Protein AF-0000000065990873 (afdb_homodimer)

InterPro domains:
  IPR001597 Aromatic amino acid beta-eliminating lyase/threonine aldolase [PF01212] (3-282)
  IPR015421 Pyridoxal phosphate-dependent transferase, major domain [G3DSA:3.40.640.10] (1-244)
  IPR015422 Pyridoxal phosphate-dependent transferase, small domain [G3DSA:3.90.1150.10] (245-333)
  IPR015424 Pyridoxal phosphate-dependent transferase [SSF53383] (1-331)
  IPR023603 Low specificity L-threonine aldolase-like [NF041359] (1-323)
  IPR023603 Low specificity L-threonine aldolase-like [PIRSF017617] (1-329)

Solvent-accessible surface area (backbone atoms only — not comparable to full-atom values): 32079 Å² total; per-residue (Å²): 122,50,68,24,55,41,30,45,64,34,59,59,49,71,69,37,49,51,43,18,71,67,38,60,61,26,26,41,70,84,63,57,11,59,28,39,50,48,34,23,51,48,52,11,60,57,31,69,41,69,23,40,44,75,29,51,13,49,53,26,31,48,42,29,50,50,52,55,73,45,49,71,56,17,22,37,38,31,37,59,79,33,53,76,54,57,74,28,69,37,27,45,42,66,39,44,43,27,43,77,44,66,41,73,52,44,94,61,58,44,65,49,62,72,62,51,56,71,66,57,50,66,98,45,95,90,48,52,46,55,42,33,40,44,48,53,33,30,46,91,38,34,50,54,57,68,69,50,40,51,50,51,34,54,52,25,63,77,64,69,30,47,36,36,31,46,14,46,42,32,59,55,34,27,56,71,67,68,56,59,53,32,76,57,44,71,40,40,58,30,38,31,40,26,36,27,44,49,36,24,17,34,45,24,13,32,35,37,18,42,56,68,57,41,56,48,26,52,56,43,30,44,33,49,17,38,57,34,28,28,42,5,35,45,24,29,23,42,44,45,23,68,74,66,34,48,77,54,45,50,56,20,23,50,46,20,52,50,50,49,51,50,34,42,74,52,64,45,49,62,75,46,72,29,51,29,21,31,32,32,54,57,36,71,88,36,10,60,58,49,33,51,56,33,43,77,68,43,29,43,58,52,60,32,36,60,25,50,41,24,44,26,89,82,57,49,70,68,56,48,51,50,49,41,51,52,49,36,54,57,67,71,101,124,48,67,24,55,40,30,46,64,33,60,59,49,73,71,35,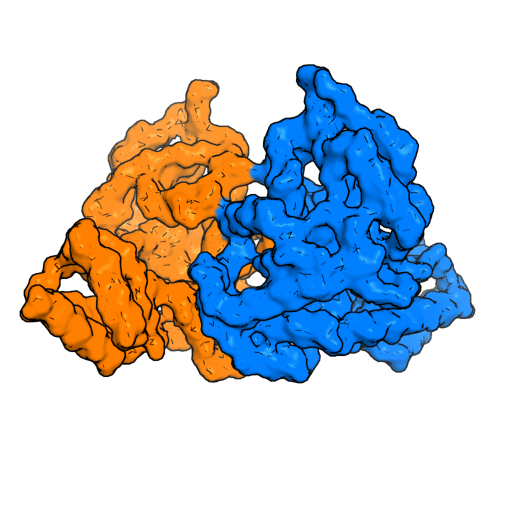47,52,43,18,71,65,36,60,60,28,26,40,69,81,64,58,11,59,28,37,52,48,33,23,51,48,51,9,60,56,33,69,40,69,22,40,45,75,27,52,13,50,54,27,31,50,45,30,49,49,52,55,72,44,53,72,56,18,21,36,36,32,38,59,79,31,54,75,55,59,73,29,70,38,26,45,41,67,39,41,44,25,44,78,45,65,40,72,51,45,95,60,55,44,66,51,61,72,61,49,56,72,66,55,52,66,96,45,98,93,44,53,46,56,39,32,41,44,47,55,34,32,47,93,37,32,51,55,57,69,67,52,41,52,50,53,33,52,52,24,59,76,65,69,30,47,34,36,31,45,13,47,41,32,59,54,34,28,54,72,69,69,54,60,52,34,76,57,46,72,38,37,57,30,38,32,40,24,35,26,44,48,36,23,17,34,46,24,14,32,35,35,18,43,55,70,56,40,57,48,27,50,55,44,31,45,33,48,17,36,58,35,28,29,43,5,36,45,25,28,22,42,44,45,21,67,73,66,33,49,77,55,44,50,57,19,24,49,48,22,53,50,48,46,50,53,33,43,74,55,66,44,50,61,74,46,71,28,50,30,22,31,33,31,54,56,36,70,86,36,12,60,56,49,31,54,54,36,43,77,68,41,30,43,58,52,62,30,36,61,26,50,42,25,43,26,86,83,58,51,70,69,54,50,51,51,50,46,51,51,51,35,54,57,69,71,100

Radius of gyration: 26.31 Å; Cα contacts (8 Å, |Δi|>4): 1544; chains: 2; bounding box: 55×85×61 Å

Secondary structure (DSSP, 8-state):
-EE-S-GGG----HHHHHHHHH-----TTTT--HHHHHHHHHHHHHHT-SEEEEES-HHHHHHHHHHHH--TTEEEEEETT-HHHHSSTTHHHHHH-PEEEEEPPPTTS---HHHHHHHPPPS-TTS-EEEEEEEESSBTTBPPPHHHHHHHHHHHHHTT-EEEEE-TTHHHHHHHHTS-THHHHTT-SEEEEETTSSS--SS-EEEEE-HHHHHHHHHHHHHHT---SSTHHHHHHHHHHHHHTSTTHHHHHHHHHHHHHHHHHTT-EEEEEETTEEEEE--HHHHHHHHHHHHTTTEE---SSEEEEE--TTS-HHHHHHHHHHHHHHHT-/-EE-S-GGG----HHHHHHHHH-----TTTT--HHHHHHHHHHHHHHT-SEEEEES-HHHHHHHHHHHH--TTEEEEEETT-HHHHSSTTHHHHHH-PEEEEEPPPTTS---HHHHHHH---S-TTSPEEEEEEEESSBTTBPPPHHHHHHHHHHHHHTT-EEEEE-TTHHHHHHHHTS-THHHHTT-SEEEEETTSSS--SS-EEEEE-HHHHHHHHHHHHHHT---SSTHHHHHHHHHHHHHTSTTHHHHHHHHHHHHHHHHHTT-EEEEEETTEEEEE--HHHHHHHHHHHHTTTEE----SEEEEE--TT--HHHHHHHHHHHHHHHT-

Structure (mmCIF, N/CA/C/O backbone):
data_AF-0000000065990873-model_v1
#
loop_
_entity.id
_entity.type
_entity.pdbx_description
1 polymer 'Low specificity L-threonine aldolase'
#
loop_
_atom_site.group_PDB
_atom_site.id
_atom_site.type_symbol
_atom_site.label_atom_id
_atom_site.label_alt_id
_atom_site.label_comp_id
_atom_site.label_asym_id
_atom_site.label_entity_id
_atom_site.label_seq_id
_atom_site.pdbx_PDB_ins_code
_atom_site.Cartn_x
_atom_site.Cartn_y
_atom_site.Cartn_z
_atom_site.occupancy
_atom_site.B_iso_or_equiv
_atom_site.auth_seq_id
_atom_site.auth_comp_id
_atom_site.auth_asym_id
_atom_site.auth_atom_id
_atom_site.pdbx_PDB_model_num
ATOM 1 N N . MET A 1 1 ? -1.919 -28.234 14.445 1 90.62 1 MET A N 1
ATOM 2 C CA . MET A 1 1 ? -2.791 -28.062 13.289 1 90.62 1 MET A CA 1
ATOM 3 C C . MET A 1 1 ? -1.98 -28.016 12 1 90.62 1 MET A C 1
ATOM 5 O O . MET A 1 1 ? -0.995 -27.281 11.906 1 90.62 1 MET A O 1
ATOM 9 N N . ILE A 1 2 ? -2.178 -29.062 11.109 1 97.94 2 ILE A N 1
ATOM 10 C CA . ILE A 1 2 ? -1.545 -29.156 9.797 1 97.94 2 ILE A CA 1
ATOM 11 C C . ILE A 1 2 ? -2.439 -28.5 8.75 1 97.94 2 ILE A C 1
ATOM 13 O O . ILE A 1 2 ? -3.57 -28.938 8.523 1 97.94 2 ILE A O 1
ATOM 17 N N . ASP A 1 3 ? -2.016 -27.359 8.156 1 98.12 3 ASP A N 1
ATOM 18 C CA . ASP A 1 3 ? -2.82 -26.609 7.203 1 98.12 3 ASP A CA 1
ATOM 19 C C . ASP A 1 3 ? -2.293 -26.781 5.777 1 98.12 3 ASP A C 1
ATOM 21 O O . ASP A 1 3 ? -1.215 -26.297 5.445 1 98.12 3 ASP A O 1
ATOM 25 N N . LEU A 1 4 ? -3.064 -27.531 4.926 1 98.62 4 LEU A N 1
ATOM 26 C CA . LEU A 1 4 ? -2.643 -27.828 3.559 1 98.62 4 LEU A CA 1
ATOM 27 C C . LEU A 1 4 ? -3.545 -27.125 2.549 1 98.62 4 LEU A C 1
ATOM 29 O O . LEU A 1 4 ? -3.51 -27.438 1.357 1 98.62 4 LEU A O 1
ATOM 33 N N . ARG A 1 5 ? -4.336 -26.172 3.055 1 97.56 5 ARG A N 1
ATOM 34 C CA . ARG A 1 5 ? -5.281 -25.469 2.193 1 97.56 5 ARG A CA 1
ATOM 35 C C . ARG A 1 5 ? -4.551 -24.672 1.121 1 97.56 5 ARG A C 1
ATOM 37 O O . ARG A 1 5 ? -5 -24.609 -0.026 1 97.56 5 ARG A O 1
ATOM 44 N N . SER A 1 6 ? -3.479 -23.984 1.527 1 97.94 6 SER A N 1
ATOM 45 C CA . SER A 1 6 ? -2.746 -23.062 0.653 1 97.94 6 SER A CA 1
ATOM 46 C C . SER A 1 6 ? -1.396 -22.688 1.253 1 97.94 6 SER A C 1
ATOM 48 O O . SER A 1 6 ? -1.194 -22.812 2.463 1 97.94 6 SER A O 1
ATOM 50 N N . ASP A 1 7 ? -0.505 -22.281 0.365 1 97.94 7 ASP A N 1
ATOM 51 C CA . ASP A 1 7 ? 0.766 -21.781 0.873 1 97.94 7 ASP A CA 1
ATOM 52 C C . ASP A 1 7 ? 0.654 -20.312 1.262 1 97.94 7 ASP A C 1
ATOM 54 O O . ASP A 1 7 ? 1.649 -19.688 1.631 1 97.94 7 ASP A O 1
ATOM 58 N N . THR A 1 8 ? -0.546 -19.703 1.296 1 96.88 8 THR A N 1
ATOM 59 C CA . THR A 1 8 ? -0.812 -18.391 1.849 1 96.88 8 THR A CA 1
ATOM 60 C C . THR A 1 8 ? -0.917 -18.453 3.371 1 96.88 8 THR A C 1
ATOM 62 O O . THR A 1 8 ? -0.863 -17.406 4.043 1 96.88 8 THR A O 1
ATOM 65 N N . VAL A 1 9 ? -1.033 -19.625 3.941 1 97.19 9 VAL A N 1
ATOM 66 C CA . VAL A 1 9 ? -1.289 -19.766 5.371 1 97.19 9 VAL A CA 1
ATOM 67 C C . VAL A 1 9 ? 0.032 -19.75 6.137 1 97.19 9 VAL A C 1
ATOM 69 O O . VAL A 1 9 ? 0.042 -19.797 7.371 1 97.19 9 VAL A O 1
ATOM 72 N N . THR A 1 10 ? 1.179 -19.734 5.371 1 96.38 10 THR A N 1
ATOM 73 C CA . THR A 1 10 ? 2.486 -19.766 6.02 1 96.38 10 THR A CA 1
ATOM 74 C C . THR A 1 10 ? 2.686 -18.547 6.902 1 96.38 10 THR A C 1
ATOM 76 O O . THR A 1 10 ? 2.178 -17.453 6.594 1 96.38 10 THR A O 1
ATOM 79 N N . ARG A 1 11 ? 3.432 -18.781 7.977 1 95.62 11 ARG A N 1
ATOM 80 C CA . ARG A 1 11 ? 3.691 -17.734 8.961 1 95.62 11 ARG A CA 1
ATOM 81 C C . ARG A 1 11 ? 5.168 -17.359 8.977 1 95.62 11 ARG A C 1
ATOM 83 O O . ARG A 1 11 ? 6.027 -18.172 8.648 1 95.62 11 ARG A O 1
ATOM 90 N N . PRO A 1 12 ? 5.367 -15.984 9.375 1 96.19 12 PRO A N 1
ATOM 91 C CA . PRO A 1 12 ? 6.777 -15.594 9.461 1 96.19 12 PRO A CA 1
ATOM 92 C C . PRO A 1 12 ? 7.531 -16.344 10.555 1 96.19 12 PRO A C 1
ATOM 94 O O . PRO A 1 12 ? 6.977 -16.609 11.625 1 96.19 12 PRO A O 1
ATOM 97 N N . SER A 1 13 ? 8.828 -16.812 10.164 1 96.88 13 SER A N 1
ATOM 98 C CA . SER A 1 13 ? 9.703 -17.438 11.148 1 96.88 13 SER A CA 1
ATOM 99 C C . SER A 1 13 ? 10.195 -16.422 12.172 1 96.88 13 SER A C 1
ATOM 101 O O . SER A 1 13 ? 10.023 -15.219 11.992 1 96.88 13 SER A O 1
ATOM 103 N N . ARG A 1 14 ? 10.711 -16.953 13.273 1 95.75 14 ARG A N 1
ATOM 104 C CA . ARG A 1 14 ? 11.266 -16.062 14.297 1 95.75 14 ARG A CA 1
ATOM 105 C C . ARG A 1 14 ? 12.344 -15.164 13.711 1 95.75 14 ARG A C 1
ATOM 107 O O . ARG A 1 14 ? 12.398 -13.969 14.023 1 95.75 14 ARG A O 1
ATOM 114 N N . ALA A 1 15 ? 13.188 -15.758 12.875 1 97.75 15 ALA A N 1
ATOM 115 C CA . ALA A 1 15 ? 14.258 -14.977 12.25 1 97.75 15 ALA A CA 1
ATOM 116 C C . ALA A 1 15 ? 13.688 -13.883 11.359 1 97.75 15 ALA A C 1
ATOM 118 O O . ALA A 1 15 ? 14.203 -12.758 11.344 1 97.75 15 ALA A O 1
ATOM 119 N N . MET A 1 16 ? 12.688 -14.148 10.648 1 98.12 16 MET A N 1
ATOM 120 C CA . MET A 1 16 ? 12.039 -13.148 9.812 1 98.12 16 MET A CA 1
ATOM 121 C C . MET A 1 16 ? 11.406 -12.047 10.656 1 98.12 16 MET A C 1
ATOM 123 O O . MET A 1 16 ? 11.547 -10.859 10.352 1 98.12 16 MET A O 1
ATOM 127 N N . LEU A 1 17 ? 10.703 -12.461 11.742 1 97.5 17 LEU A N 1
ATOM 128 C CA . LEU A 1 17 ? 10.102 -11.484 12.641 1 97.5 17 LEU A CA 1
ATOM 129 C C . LEU A 1 17 ? 11.156 -10.555 13.227 1 97.5 17 LEU A C 1
ATOM 131 O O . LEU A 1 17 ? 10.93 -9.352 13.352 1 97.5 17 LEU A O 1
ATOM 135 N N . GLU A 1 18 ? 12.266 -11.086 13.594 1 96.94 18 GLU A N 1
ATOM 136 C CA . GLU A 1 18 ? 13.359 -10.273 14.133 1 96.94 18 GLU A CA 1
ATOM 137 C C . GLU A 1 18 ? 13.867 -9.281 13.086 1 96.94 18 GLU A C 1
ATOM 139 O O . GLU A 1 18 ? 14.156 -8.125 13.414 1 96.94 18 GLU A O 1
ATOM 144 N N . ALA A 1 19 ? 13.984 -9.758 11.836 1 97.88 19 ALA A N 1
ATOM 145 C CA . ALA A 1 19 ? 14.383 -8.859 10.75 1 97.88 19 ALA A CA 1
ATOM 146 C C . ALA A 1 19 ? 13.367 -7.738 10.562 1 97.88 19 ALA A C 1
ATOM 148 O O . ALA A 1 19 ? 13.734 -6.586 10.336 1 97.88 19 ALA A O 1
ATOM 149 N N . MET A 1 20 ? 12.117 -8.062 10.68 1 97.75 20 MET A N 1
ATOM 150 C CA . MET A 1 20 ? 11.047 -7.078 10.555 1 97.75 20 MET A CA 1
ATOM 151 C C . MET A 1 20 ? 11.148 -6.012 11.641 1 97.75 20 MET A C 1
ATOM 153 O O . MET A 1 20 ? 11.078 -4.816 11.352 1 97.75 20 MET A O 1
ATOM 157 N N . MET A 1 21 ? 11.352 -6.473 12.867 1 95.31 21 MET A N 1
ATOM 158 C CA . MET A 1 21 ? 11.336 -5.566 14.016 1 95.31 21 MET A CA 1
ATOM 159 C C . MET A 1 21 ? 12.562 -4.664 14.016 1 95.31 21 MET A C 1
ATOM 161 O O . MET A 1 21 ? 12.516 -3.549 14.531 1 95.31 21 MET A O 1
ATOM 165 N N . ALA A 1 22 ? 13.594 -5.117 13.398 1 95.88 22 ALA A N 1
ATOM 166 C CA . ALA A 1 22 ? 14.852 -4.375 13.406 1 95.88 22 ALA A CA 1
ATOM 167 C C . ALA A 1 22 ? 14.953 -3.461 12.188 1 95.88 22 ALA A C 1
ATOM 169 O O . ALA A 1 22 ? 15.883 -2.658 12.078 1 95.88 22 ALA A O 1
ATOM 170 N N . ALA A 1 23 ? 14.008 -3.506 11.312 1 97 23 ALA A N 1
ATOM 171 C CA . ALA A 1 23 ? 14.117 -2.822 10.023 1 97 23 ALA A CA 1
ATOM 172 C C . ALA A 1 23 ? 14.055 -1.309 10.203 1 97 23 ALA A C 1
ATOM 174 O O . ALA A 1 23 ? 13.156 -0.789 10.867 1 97 23 ALA A O 1
ATOM 175 N N . PRO A 1 24 ? 15.117 -0.576 9.641 1 96.44 24 PRO A N 1
ATOM 176 C CA . PRO A 1 24 ? 14.898 0.871 9.539 1 96.44 24 PRO A CA 1
ATOM 177 C C . PRO A 1 24 ? 13.719 1.232 8.648 1 96.44 24 PRO A C 1
ATOM 179 O O . PRO A 1 24 ? 13.539 0.636 7.582 1 96.44 24 PRO A O 1
ATOM 182 N N . VAL A 1 25 ? 12.906 2.199 9.18 1 96 25 VAL A N 1
ATOM 183 C CA . VAL A 1 25 ? 11.695 2.525 8.438 1 96 25 VAL A CA 1
ATOM 184 C C . VAL A 1 25 ? 11.617 4.035 8.211 1 96 25 VAL A C 1
ATOM 186 O O . VAL A 1 25 ? 12.297 4.805 8.891 1 96 25 VAL A O 1
ATOM 189 N N . GLY A 1 26 ? 10.938 4.395 7.184 1 95.12 26 GLY A N 1
ATOM 190 C CA . GLY A 1 26 ? 10.445 5.719 6.84 1 95.12 26 GLY A CA 1
ATOM 191 C C . GLY A 1 26 ? 9.031 5.711 6.297 1 95.12 26 GLY A C 1
ATOM 192 O O . GLY A 1 26 ? 8.25 4.797 6.59 1 95.12 26 GLY A O 1
ATOM 193 N N . ASP A 1 27 ? 8.672 6.758 5.684 1 94.38 27 ASP A N 1
ATOM 194 C CA . ASP A 1 27 ? 7.355 6.832 5.055 1 94.38 27 ASP A CA 1
ATOM 195 C C . ASP A 1 27 ? 7.441 6.52 3.562 1 94.38 27 ASP A C 1
ATOM 197 O O . ASP A 1 27 ? 7.969 7.316 2.785 1 94.38 27 ASP A O 1
ATOM 201 N N . ASP A 1 28 ? 6.863 5.359 3.148 1 95.06 28 ASP A N 1
ATOM 202 C CA . ASP A 1 28 ? 6.984 4.875 1.777 1 95.06 28 ASP A CA 1
ATOM 203 C C . ASP A 1 28 ? 6.273 5.805 0.799 1 95.06 28 ASP A C 1
ATOM 205 O O . ASP A 1 28 ? 6.691 5.941 -0.352 1 95.06 28 ASP A O 1
ATOM 209 N N . VAL A 1 29 ? 5.199 6.449 1.166 1 93.81 29 VAL A N 1
ATOM 210 C CA . VAL A 1 29 ? 4.492 7.371 0.281 1 93.81 29 VAL A CA 1
ATOM 211 C C . VAL A 1 29 ? 5.367 8.586 -0.001 1 93.81 29 VAL A C 1
ATOM 213 O O . VAL A 1 29 ? 5.352 9.133 -1.11 1 93.81 29 VAL A O 1
ATOM 216 N N . TYR A 1 30 ? 6.188 9.062 1 1 93.69 30 TYR A N 1
ATOM 217 C CA . TYR A 1 30 ? 7.176 10.117 0.79 1 93.69 30 TYR A CA 1
ATOM 218 C C . TYR A 1 30 ? 8.367 9.594 -0 1 93.69 30 TYR A C 1
ATOM 220 O O . TYR A 1 30 ? 9.203 10.375 -0.464 1 93.69 30 TYR A O 1
ATOM 228 N N . GLY A 1 31 ? 8.461 8.258 -0.084 1 95.25 31 GLY A N 1
ATOM 229 C CA . GLY A 1 31 ? 9.539 7.633 -0.838 1 95.25 31 GLY A CA 1
ATOM 230 C C . GLY A 1 31 ? 10.812 7.465 -0.033 1 95.25 31 GLY A C 1
ATOM 231 O O . GLY A 1 31 ? 11.852 7.086 -0.577 1 95.25 31 GLY A O 1
ATOM 232 N N . ASP A 1 32 ? 10.727 7.598 1.251 1 94.75 32 ASP A N 1
ATOM 233 C CA . ASP A 1 32 ? 11.984 7.613 2 1 94.75 32 ASP A CA 1
ATOM 234 C C . ASP A 1 32 ? 12.062 6.438 2.969 1 94.75 32 ASP A C 1
ATOM 236 O O . ASP A 1 32 ? 12.789 6.488 3.959 1 94.75 32 ASP A O 1
ATOM 240 N N . ASP A 1 33 ? 11.305 5.484 2.82 1 97.69 33 ASP A N 1
ATOM 241 C CA . ASP A 1 33 ? 11.492 4.238 3.559 1 97.69 33 ASP A CA 1
ATOM 242 C C . ASP A 1 33 ? 12.648 3.426 2.979 1 97.69 33 ASP A C 1
ATOM 244 O O . ASP A 1 33 ? 12.539 2.873 1.882 1 97.69 33 ASP A O 1
ATOM 248 N N . PRO A 1 34 ? 13.719 3.361 3.727 1 98.06 34 PRO A N 1
ATOM 249 C CA . PRO A 1 34 ? 14.914 2.756 3.139 1 98.06 34 PRO A CA 1
ATOM 250 C C . PRO A 1 34 ? 14.781 1.248 2.939 1 98.06 34 PRO A C 1
ATOM 252 O O . PRO A 1 34 ? 15.359 0.689 2.006 1 98.06 34 PRO A O 1
ATOM 255 N N . THR A 1 35 ? 14.008 0.646 3.773 1 98.69 35 THR A N 1
ATOM 256 C CA . THR A 1 35 ? 13.859 -0.801 3.662 1 98.69 35 THR A CA 1
ATOM 257 C C . THR A 1 35 ? 12.969 -1.165 2.48 1 98.69 35 THR A C 1
ATOM 259 O O . THR A 1 35 ? 13.234 -2.131 1.763 1 98.69 35 THR A O 1
ATOM 262 N N . VAL A 1 36 ? 11.93 -0.375 2.211 1 98.75 36 VAL A N 1
ATOM 263 C CA . VAL A 1 36 ? 11.102 -0.581 1.028 1 98.75 36 VAL A CA 1
ATOM 264 C C . VAL A 1 36 ? 11.938 -0.386 -0.233 1 98.75 36 VAL A C 1
ATOM 266 O O . VAL A 1 36 ? 11.875 -1.194 -1.161 1 98.75 36 VAL A O 1
ATOM 269 N N . ASN A 1 37 ? 12.703 0.629 -0.241 1 98.69 37 ASN A N 1
ATOM 270 C CA . ASN A 1 37 ? 13.562 0.896 -1.386 1 98.69 37 ASN A CA 1
ATOM 271 C C . ASN A 1 37 ? 14.555 -0.241 -1.619 1 98.69 37 ASN A C 1
ATOM 273 O O . ASN A 1 37 ? 14.789 -0.641 -2.762 1 98.69 37 ASN A O 1
ATOM 277 N N . ALA A 1 38 ? 15.07 -0.733 -0.526 1 98.81 38 ALA A N 1
ATOM 278 C CA . ALA A 1 38 ? 16.016 -1.836 -0.639 1 98.81 38 ALA A CA 1
ATOM 279 C C . ALA A 1 38 ? 15.352 -3.076 -1.229 1 98.81 38 ALA A C 1
ATOM 281 O O . ALA A 1 38 ? 15.938 -3.76 -2.072 1 98.81 38 ALA A O 1
ATOM 282 N N . LEU A 1 39 ? 14.219 -3.393 -0.782 1 98.81 39 LEU A N 1
ATOM 283 C CA . LEU A 1 39 ? 13.492 -4.539 -1.313 1 98.81 39 LEU A CA 1
ATOM 284 C C . LEU A 1 39 ? 13.219 -4.371 -2.805 1 98.81 39 LEU A C 1
ATOM 286 O O . LEU A 1 39 ? 13.422 -5.305 -3.586 1 98.81 39 LEU A O 1
ATOM 290 N N . GLN A 1 40 ? 12.719 -3.162 -3.229 1 98.81 40 GLN A N 1
ATOM 291 C CA . GLN A 1 40 ? 12.414 -2.873 -4.625 1 98.81 40 GLN A CA 1
ATOM 292 C C . GLN A 1 40 ? 13.664 -2.982 -5.496 1 98.81 40 GLN A C 1
ATOM 294 O O . GLN A 1 40 ? 13.633 -3.611 -6.555 1 98.81 40 GLN A O 1
ATOM 299 N N . ASP A 1 41 ? 14.75 -2.469 -4.965 1 98.69 41 ASP A N 1
ATOM 300 C CA . ASP A 1 41 ? 16.016 -2.557 -5.68 1 98.69 41 ASP A CA 1
ATOM 301 C C . ASP A 1 41 ? 16.484 -4.008 -5.805 1 98.69 41 ASP A C 1
ATOM 303 O O . ASP A 1 41 ? 16.953 -4.422 -6.859 1 98.69 41 ASP A O 1
ATOM 307 N N . TYR A 1 42 ? 16.359 -4.668 -4.816 1 98.75 42 TYR A N 1
ATOM 308 C CA . TYR A 1 42 ? 16.797 -6.062 -4.812 1 98.75 42 TYR A CA 1
ATOM 309 C C . TYR A 1 42 ? 15.969 -6.895 -5.785 1 98.75 42 TYR A C 1
ATOM 311 O O . TYR A 1 42 ? 16.516 -7.711 -6.527 1 98.75 42 TYR A O 1
ATOM 319 N N . ALA A 1 43 ? 14.727 -6.766 -5.766 1 98.62 43 ALA A N 1
ATOM 320 C CA . ALA A 1 43 ? 13.867 -7.496 -6.691 1 98.62 43 ALA A CA 1
ATOM 321 C C . ALA A 1 43 ? 14.219 -7.176 -8.141 1 98.62 43 ALA A C 1
ATOM 323 O O . ALA A 1 43 ? 14.234 -8.062 -8.992 1 98.62 43 ALA A O 1
ATOM 324 N N . ALA A 1 44 ? 14.414 -5.848 -8.422 1 98.62 44 ALA A N 1
ATOM 325 C CA . ALA A 1 44 ? 14.836 -5.445 -9.758 1 98.62 44 ALA A CA 1
ATOM 326 C C . ALA A 1 44 ? 16.141 -6.121 -10.148 1 98.62 44 ALA A C 1
ATOM 328 O O . ALA A 1 44 ? 16.266 -6.648 -11.258 1 98.62 44 ALA A O 1
ATOM 329 N N . GLU A 1 45 ? 17.031 -6.176 -9.234 1 98.44 45 GLU A N 1
ATOM 330 C CA . GLU A 1 45 ? 18.328 -6.809 -9.477 1 98.44 45 GLU A CA 1
ATOM 331 C C . GLU A 1 45 ? 18.172 -8.305 -9.734 1 98.44 45 GLU A C 1
ATOM 333 O O . GLU A 1 45 ? 18.719 -8.836 -10.703 1 98.44 45 GLU A O 1
ATOM 338 N N . LEU A 1 46 ? 17.438 -8.945 -8.898 1 98 46 LEU A N 1
ATOM 339 C CA . LEU A 1 46 ? 17.234 -10.391 -8.984 1 98 46 LEU A CA 1
ATOM 340 C C . LEU A 1 46 ? 16.625 -10.766 -10.336 1 98 46 LEU A C 1
ATOM 342 O O . LEU A 1 46 ? 16.938 -11.828 -10.883 1 98 46 LEU A O 1
ATOM 346 N N . SER A 1 47 ? 15.781 -9.938 -10.891 1 98.44 47 SER A N 1
ATOM 347 C CA . SER A 1 47 ? 15.008 -10.281 -12.078 1 98.44 47 SER A CA 1
ATOM 348 C C . SER A 1 47 ? 15.656 -9.719 -13.336 1 98.44 47 SER A C 1
ATOM 350 O O . SER A 1 47 ? 15.281 -10.086 -14.453 1 98.44 47 SER A O 1
ATOM 352 N N . GLY A 1 48 ? 16.641 -8.836 -13.18 1 98.31 48 GLY A N 1
ATOM 353 C CA . GLY A 1 48 ? 17.266 -8.188 -14.32 1 98.31 48 GLY A CA 1
ATOM 354 C C . GLY A 1 48 ? 16.406 -7.094 -14.93 1 98.31 48 GLY A C 1
ATOM 355 O O . GLY A 1 48 ? 16.688 -6.613 -16.031 1 98.31 48 GLY A O 1
ATOM 356 N N . LYS A 1 49 ? 15.359 -6.707 -14.258 1 98.69 49 LYS A N 1
ATOM 357 C CA . LYS A 1 49 ? 14.523 -5.602 -14.711 1 98.69 49 LYS A CA 1
ATOM 358 C C . LYS A 1 49 ? 14.969 -4.281 -14.086 1 98.69 49 LYS A C 1
ATOM 360 O O . LYS A 1 49 ? 15.844 -4.266 -13.219 1 98.69 49 LYS A O 1
ATOM 365 N N . GLU A 1 50 ? 14.297 -3.203 -14.555 1 98.69 50 GLU A N 1
ATOM 366 C CA . GLU A 1 50 ? 14.82 -1.886 -14.203 1 98.69 50 GLU A CA 1
ATOM 367 C C . GLU A 1 50 ? 14.273 -1.412 -12.859 1 98.69 50 GLU A C 1
ATOM 369 O O . GLU A 1 50 ? 14.945 -0.673 -12.141 1 98.69 50 GLU A O 1
ATOM 374 N N . ALA A 1 51 ? 13.109 -1.806 -12.5 1 98.88 51 ALA A N 1
ATOM 375 C CA . ALA A 1 51 ? 12.469 -1.245 -11.312 1 98.88 51 ALA A CA 1
ATOM 376 C C . ALA A 1 51 ? 11.375 -2.172 -10.797 1 98.88 51 ALA A C 1
ATOM 378 O O . ALA A 1 51 ? 10.914 -3.062 -11.516 1 98.88 51 ALA A O 1
ATOM 379 N N . ALA A 1 52 ? 11.031 -2.012 -9.625 1 98.88 52 ALA A N 1
ATOM 380 C CA . ALA A 1 52 ? 9.961 -2.744 -8.945 1 98.88 52 ALA A CA 1
ATOM 381 C C . ALA A 1 52 ? 9.195 -1.837 -7.992 1 98.88 52 ALA A C 1
ATOM 383 O O . ALA A 1 52 ? 9.703 -0.792 -7.574 1 98.88 52 ALA A O 1
ATOM 384 N N . ILE A 1 53 ? 8.023 -2.219 -7.637 1 98.81 53 ILE A N 1
ATOM 385 C CA . ILE A 1 53 ? 7.254 -1.504 -6.625 1 98.81 53 ILE A CA 1
ATOM 386 C C . ILE A 1 53 ? 6.57 -2.504 -5.691 1 98.81 53 ILE A C 1
ATOM 388 O O . ILE A 1 53 ? 6.094 -3.549 -6.137 1 98.81 53 ILE A O 1
ATOM 392 N N . PHE A 1 54 ? 6.676 -2.16 -4.422 1 98.81 54 PHE A N 1
ATOM 393 C CA . PHE A 1 54 ? 6.117 -2.982 -3.355 1 98.81 54 PHE A CA 1
ATOM 394 C C . PHE A 1 54 ? 4.645 -2.656 -3.137 1 98.81 54 PHE A C 1
ATOM 396 O O . PHE A 1 54 ? 4.273 -1.484 -3.031 1 98.81 54 PHE A O 1
ATOM 403 N N . LEU A 1 55 ? 3.744 -3.668 -3.119 1 98.81 55 LEU A N 1
ATOM 404 C CA . LEU A 1 55 ? 2.303 -3.516 -2.945 1 98.81 55 LEU A CA 1
ATOM 405 C C . LEU A 1 55 ? 1.795 -4.414 -1.821 1 98.81 55 LEU A C 1
ATOM 407 O O . LEU A 1 55 ? 2.436 -5.41 -1.479 1 98.81 55 LEU A O 1
ATOM 411 N N . PRO A 1 56 ? 0.602 -4.125 -1.26 1 98.44 56 PRO A N 1
ATOM 412 C CA . PRO A 1 56 ? 0.106 -4.879 -0.105 1 98.44 56 PRO A CA 1
ATOM 413 C C . PRO A 1 56 ? -0.226 -6.328 -0.446 1 98.44 56 PRO A C 1
ATOM 415 O O . PRO A 1 56 ? -0.1 -7.211 0.406 1 98.44 56 PRO A O 1
ATOM 418 N N . THR A 1 57 ? -0.718 -6.598 -1.637 1 98.56 57 THR A N 1
ATOM 419 C CA . THR A 1 57 ? -1.187 -7.941 -1.959 1 98.56 57 THR A CA 1
ATOM 420 C C . THR A 1 57 ? -0.879 -8.289 -3.414 1 98.56 57 THR A C 1
ATOM 422 O O . THR A 1 57 ? -0.599 -7.398 -4.223 1 98.56 57 THR A O 1
ATOM 425 N N . GLY A 1 58 ? -0.908 -9.578 -3.699 1 98.25 58 GLY A N 1
ATOM 426 C CA . GLY A 1 58 ? -0.8 -10.031 -5.078 1 98.25 58 GLY A CA 1
ATOM 427 C C . GLY A 1 58 ? -1.963 -9.586 -5.941 1 98.25 58 GLY A C 1
ATOM 428 O O . GLY A 1 58 ? -1.779 -9.25 -7.117 1 98.25 58 GLY A O 1
ATOM 429 N N . THR A 1 59 ? -3.162 -9.594 -5.348 1 98.31 59 THR A N 1
ATOM 430 C CA . THR A 1 59 ? -4.34 -9.141 -6.074 1 98.31 59 THR A CA 1
ATOM 431 C C . THR A 1 59 ? -4.164 -7.695 -6.535 1 98.31 59 THR A C 1
ATOM 433 O O . THR A 1 59 ? -4.449 -7.367 -7.688 1 98.31 59 THR A O 1
ATOM 436 N N . GLN A 1 60 ? -3.65 -6.82 -5.723 1 98.62 60 GLN A N 1
ATOM 437 C CA . GLN A 1 60 ? -3.449 -5.434 -6.133 1 98.62 60 GLN A CA 1
ATOM 438 C C . GLN A 1 60 ? -2.311 -5.316 -7.141 1 98.62 60 GLN A C 1
ATOM 440 O O . GLN A 1 60 ? -2.359 -4.484 -8.047 1 98.62 60 GLN A O 1
ATOM 445 N N . ALA A 1 61 ? -1.192 -6.102 -6.898 1 98.69 61 ALA A N 1
ATOM 446 C CA . ALA A 1 61 ? -0.083 -6.082 -7.848 1 98.69 61 ALA A CA 1
ATOM 447 C C . ALA A 1 61 ? -0.562 -6.41 -9.258 1 98.69 61 ALA A C 1
ATOM 449 O O . ALA A 1 61 ? -0.192 -5.734 -10.219 1 98.69 61 ALA A O 1
ATOM 450 N N . ASN A 1 62 ? -1.443 -7.453 -9.43 1 98.5 62 ASN A N 1
ATOM 451 C CA . ASN A 1 62 ? -1.981 -7.809 -10.742 1 98.5 62 ASN A CA 1
ATOM 452 C C . ASN A 1 62 ? -2.914 -6.73 -11.273 1 98.5 62 ASN A C 1
ATOM 454 O O . ASN A 1 62 ? -2.879 -6.406 -12.469 1 98.5 62 ASN A O 1
ATOM 458 N N . LEU A 1 63 ? -3.756 -6.188 -10.375 1 98.56 63 LEU A N 1
ATOM 459 C CA . LEU A 1 63 ? -4.664 -5.129 -10.805 1 98.56 63 LEU A CA 1
ATOM 460 C C . LEU A 1 63 ? -3.885 -3.93 -11.336 1 98.56 63 LEU A C 1
ATOM 462 O O . LEU A 1 63 ? -4.164 -3.441 -12.438 1 98.56 63 LEU A O 1
ATOM 466 N N . VAL A 1 64 ? -2.861 -3.449 -10.609 1 98.75 64 VAL A N 1
ATOM 467 C CA . VAL A 1 64 ? -2.035 -2.309 -10.992 1 98.75 64 VAL A CA 1
ATOM 468 C C . VAL A 1 64 ? -1.262 -2.633 -12.266 1 98.75 64 VAL A C 1
ATOM 470 O O . VAL A 1 64 ? -1.072 -1.767 -13.125 1 98.75 64 VAL A O 1
ATOM 473 N N . ALA A 1 65 ? -0.841 -3.918 -12.406 1 98.81 65 ALA A N 1
ATOM 474 C CA . ALA A 1 65 ? -0.152 -4.332 -13.633 1 98.81 65 ALA A CA 1
ATOM 475 C C . ALA A 1 65 ? -1.044 -4.141 -14.852 1 98.81 65 ALA A C 1
ATOM 477 O O . ALA A 1 65 ? -0.628 -3.535 -15.844 1 98.81 65 ALA A O 1
ATOM 478 N N . LEU A 1 66 ? -2.264 -4.594 -14.734 1 98.62 66 LEU A N 1
ATOM 479 C CA . LEU A 1 66 ? -3.184 -4.508 -15.867 1 98.62 66 LEU A CA 1
ATOM 480 C C . LEU A 1 66 ? -3.564 -3.059 -16.156 1 98.62 66 LEU A C 1
ATOM 482 O O . LEU A 1 66 ? -3.604 -2.639 -17.312 1 98.62 66 LEU A O 1
ATOM 486 N N . LEU A 1 67 ? -3.791 -2.312 -15.086 1 98.5 67 LEU A N 1
ATOM 487 C CA . LEU A 1 67 ? -4.137 -0.903 -15.227 1 98.5 67 LEU A CA 1
ATOM 488 C C . LEU A 1 67 ? -2.982 -0.122 -15.852 1 98.5 67 LEU A C 1
ATOM 490 O O . LEU A 1 67 ? -3.199 0.898 -16.5 1 98.5 67 LEU A O 1
ATOM 494 N N . SER A 1 68 ? -1.782 -0.549 -15.688 1 98.62 68 SER A N 1
ATOM 495 C CA . SER A 1 68 ? -0.603 0.142 -16.203 1 98.62 68 SER A CA 1
ATOM 496 C C . SER A 1 68 ? -0.341 -0.215 -17.656 1 98.62 68 SER A C 1
ATOM 498 O O . SER A 1 68 ? 0.278 0.561 -18.391 1 98.62 68 SER A O 1
ATOM 500 N N . HIS A 1 69 ? -0.817 -1.367 -18.094 1 98.56 69 HIS A N 1
ATOM 501 C CA . HIS A 1 69 ? -0.597 -1.798 -19.469 1 98.56 69 HIS A CA 1
ATOM 502 C C . HIS A 1 69 ? -1.726 -1.328 -20.375 1 98.56 69 HIS A C 1
ATOM 504 O O . HIS A 1 69 ? -1.505 -1.072 -21.562 1 98.56 69 HIS A O 1
ATOM 510 N N . CYS A 1 70 ? -2.984 -1.271 -19.844 1 98.06 70 CYS A N 1
ATOM 511 C CA . CYS A 1 70 ? -4.152 -1.087 -20.688 1 98.06 70 CYS A CA 1
ATOM 512 C C . CYS A 1 70 ? -4.926 0.164 -20.297 1 98.06 70 CYS A C 1
ATOM 514 O O . CYS A 1 70 ? -4.98 0.518 -19.109 1 98.06 70 CYS A O 1
ATOM 516 N N . GLU A 1 71 ? -5.535 0.767 -21.234 1 96.38 71 GLU A N 1
ATOM 517 C CA . GLU A 1 71 ? -6.469 1.876 -21.047 1 96.38 71 GLU A CA 1
ATOM 518 C C . GLU A 1 71 ? -7.914 1.417 -21.203 1 96.38 71 GLU A C 1
ATOM 520 O O . GLU A 1 71 ? -8.172 0.296 -21.641 1 96.38 71 GLU A O 1
ATOM 525 N N . ARG A 1 72 ? -8.859 2.27 -20.766 1 95.12 72 ARG A N 1
ATOM 526 C CA . ARG A 1 72 ? -10.273 1.987 -20.984 1 95.12 72 ARG A CA 1
ATOM 527 C C . ARG A 1 72 ? -10.555 1.612 -22.422 1 95.12 72 ARG A C 1
ATOM 529 O O . ARG A 1 72 ? -10.07 2.277 -23.344 1 95.12 72 ARG A O 1
ATOM 536 N N . GLY A 1 73 ? -11.305 0.467 -22.656 1 95.44 73 GLY A N 1
ATOM 537 C CA . GLY A 1 73 ? -11.672 0.023 -23.984 1 95.44 73 GLY A CA 1
ATOM 538 C C . GLY A 1 73 ? -10.656 -0.921 -24.609 1 95.44 73 GLY A C 1
ATOM 539 O O . GLY A 1 73 ? -10.898 -1.501 -25.656 1 95.44 73 GLY A O 1
ATOM 540 N N . GLU A 1 74 ? -9.508 -1.093 -23.891 1 97.44 74 GLU A N 1
ATOM 541 C CA . GLU A 1 74 ? -8.516 -2.049 -24.359 1 97.44 74 GLU A CA 1
ATOM 542 C C . GLU A 1 74 ? -8.727 -3.424 -23.734 1 97.44 74 GLU A C 1
ATOM 544 O O . GLU A 1 74 ? -9.57 -3.586 -22.859 1 97.44 74 GLU A O 1
ATOM 549 N N . GLU A 1 75 ? -8.008 -4.387 -24.328 1 97.62 75 GLU A N 1
ATOM 550 C CA . GLU A 1 75 ? -8.273 -5.781 -23.984 1 97.62 75 GLU A CA 1
ATOM 551 C C . GLU A 1 75 ? -6.977 -6.531 -23.672 1 97.62 75 GLU A C 1
ATOM 553 O O . GLU A 1 75 ? -5.938 -6.246 -24.281 1 97.62 75 GLU A O 1
ATOM 558 N N . TYR A 1 76 ? -7.086 -7.426 -22.672 1 98.44 76 TYR A N 1
ATOM 559 C CA . TYR A 1 76 ? -5.98 -8.344 -22.422 1 98.44 76 TYR A CA 1
ATOM 560 C C . TYR A 1 76 ? -6.426 -9.789 -22.578 1 98.44 76 TYR A C 1
ATOM 562 O O . TYR A 1 76 ? -7.535 -10.156 -22.188 1 98.44 76 TYR A O 1
ATOM 570 N N . ILE A 1 77 ? -5.59 -10.602 -23.266 1 98.69 77 ILE A N 1
ATOM 571 C CA . ILE A 1 77 ? -5.809 -12.031 -23.438 1 98.69 77 ILE A CA 1
ATOM 572 C C . ILE A 1 77 ? -5.254 -12.789 -22.234 1 98.69 77 ILE A C 1
ATOM 574 O O . ILE A 1 77 ? -4.113 -12.57 -21.828 1 98.69 77 ILE A O 1
ATOM 578 N N . VAL A 1 78 ? -6.078 -13.703 -21.703 1 98.38 78 VAL A N 1
ATOM 579 C CA . VAL A 1 78 ? -5.738 -14.359 -20.438 1 98.38 78 VAL A CA 1
ATOM 580 C C . VAL A 1 78 ? -6.367 -15.75 -20.406 1 98.38 78 VAL A C 1
ATOM 582 O O . VAL A 1 78 ? -7.258 -16.062 -21.203 1 98.38 78 VAL A O 1
ATOM 585 N N . GLY A 1 79 ? -5.836 -16.562 -19.547 1 97.75 79 GLY A N 1
ATOM 586 C CA . GLY A 1 79 ? -6.43 -17.875 -19.375 1 97.75 79 GLY A CA 1
ATOM 587 C C . GLY A 1 79 ? -7.754 -17.828 -18.625 1 97.75 79 GLY A C 1
ATOM 588 O O . GLY A 1 79 ? -7.934 -17.031 -17.719 1 97.75 79 GLY A O 1
ATOM 589 N N . GLN A 1 80 ? -8.57 -18.766 -18.875 1 96.56 80 GLN A N 1
ATOM 590 C CA . GLN A 1 80 ? -9.898 -18.875 -18.281 1 96.56 80 GLN A CA 1
ATOM 591 C C . GLN A 1 80 ? -9.797 -19.094 -16.781 1 96.56 80 GLN A C 1
ATOM 593 O O . GLN A 1 80 ? -10.695 -18.703 -16.031 1 96.56 80 GLN A O 1
ATOM 598 N N . ALA A 1 81 ? -8.727 -19.703 -16.438 1 95.88 81 ALA A N 1
ATOM 599 C CA . ALA A 1 81 ? -8.602 -20.078 -15.023 1 95.88 81 ALA A CA 1
ATOM 600 C C . ALA A 1 81 ? -7.516 -19.25 -14.336 1 95.88 81 ALA A C 1
ATOM 602 O O . ALA A 1 81 ? -7.102 -19.562 -13.219 1 95.88 81 ALA A O 1
ATOM 603 N N . ALA A 1 82 ? -7.059 -18.281 -15.07 1 96.5 82 ALA A N 1
ATOM 604 C CA . ALA A 1 82 ? -6.004 -17.453 -14.5 1 96.5 82 ALA A CA 1
ATOM 605 C C . ALA A 1 82 ? -6.508 -16.703 -13.266 1 96.5 82 ALA A C 1
ATOM 607 O O . ALA A 1 82 ? -7.664 -16.281 -13.219 1 96.5 82 ALA A O 1
ATOM 608 N N . HIS A 1 83 ? -5.645 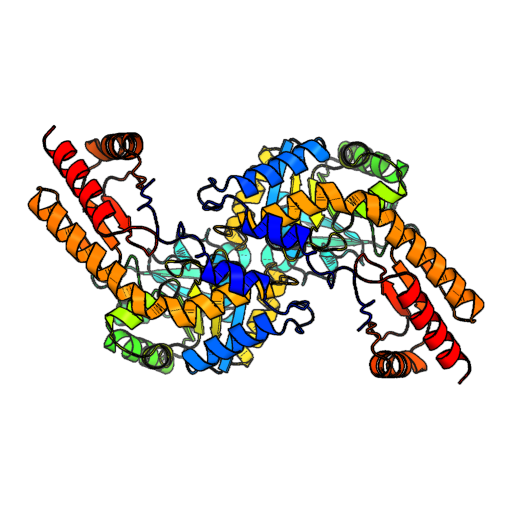-16.484 -12.336 1 95.38 83 HIS A N 1
ATOM 609 C CA . HIS A 1 83 ? -6.008 -15.828 -11.086 1 95.38 83 HIS A CA 1
ATOM 610 C C . HIS A 1 83 ? -6.473 -14.398 -11.328 1 95.38 83 HIS A C 1
ATOM 612 O O . HIS A 1 83 ? -7.48 -13.961 -10.766 1 95.38 83 HIS A O 1
ATOM 618 N N . ASN A 1 84 ? -5.789 -13.602 -12.102 1 94.75 84 ASN A N 1
ATOM 619 C CA . ASN A 1 84 ? -6.105 -12.188 -12.266 1 94.75 84 ASN A CA 1
ATOM 620 C C . ASN A 1 84 ? -7.363 -11.992 -13.109 1 94.75 84 ASN A C 1
ATOM 622 O O . ASN A 1 84 ? -7.836 -10.859 -13.266 1 94.75 84 ASN A O 1
ATOM 626 N N . TYR A 1 85 ? -7.895 -13.125 -13.727 1 95.5 85 TYR A N 1
ATOM 627 C CA . TYR A 1 85 ? -9.18 -13.07 -14.406 1 95.5 85 TYR A CA 1
ATOM 628 C C . TYR A 1 85 ? -10.297 -13.57 -13.5 1 95.5 85 TYR A C 1
ATOM 630 O O . TYR A 1 85 ? -11.289 -12.875 -13.281 1 95.5 85 TYR A O 1
ATOM 638 N N . LEU A 1 86 ? -10.008 -14.656 -12.875 1 92.19 86 LEU A N 1
ATOM 639 C CA . LEU A 1 86 ? -11.109 -15.406 -12.273 1 92.19 86 LEU A CA 1
ATOM 640 C C . LEU A 1 86 ? -11.188 -15.133 -10.773 1 92.19 86 LEU A C 1
ATOM 642 O O . LEU A 1 86 ? -12.281 -15 -10.219 1 92.19 86 LEU A O 1
ATOM 646 N N . PHE A 1 87 ? -10.086 -14.992 -10.062 1 92.25 87 PHE A N 1
ATOM 647 C CA . PHE A 1 87 ? -10.109 -15.086 -8.602 1 92.25 87 PHE A CA 1
ATOM 648 C C . PHE A 1 87 ? -9.773 -13.742 -7.969 1 92.25 87 PHE A C 1
ATOM 650 O O . PHE A 1 87 ? -9.484 -13.672 -6.773 1 92.25 87 PHE A O 1
ATOM 657 N N . GLU A 1 88 ? -9.805 -12.695 -8.648 1 92.19 88 GLU A N 1
ATOM 658 C CA . GLU A 1 88 ? -9.477 -11.375 -8.117 1 92.19 88 GLU A CA 1
ATOM 659 C C . GLU A 1 88 ? -10.617 -10.391 -8.328 1 92.19 88 GLU A C 1
ATOM 661 O O . GLU A 1 88 ? -10.391 -9.203 -8.57 1 92.19 88 GLU A O 1
ATOM 666 N N . ALA A 1 89 ? -11.789 -10.906 -8.43 1 90.88 89 ALA A N 1
ATOM 667 C CA . ALA A 1 89 ? -13.062 -10.203 -8.352 1 90.88 89 ALA A CA 1
ATOM 668 C C . ALA A 1 89 ? -13.289 -9.352 -9.602 1 90.88 89 ALA A C 1
ATOM 670 O O . ALA A 1 89 ? -13.984 -8.336 -9.547 1 90.88 89 ALA A O 1
ATOM 671 N N . GLY A 1 90 ? -12.617 -9.781 -10.703 1 94.31 90 GLY A N 1
ATOM 672 C CA . GLY A 1 90 ? -12.859 -9.117 -11.977 1 94.31 90 GLY A CA 1
ATOM 673 C C . GLY A 1 90 ? -12.414 -7.664 -11.984 1 94.31 90 GLY A C 1
ATOM 674 O O . GLY A 1 90 ? -12.992 -6.84 -12.695 1 94.31 90 GLY A O 1
ATOM 675 N N . GLY A 1 91 ? -11.43 -7.266 -11.242 1 95.31 91 GLY A N 1
ATOM 676 C CA . GLY A 1 91 ? -11.023 -5.891 -11.008 1 95.31 91 GLY A CA 1
ATOM 677 C C . GLY A 1 91 ? -10.648 -5.16 -12.281 1 95.31 91 GLY A C 1
ATOM 678 O O . GLY A 1 91 ? -10.93 -3.967 -12.43 1 95.31 91 GLY A O 1
ATOM 679 N N . ALA A 1 92 ? -10.039 -5.859 -13.219 1 95.5 92 ALA A N 1
ATOM 680 C CA . ALA A 1 92 ? -9.617 -5.215 -14.469 1 95.5 92 ALA A CA 1
ATOM 681 C C . ALA A 1 92 ? -10.812 -4.617 -15.203 1 95.5 92 ALA A C 1
ATOM 683 O O . ALA A 1 92 ? -10.758 -3.477 -15.672 1 95.5 92 ALA A O 1
ATOM 684 N N . ALA A 1 93 ? -11.828 -5.453 -15.344 1 95.44 93 ALA A N 1
ATOM 685 C CA . ALA A 1 93 ? -13.023 -5 -16.047 1 95.44 93 ALA A CA 1
ATOM 686 C C . ALA A 1 93 ? -13.773 -3.947 -15.242 1 95.44 93 ALA A C 1
ATOM 688 O O . ALA A 1 93 ? -14.148 -2.9 -15.773 1 95.44 93 ALA A O 1
ATOM 689 N N . VAL A 1 94 ? -13.977 -4.152 -14.023 1 95.69 94 VAL A N 1
ATOM 690 C CA . VAL A 1 94 ? -14.852 -3.328 -13.203 1 95.69 94 VAL A CA 1
ATOM 691 C C . VAL A 1 94 ? -14.164 -2.006 -12.867 1 95.69 94 VAL A C 1
ATOM 693 O O . VAL A 1 94 ? -14.742 -0.932 -13.07 1 95.69 94 VAL A O 1
ATOM 696 N N . LEU A 1 95 ? -12.922 -2.037 -12.492 1 96.56 95 LEU A N 1
ATOM 697 C CA . LEU A 1 95 ? -12.219 -0.837 -12.047 1 96.56 95 LEU A CA 1
ATOM 698 C C . LEU A 1 95 ? -11.469 -0.185 -13.203 1 96.56 95 LEU A C 1
ATOM 700 O O . LEU A 1 95 ? -11.32 1.038 -13.242 1 96.56 95 LEU A O 1
ATOM 704 N N . GLY A 1 96 ? -11.031 -0.932 -14.141 1 96.06 96 GLY A N 1
ATOM 705 C CA . GLY A 1 96 ? -10.18 -0.392 -15.195 1 96.06 96 GLY A CA 1
ATOM 706 C C . GLY A 1 96 ? -10.906 -0.224 -16.516 1 96.06 96 GLY A C 1
ATOM 707 O O . GLY A 1 96 ? -10.375 0.39 -17.453 1 96.06 96 GLY A O 1
ATOM 708 N N . SER A 1 97 ? -12.188 -0.848 -16.641 1 96.31 97 SER A N 1
ATOM 709 C CA . SER A 1 97 ? -12.891 -0.896 -17.922 1 96.31 97 SER A CA 1
ATOM 710 C C . SER A 1 97 ? -12.031 -1.539 -19 1 96.31 97 SER A C 1
ATOM 712 O O . SER A 1 97 ? -12.031 -1.094 -20.156 1 96.31 97 SER A O 1
ATOM 714 N N . ILE A 1 98 ? -11.211 -2.5 -18.594 1 97.44 98 ILE A N 1
ATOM 715 C CA . ILE A 1 98 ? -10.383 -3.301 -19.5 1 97.44 98 ILE A CA 1
ATOM 716 C C . ILE A 1 98 ? -11.102 -4.602 -19.828 1 97.44 98 ILE A C 1
ATOM 718 O O . ILE A 1 98 ? -11.492 -5.359 -18.938 1 97.44 98 ILE A O 1
ATOM 722 N N . GLN A 1 99 ? -11.297 -4.898 -21.078 1 96.44 99 GLN A N 1
ATOM 723 C CA . GLN A 1 99 ? -12.023 -6.082 -21.516 1 96.44 99 GLN A CA 1
ATOM 724 C C . GLN A 1 99 ? -11.164 -7.332 -21.422 1 96.44 99 GLN A C 1
ATOM 726 O O . GLN A 1 99 ? -10.094 -7.414 -22.031 1 96.44 99 GLN A O 1
ATOM 731 N N . PRO A 1 100 ? -11.586 -8.25 -20.594 1 97.38 100 PRO A N 1
ATOM 732 C CA . PRO A 1 100 ? -10.875 -9.531 -20.641 1 97.38 100 PRO A CA 1
ATOM 733 C C . PRO A 1 100 ? -11.242 -10.367 -21.859 1 97.38 100 PRO A C 1
ATOM 735 O O . PRO A 1 100 ? -12.383 -10.312 -22.328 1 97.38 100 PRO A O 1
ATOM 738 N N . GLN A 1 101 ? -10.289 -11.031 -22.438 1 97.75 101 GLN A N 1
ATOM 739 C CA . GLN A 1 101 ? -10.438 -12.039 -23.484 1 97.75 101 GLN A CA 1
ATOM 740 C C . GLN A 1 101 ? -9.867 -13.383 -23.031 1 97.75 101 GLN A C 1
ATOM 742 O O . GLN A 1 101 ? -8.711 -13.695 -23.328 1 97.75 101 GLN A O 1
ATOM 747 N N . PRO A 1 102 ? -10.719 -14.156 -22.25 1 97.38 102 PRO A N 1
ATOM 748 C CA . PRO A 1 102 ? -10.242 -15.445 -21.734 1 97.38 102 PRO A CA 1
ATOM 749 C C . PRO A 1 102 ? -10.227 -16.531 -22.812 1 97.38 102 PRO A C 1
ATOM 751 O O . PRO A 1 102 ? -11.117 -16.578 -23.656 1 97.38 102 PRO A O 1
ATOM 754 N N . ILE A 1 103 ? -9.219 -17.344 -22.766 1 97.56 103 ILE A N 1
ATOM 755 C CA . ILE A 1 103 ? -9.141 -18.516 -23.641 1 97.56 103 ILE A CA 1
ATOM 756 C C . ILE A 1 103 ? -8.719 -19.734 -22.812 1 97.56 103 ILE A C 1
ATOM 758 O O . ILE A 1 103 ? -8.172 -19.594 -21.719 1 97.56 103 ILE A O 1
ATOM 762 N N . ASP A 1 104 ? -8.906 -20.812 -23.297 1 96.75 104 ASP A N 1
ATOM 763 C CA . ASP A 1 104 ? -8.578 -22.047 -22.594 1 96.75 104 ASP A CA 1
ATOM 764 C C . ASP A 1 104 ? -7.086 -22.359 -22.688 1 96.75 104 ASP A C 1
ATOM 766 O O . ASP A 1 104 ? -6.496 -22.25 -23.766 1 96.75 104 ASP A O 1
ATOM 770 N N . ALA A 1 105 ? -6.566 -22.719 -21.594 1 96.69 105 ALA A N 1
ATOM 771 C CA . ALA A 1 105 ? -5.176 -23.172 -21.578 1 96.69 105 ALA A CA 1
ATOM 772 C C . ALA A 1 105 ? -5.07 -24.625 -22.016 1 96.69 105 ALA A C 1
ATOM 774 O O . ALA A 1 105 ? -6.031 -25.391 -21.906 1 96.69 105 ALA A O 1
ATOM 775 N N . ALA A 1 106 ? -3.859 -24.906 -22.578 1 97.06 106 ALA A N 1
ATOM 776 C CA . ALA A 1 106 ? -3.531 -26.312 -22.844 1 97.06 106 ALA A CA 1
ATOM 777 C C . ALA A 1 106 ? -3.252 -27.062 -21.547 1 97.06 106 ALA A C 1
ATOM 779 O O . ALA A 1 106 ? -3.178 -26.469 -20.484 1 97.06 106 ALA A O 1
ATOM 780 N N . ALA A 1 107 ? -3.143 -28.281 -21.641 1 94.25 107 ALA A N 1
ATOM 781 C CA . ALA A 1 107 ? -2.959 -29.156 -20.484 1 94.25 107 ALA A CA 1
ATOM 782 C C . ALA A 1 107 ? -1.685 -28.812 -19.719 1 94.25 107 ALA A C 1
ATOM 784 O O . ALA A 1 107 ? -1.611 -28.984 -18.5 1 94.25 107 ALA A O 1
ATOM 785 N N . ASP A 1 108 ? -0.768 -28.312 -20.422 1 94.94 108 ASP A N 1
ATOM 786 C CA . ASP A 1 108 ? 0.511 -28 -19.797 1 94.94 108 ASP A CA 1
ATOM 787 C C . ASP A 1 108 ? 0.51 -26.578 -19.219 1 94.94 108 ASP A C 1
ATOM 789 O O . ASP A 1 108 ? 1.543 -26.094 -18.75 1 94.94 108 ASP A O 1
ATOM 793 N N . GLY A 1 109 ? -0.655 -25.922 -19.297 1 95.38 109 GLY A N 1
ATOM 794 C CA . GLY A 1 109 ? -0.805 -24.625 -18.672 1 95.38 109 GLY A CA 1
ATOM 795 C C . GLY A 1 109 ? -0.566 -23.469 -19.625 1 95.38 109 GLY A C 1
ATOM 796 O O . GLY A 1 109 ? -0.839 -22.312 -19.297 1 95.38 109 GLY A O 1
ATOM 797 N N . THR A 1 110 ? 0.036 -23.766 -20.859 1 97.81 110 THR A N 1
ATOM 798 C CA . THR A 1 110 ? 0.306 -22.719 -21.828 1 97.81 110 THR A CA 1
ATOM 799 C C . THR A 1 110 ? -0.991 -22.219 -22.453 1 97.81 110 THR A C 1
ATOM 801 O O . THR A 1 110 ? -2.002 -22.922 -22.453 1 97.81 110 THR A O 1
ATOM 804 N N . LEU A 1 111 ? -0.998 -21.016 -22.844 1 98.38 111 LEU A N 1
ATOM 805 C CA . LEU A 1 111 ? -1.981 -20.516 -23.812 1 98.38 111 LEU A CA 1
ATOM 806 C C . LEU A 1 111 ? -1.492 -20.719 -25.234 1 98.38 111 LEU A C 1
ATOM 808 O O . LEU A 1 111 ? -0.526 -20.078 -25.656 1 98.38 111 LEU A O 1
ATOM 812 N N . PRO A 1 112 ? -2.178 -21.656 -25.875 1 98.62 112 PRO A N 1
ATOM 813 C CA . PRO A 1 112 ? -1.694 -21.891 -27.234 1 98.62 112 PRO A CA 1
ATOM 814 C C . PRO A 1 112 ? -1.64 -20.609 -28.078 1 98.62 112 PRO A C 1
ATOM 816 O O . PRO A 1 112 ? -2.658 -19.938 -28.25 1 98.62 112 PRO A O 1
ATOM 819 N N . LEU A 1 113 ? -0.453 -20.344 -28.578 1 98.56 113 LEU A N 1
ATOM 820 C CA . LEU A 1 113 ? -0.199 -19.047 -29.203 1 98.56 113 LEU A CA 1
ATOM 821 C C . LEU A 1 113 ? -1.018 -18.906 -30.484 1 98.56 113 LEU A C 1
ATOM 823 O O . LEU A 1 113 ? -1.35 -17.781 -30.891 1 98.56 113 LEU A O 1
ATOM 827 N N . ASP A 1 114 ? -1.293 -20 -31.203 1 98.12 114 ASP A N 1
ATOM 828 C CA . ASP A 1 114 ? -2.174 -19.906 -32.375 1 98.12 114 ASP A CA 1
ATOM 829 C C . ASP A 1 114 ? -3.574 -19.453 -31.969 1 98.12 114 ASP A C 1
ATOM 831 O O . ASP A 1 114 ? -4.223 -18.703 -32.688 1 98.12 114 ASP A O 1
ATOM 835 N N . LYS A 1 115 ? -4.043 -20 -30.797 1 98.12 115 LYS A N 1
ATOM 836 C CA . LYS A 1 115 ? -5.344 -19.562 -30.297 1 98.12 115 LYS A CA 1
ATOM 837 C C . LYS A 1 115 ? -5.285 -18.109 -29.828 1 98.12 115 LYS A C 1
ATOM 839 O O . LYS A 1 115 ? -6.25 -17.359 -30 1 98.12 115 LYS A O 1
ATOM 844 N N . VAL A 1 116 ? -4.18 -17.719 -29.234 1 98.5 116 VAL A N 1
ATOM 845 C CA . VAL A 1 116 ? -3.975 -16.312 -28.859 1 98.5 116 VAL A CA 1
ATOM 846 C C . VAL A 1 116 ? -4.047 -15.438 -30.109 1 98.5 116 VAL A C 1
ATOM 848 O O . VAL A 1 116 ? -4.734 -14.414 -30.125 1 98.5 116 VAL A O 1
ATOM 851 N N . ALA A 1 117 ? -3.369 -15.836 -31.156 1 98.19 117 ALA A N 1
ATOM 852 C CA . ALA A 1 117 ? -3.352 -15.078 -32.406 1 98.19 117 ALA A CA 1
ATOM 853 C C . ALA A 1 117 ? -4.766 -14.859 -32.938 1 98.19 117 ALA A C 1
ATOM 855 O O . ALA A 1 117 ? -5.086 -13.773 -33.438 1 98.19 117 ALA A O 1
ATOM 856 N N . MET A 1 118 ? -5.594 -15.812 -32.719 1 97.31 118 MET A N 1
ATOM 857 C CA . MET A 1 118 ? -6.957 -15.758 -33.25 1 97.31 118 MET A CA 1
ATOM 858 C C . MET A 1 118 ? -7.797 -14.742 -32.5 1 97.31 118 MET A C 1
ATOM 860 O O . MET A 1 118 ? -8.859 -14.328 -32.969 1 97.31 118 MET A O 1
ATOM 864 N N . LYS A 1 119 ? -7.316 -14.461 -31.344 1 97.75 119 LYS A N 1
ATOM 865 C CA . LYS A 1 119 ? -8.125 -13.586 -30.516 1 97.75 119 LYS A CA 1
ATOM 866 C C . LYS A 1 119 ? -7.602 -12.148 -30.562 1 97.75 119 LYS A C 1
ATOM 868 O O . LYS A 1 119 ? -8.195 -11.25 -29.969 1 97.75 119 LYS A O 1
ATOM 873 N N . ILE A 1 120 ? -6.453 -11.922 -31.188 1 97.56 120 ILE A N 1
ATOM 874 C CA . ILE A 1 120 ? -5.984 -10.555 -31.406 1 97.56 120 ILE A CA 1
ATOM 875 C C . ILE A 1 120 ? -6.879 -9.867 -32.438 1 97.56 120 ILE A C 1
ATOM 877 O O . ILE A 1 120 ? -6.957 -10.305 -33.594 1 97.56 120 ILE A O 1
ATOM 881 N N . LYS A 1 121 ? -7.469 -8.859 -32.062 1 96.12 121 LYS A N 1
ATOM 882 C CA . LYS A 1 121 ? -8.477 -8.219 -32.906 1 96.12 121 LYS A CA 1
ATOM 883 C C . LYS A 1 121 ? -7.852 -7.164 -33.812 1 96.12 121 LYS A C 1
ATOM 885 O O . LYS A 1 121 ? -6.859 -6.531 -33.438 1 96.12 121 LYS A O 1
ATOM 890 N N . PRO A 1 122 ? -8.5 -6.945 -35.062 1 92.5 122 PRO A N 1
ATOM 891 C CA . PRO A 1 122 ? -8.047 -5.852 -35.938 1 92.5 122 PRO A CA 1
ATOM 892 C C . PRO A 1 122 ? -8.398 -4.477 -35.344 1 92.5 122 PRO A C 1
ATOM 894 O O . PRO A 1 122 ? -9.305 -4.355 -34.531 1 92.5 122 PRO A O 1
ATOM 897 N N . ASP A 1 123 ? -7.613 -3.578 -35.688 1 91.62 123 ASP A N 1
ATOM 898 C CA . ASP A 1 123 ? -7.918 -2.201 -35.312 1 91.62 123 ASP A CA 1
ATOM 899 C C . ASP A 1 123 ? -9.156 -1.69 -36.062 1 91.62 123 ASP A C 1
ATOM 901 O O . ASP A 1 123 ? -9.047 -1.126 -37.156 1 91.62 123 ASP A O 1
ATOM 905 N N . ASP A 1 124 ? -10.352 -1.96 -35.594 1 91.56 124 ASP A N 1
ATOM 906 C CA . ASP A 1 124 ? -11.68 -1.655 -36.094 1 91.56 124 ASP A CA 1
ATOM 907 C C . ASP A 1 124 ? -12.617 -1.215 -34.969 1 91.56 124 ASP A C 1
ATOM 909 O O . ASP A 1 124 ? -12.547 -1.74 -33.875 1 91.56 124 ASP A O 1
ATOM 913 N N . ILE A 1 125 ? -13.477 -0.264 -35.25 1 92.12 125 ILE A N 1
ATOM 914 C CA . ILE A 1 125 ? -14.305 0.417 -34.25 1 92.12 125 ILE A CA 1
ATOM 915 C C . ILE A 1 125 ? -15.219 -0.592 -33.562 1 92.12 125 ILE A C 1
ATOM 917 O O . ILE A 1 125 ? -15.797 -0.297 -32.5 1 92.12 125 ILE A O 1
ATOM 921 N N . HIS A 1 126 ? -15.414 -1.846 -34.031 1 93.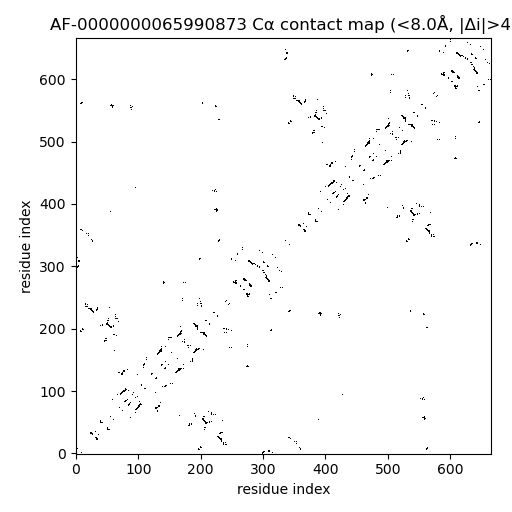38 126 HIS A N 1
ATOM 922 C CA . HIS A 1 126 ? -16.297 -2.859 -33.5 1 93.38 126 HIS A CA 1
ATOM 923 C C . HIS A 1 126 ? -15.641 -3.6 -32.344 1 93.38 126 HIS A C 1
ATOM 925 O O . HIS A 1 126 ? -16.312 -4.305 -31.578 1 93.38 126 HIS A O 1
ATOM 931 N N . PHE A 1 127 ? -14.297 -3.342 -32.219 1 92.56 127 PHE A N 1
ATOM 932 C CA . PHE A 1 127 ? -13.578 -4.242 -31.312 1 92.56 127 PHE A CA 1
ATOM 933 C C . PHE A 1 127 ? -12.789 -3.459 -30.281 1 92.56 127 PHE A C 1
ATOM 935 O O . PHE A 1 127 ? -12.352 -2.336 -30.531 1 92.56 127 PHE A O 1
ATOM 942 N N . ALA A 1 128 ? -12.656 -4.066 -29.047 1 95.62 128 ALA A N 1
ATOM 943 C CA . ALA A 1 128 ? -11.633 -3.596 -28.125 1 95.62 128 ALA A CA 1
ATOM 944 C C . ALA A 1 128 ? -10.234 -3.797 -28.703 1 95.62 128 ALA A C 1
ATOM 946 O O . ALA A 1 128 ? -9.984 -4.773 -29.406 1 95.62 128 ALA A O 1
ATOM 947 N N . ARG A 1 129 ? -9.383 -2.9 -28.5 1 96.38 129 ARG A N 1
ATOM 948 C CA . ARG A 1 129 ? -8.023 -3.004 -29.016 1 96.38 129 ARG A CA 1
ATOM 949 C C . ARG A 1 129 ? -7.176 -3.92 -28.141 1 96.38 129 ARG A C 1
ATOM 951 O O . ARG A 1 129 ? -6.969 -3.641 -26.969 1 96.38 129 ARG A O 1
ATOM 958 N N . THR A 1 130 ? -6.711 -5.031 -28.609 1 98 130 THR A N 1
ATOM 959 C CA . THR A 1 130 ? -5.887 -5.996 -27.891 1 98 130 THR A CA 1
ATOM 960 C C . THR A 1 130 ? -4.512 -5.41 -27.578 1 98 130 THR A C 1
ATOM 962 O O . THR A 1 130 ? -3.785 -5.008 -28.5 1 98 130 THR A O 1
ATOM 965 N N . LYS A 1 131 ? -4.156 -5.426 -26.312 1 98.19 131 LYS A N 1
ATOM 966 C CA . LYS A 1 131 ? -2.934 -4.719 -25.953 1 98.19 131 LYS A CA 1
ATOM 967 C C . LYS A 1 131 ? -1.997 -5.621 -25.141 1 98.19 131 LYS A C 1
ATOM 969 O O . LYS A 1 131 ? -0.79 -5.375 -25.094 1 98.19 131 LYS A O 1
ATOM 974 N N . LEU A 1 132 ? -2.477 -6.688 -24.562 1 98.75 132 LEU A N 1
ATOM 975 C CA . LEU A 1 132 ? -1.7 -7.383 -23.547 1 98.75 132 LEU A CA 1
ATOM 976 C C . LEU A 1 132 ? -2 -8.875 -23.562 1 98.75 132 LEU A C 1
ATOM 978 O O . LEU A 1 132 ? -3.16 -9.281 -23.688 1 98.75 132 LEU A O 1
ATOM 982 N N . LEU A 1 133 ? -0.969 -9.672 -23.547 1 98.88 133 LEU A N 1
ATOM 983 C CA . LEU A 1 133 ? -1.037 -11.086 -23.203 1 98.88 133 LEU A CA 1
ATOM 984 C C . LEU A 1 133 ? -0.615 -11.305 -21.75 1 98.88 133 LEU A C 1
ATOM 986 O O . LEU A 1 133 ? 0.473 -10.891 -21.344 1 98.88 133 LEU A O 1
ATOM 990 N N . SER A 1 134 ? -1.497 -11.844 -20.938 1 98.75 134 SER A N 1
ATOM 991 C CA . SER A 1 134 ? -1.245 -12.133 -19.531 1 98.75 134 SER A CA 1
ATOM 992 C C . SER A 1 134 ? -1.124 -13.633 -19.297 1 98.75 134 SER A C 1
ATOM 994 O O . SER A 1 134 ? -2.07 -14.383 -19.547 1 98.75 134 SER A O 1
ATOM 996 N N . LEU A 1 135 ? 0.075 -14.031 -18.844 1 98.69 135 LEU A N 1
ATOM 997 C CA . LEU A 1 135 ? 0.346 -15.422 -18.5 1 98.69 135 LEU A CA 1
ATOM 998 C C . LEU A 1 135 ? 0.466 -15.602 -17 1 98.69 135 LEU A C 1
ATOM 1000 O O . LEU A 1 135 ? 0.548 -14.617 -16.25 1 98.69 135 LEU A O 1
ATOM 1004 N N . GLU A 1 136 ? 0.364 -16.766 -16.547 1 98.19 136 GLU A N 1
ATOM 1005 C CA . GLU A 1 136 ? 0.533 -17.125 -15.141 1 98.19 136 GLU A CA 1
ATOM 1006 C C . GLU A 1 136 ? 1.529 -18.266 -14.977 1 98.19 136 GLU A C 1
ATOM 1008 O O . GLU A 1 136 ? 1.395 -19.312 -15.625 1 98.19 136 GLU A O 1
ATOM 1013 N N . ASN A 1 137 ? 2.611 -18.062 -14.18 1 98.12 137 ASN A N 1
ATOM 1014 C CA . ASN A 1 137 ? 3.666 -19.047 -13.953 1 98.12 137 ASN A CA 1
ATOM 1015 C C . ASN A 1 137 ? 4.152 -19.016 -12.508 1 98.12 137 ASN A C 1
ATOM 1017 O O . ASN A 1 137 ? 4.848 -18.094 -12.094 1 98.12 137 ASN A O 1
ATOM 1021 N N . THR A 1 138 ? 3.76 -20.031 -11.742 1 97.31 138 THR A N 1
ATOM 1022 C CA . THR A 1 138 ? 3.105 -21.266 -12.156 1 97.31 138 THR A CA 1
ATOM 1023 C C . THR A 1 138 ? 1.59 -21.078 -12.188 1 97.31 138 THR A C 1
ATOM 1025 O O . THR A 1 138 ? 1.056 -20.156 -11.586 1 97.31 138 THR A O 1
ATOM 1028 N N . HIS A 1 139 ? 0.927 -21.922 -12.828 1 94.06 139 HIS A N 1
ATOM 1029 C CA . HIS A 1 139 ? -0.528 -22.016 -12.82 1 94.06 139 HIS A CA 1
ATOM 1030 C C . HIS A 1 139 ? -0.991 -23.281 -12.094 1 94.06 139 HIS A C 1
ATOM 1032 O O . HIS A 1 139 ? -0.836 -24.391 -12.617 1 94.06 139 HIS A O 1
ATOM 1038 N N . ASN A 1 140 ? -1.578 -23.062 -10.906 1 92.19 140 ASN A N 1
ATOM 1039 C CA . ASN A 1 140 ? -1.975 -24.203 -10.062 1 92.19 140 ASN A CA 1
ATOM 1040 C C . ASN A 1 140 ? -0.834 -25.203 -9.891 1 92.19 140 ASN A C 1
ATOM 1042 O O . ASN A 1 140 ? -1.026 -26.406 -10.062 1 92.19 140 ASN A O 1
ATOM 1046 N N . GLY A 1 141 ? 0.285 -24.641 -9.68 1 96.44 141 GLY A N 1
ATOM 1047 C CA . GLY A 1 141 ? 1.458 -25.469 -9.414 1 96.44 141 GLY A CA 1
ATOM 1048 C C . GLY A 1 141 ? 2.193 -25.875 -10.68 1 96.44 141 GLY A C 1
ATOM 1049 O O . GLY A 1 141 ? 3.352 -26.297 -10.617 1 96.44 141 GLY A O 1
ATOM 1050 N N . LYS A 1 142 ? 1.604 -25.812 -11.797 1 97 142 LYS A N 1
ATOM 1051 C CA . LYS A 1 142 ? 2.205 -26.25 -13.055 1 97 142 LYS A CA 1
ATOM 1052 C C . LYS A 1 142 ? 3.123 -25.172 -13.633 1 97 142 LYS A C 1
ATOM 1054 O O . LYS A 1 142 ? 2.693 -24.047 -13.867 1 97 142 LYS A O 1
ATOM 1059 N N . VAL A 1 143 ? 4.352 -25.547 -13.859 1 97.94 143 VAL A N 1
ATOM 1060 C CA . VAL A 1 143 ? 5.344 -24.672 -14.461 1 97.94 143 VAL A CA 1
ATOM 1061 C C . VAL A 1 143 ? 5.156 -24.625 -15.977 1 97.94 143 VAL A C 1
ATOM 1063 O O . VAL A 1 143 ? 4.945 -25.672 -16.609 1 97.94 143 VAL A O 1
ATOM 1066 N N . LEU A 1 144 ? 5.199 -23.469 -16.547 1 98.25 144 LEU A N 1
ATOM 1067 C CA . LEU A 1 144 ? 5.18 -23.375 -18 1 98.25 144 LEU A CA 1
ATOM 1068 C C . LEU A 1 144 ? 6.484 -23.891 -18.609 1 98.25 144 LEU A C 1
ATOM 1070 O O . LEU A 1 144 ? 7.551 -23.734 -18.016 1 98.25 144 LEU A O 1
ATOM 1074 N N . PRO A 1 145 ? 6.355 -24.531 -19.75 1 97.19 145 PRO A N 1
ATOM 1075 C CA . PRO A 1 145 ? 7.609 -24.906 -20.406 1 97.19 145 PRO A CA 1
ATOM 1076 C C . PRO A 1 145 ? 8.508 -23.703 -20.688 1 97.19 145 PRO A C 1
ATOM 1078 O O . PRO A 1 145 ? 8.031 -22.641 -21.109 1 97.19 145 PRO A O 1
ATOM 1081 N N . ARG A 1 146 ? 9.719 -23.875 -20.375 1 94.88 146 ARG A N 1
ATOM 1082 C CA . ARG A 1 146 ? 10.68 -22.781 -20.484 1 94.88 146 ARG A CA 1
ATOM 1083 C C . ARG A 1 146 ? 10.703 -22.219 -21.906 1 94.88 146 ARG A C 1
ATOM 1085 O O . ARG A 1 146 ? 10.742 -21.016 -22.094 1 94.88 146 ARG A O 1
ATOM 1092 N N . GLU A 1 147 ? 10.734 -23.141 -22.906 1 96.62 147 GLU A N 1
ATOM 1093 C CA . GLU A 1 147 ? 10.781 -22.719 -24.312 1 96.62 147 GLU A CA 1
ATOM 1094 C C . GLU A 1 147 ? 9.547 -21.891 -24.672 1 96.62 147 GLU A C 1
ATOM 1096 O O . GLU A 1 147 ? 9.625 -20.984 -25.5 1 96.62 147 GLU A O 1
ATOM 1101 N N . TYR A 1 148 ? 8.484 -22.234 -23.969 1 98.31 148 TYR A N 1
ATOM 1102 C CA . TYR A 1 148 ? 7.242 -21.5 -24.234 1 98.31 148 TYR A CA 1
ATOM 1103 C C . TYR A 1 148 ? 7.371 -20.047 -23.844 1 98.31 148 TYR A C 1
ATOM 1105 O O . TYR A 1 148 ? 6.801 -19.156 -24.5 1 98.31 148 TYR A O 1
ATOM 1113 N N . LEU A 1 149 ? 8.078 -19.734 -22.812 1 98.25 149 LEU A N 1
ATOM 1114 C CA . LEU A 1 149 ? 8.266 -18.359 -22.375 1 98.25 149 LEU A CA 1
ATOM 1115 C C . LEU A 1 149 ? 8.93 -17.531 -23.469 1 98.25 149 LEU A C 1
ATOM 1117 O O . LEU A 1 149 ? 8.5 -16.406 -23.766 1 98.25 149 LEU A O 1
ATOM 1121 N N . LYS A 1 150 ? 9.945 -18.109 -24.031 1 98.25 150 LYS A N 1
ATOM 1122 C CA . LYS A 1 150 ? 10.625 -17.422 -25.125 1 98.25 150 LYS A CA 1
ATOM 1123 C C . LYS A 1 150 ? 9.703 -17.281 -26.344 1 98.25 150 LYS A C 1
ATOM 1125 O O . LYS A 1 150 ? 9.656 -16.219 -26.969 1 98.25 150 LYS A O 1
ATOM 1130 N N . GLU A 1 151 ? 9.016 -18.312 -26.656 1 98.62 151 GLU A N 1
ATOM 1131 C CA . GLU A 1 151 ? 8.094 -18.266 -27.781 1 98.62 151 GLU A CA 1
ATOM 1132 C C . GLU A 1 151 ? 7.023 -17.203 -27.594 1 98.62 151 GLU A C 1
ATOM 1134 O O . GLU A 1 151 ? 6.703 -16.453 -28.516 1 98.62 151 GLU A O 1
ATOM 1139 N N . ALA A 1 152 ? 6.5 -17.188 -26.406 1 98.81 152 ALA A N 1
ATOM 1140 C CA . ALA A 1 152 ? 5.473 -16.188 -26.094 1 98.81 152 ALA A CA 1
ATOM 1141 C C . ALA A 1 152 ? 6.031 -14.773 -26.188 1 98.81 152 ALA A C 1
ATOM 1143 O O . ALA A 1 152 ? 5.355 -13.859 -26.672 1 98.81 152 ALA A O 1
ATOM 1144 N N . TRP A 1 153 ? 7.223 -14.578 -25.703 1 98.62 153 TRP A N 1
ATOM 1145 C CA . TRP A 1 153 ? 7.902 -13.297 -25.781 1 98.62 153 TRP A CA 1
ATOM 1146 C C . TRP A 1 153 ? 8.055 -12.852 -27.234 1 98.62 153 TRP A C 1
ATOM 1148 O O . TRP A 1 153 ? 7.637 -11.758 -27.609 1 98.62 153 TRP A O 1
ATOM 1158 N N . GLU A 1 154 ? 8.609 -13.711 -28.094 1 98.62 154 GLU A N 1
ATOM 1159 C CA . GLU A 1 154 ? 8.781 -13.406 -29.516 1 98.62 154 GLU A CA 1
ATOM 1160 C C . GLU A 1 154 ? 7.438 -13.141 -30.188 1 98.62 154 GLU A C 1
ATOM 1162 O O . GLU A 1 154 ? 7.312 -12.219 -30.984 1 98.62 154 GLU A O 1
ATOM 1167 N N . PHE A 1 155 ? 6.508 -13.984 -29.844 1 98.69 155 PHE A N 1
ATOM 1168 C CA . PHE A 1 155 ? 5.16 -13.844 -30.391 1 98.69 155 PHE A CA 1
ATOM 1169 C C . PHE A 1 155 ? 4.605 -12.453 -30.078 1 98.69 155 PHE A C 1
ATOM 1171 O O . PHE A 1 155 ? 4.078 -11.781 -30.969 1 98.69 155 PHE A O 1
ATOM 1178 N N . THR A 1 156 ? 4.73 -11.992 -28.828 1 98.69 156 THR A N 1
ATOM 1179 C CA . THR A 1 156 ? 4.18 -10.695 -28.438 1 98.69 156 THR A CA 1
ATOM 1180 C C . THR A 1 156 ? 4.957 -9.562 -29.094 1 98.69 156 THR A C 1
ATOM 1182 O O . THR A 1 156 ? 4.379 -8.531 -29.453 1 98.69 156 THR A O 1
ATOM 1185 N N . ARG A 1 157 ? 6.293 -9.688 -29.266 1 98 157 ARG A N 1
ATOM 1186 C CA . ARG A 1 157 ? 7.074 -8.68 -29.984 1 98 157 ARG A CA 1
ATOM 1187 C C . ARG A 1 157 ? 6.586 -8.523 -31.406 1 98 157 ARG A C 1
ATOM 1189 O O . ARG A 1 157 ? 6.41 -7.398 -31.891 1 98 157 ARG A O 1
ATOM 1196 N N . GLU A 1 158 ? 6.305 -9.617 -32.094 1 97.88 158 GLU A N 1
ATOM 1197 C CA . GLU A 1 158 ? 5.887 -9.609 -33.469 1 97.88 158 GLU A CA 1
ATOM 1198 C C . GLU A 1 158 ? 4.512 -8.969 -33.625 1 97.88 158 GLU A C 1
ATOM 1200 O O . GLU A 1 158 ? 4.188 -8.445 -34.719 1 97.88 158 GLU A O 1
ATOM 1205 N N . ARG A 1 159 ? 3.801 -8.953 -32.594 1 97.44 159 ARG A N 1
ATOM 1206 C CA . ARG A 1 159 ? 2.406 -8.547 -32.719 1 97.44 159 ARG A CA 1
ATOM 1207 C C . ARG A 1 159 ? 2.131 -7.281 -31.906 1 97.44 159 ARG A C 1
ATOM 1209 O O . ARG A 1 159 ? 0.976 -6.883 -31.75 1 97.44 159 ARG A O 1
ATOM 1216 N N . ASN A 1 160 ? 3.129 -6.711 -31.391 1 96.69 160 ASN A N 1
ATOM 1217 C CA . ASN A 1 160 ? 3.09 -5.453 -30.656 1 96.69 160 ASN A CA 1
ATOM 1218 C C . ASN A 1 160 ? 2.164 -5.543 -29.453 1 96.69 160 ASN A C 1
ATOM 1220 O O . ASN A 1 160 ? 1.33 -4.66 -29.234 1 96.69 160 ASN A O 1
ATOM 1224 N N . LEU A 1 161 ? 2.211 -6.668 -28.766 1 98.44 161 LEU A N 1
ATOM 1225 C CA . LEU A 1 161 ?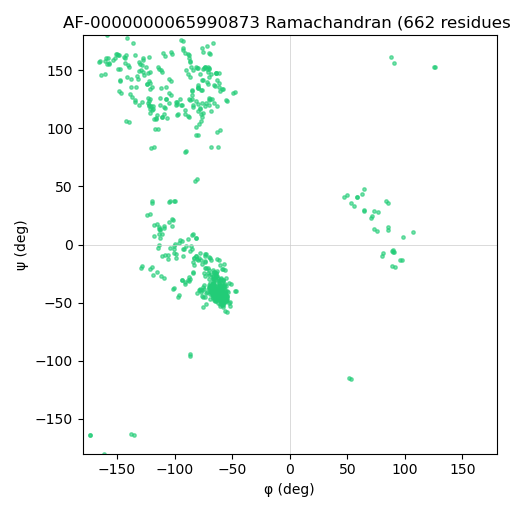 1.528 -6.871 -27.5 1 98.44 161 LEU A CA 1
ATOM 1226 C C . LEU A 1 161 ? 2.51 -6.785 -26.328 1 98.44 161 LEU A C 1
ATOM 1228 O O . LEU A 1 161 ? 3.656 -7.227 -26.453 1 98.44 161 LEU A O 1
ATOM 1232 N N . ALA A 1 162 ? 2.072 -6.18 -25.25 1 98.75 162 ALA A N 1
ATOM 1233 C CA . ALA A 1 162 ? 2.828 -6.348 -24.016 1 98.75 162 ALA A CA 1
ATOM 1234 C C . ALA A 1 162 ? 2.627 -7.746 -23.438 1 98.75 162 ALA A C 1
ATOM 1236 O O . ALA A 1 162 ? 1.656 -8.43 -23.766 1 98.75 162 ALA A O 1
ATOM 1237 N N . LEU A 1 163 ? 3.611 -8.195 -22.719 1 98.88 163 LEU A N 1
ATOM 1238 C CA . LEU A 1 163 ? 3.541 -9.5 -22.047 1 98.88 163 LEU A CA 1
ATOM 1239 C C . LEU A 1 163 ? 3.73 -9.352 -20.547 1 98.88 163 LEU A C 1
ATOM 1241 O O . LEU A 1 163 ? 4.789 -8.914 -20.094 1 98.88 163 LEU A O 1
ATOM 1245 N N . HIS A 1 164 ? 2.635 -9.641 -19.797 1 98.88 164 HIS A N 1
ATOM 1246 C CA . HIS A 1 164 ? 2.66 -9.672 -18.344 1 98.88 164 HIS A CA 1
ATOM 1247 C C . HIS A 1 164 ? 2.584 -11.102 -17.828 1 98.88 164 HIS A C 1
ATOM 1249 O O . HIS A 1 164 ? 1.817 -11.922 -18.344 1 98.88 164 HIS A O 1
ATOM 1255 N N . VAL A 1 165 ? 3.432 -11.414 -16.828 1 98.81 165 VAL A N 1
ATOM 1256 C CA . VAL A 1 165 ? 3.391 -12.727 -16.203 1 98.81 165 VAL A CA 1
ATOM 1257 C C . VAL A 1 165 ? 2.99 -12.594 -14.742 1 98.81 165 VAL A C 1
ATOM 1259 O O . VAL A 1 165 ? 3.725 -12.008 -13.938 1 98.81 165 VAL A O 1
ATOM 1262 N N . ASP A 1 166 ? 1.738 -13.047 -14.43 1 98.62 166 ASP A N 1
ATOM 1263 C CA . ASP A 1 166 ? 1.438 -13.273 -13.023 1 98.62 166 ASP A CA 1
ATOM 1264 C C . ASP A 1 166 ? 2.367 -14.328 -12.422 1 98.62 166 ASP A C 1
ATOM 1266 O O . ASP A 1 166 ? 2.148 -15.531 -12.602 1 98.62 166 ASP A O 1
ATOM 1270 N N . GLY A 1 167 ? 3.402 -13.805 -11.75 1 98.62 167 GLY A N 1
ATOM 1271 C CA . GLY A 1 167 ? 4.402 -14.656 -11.133 1 98.62 167 GLY A CA 1
ATOM 1272 C C . GLY A 1 167 ? 4.203 -14.828 -9.641 1 98.62 167 GLY A C 1
ATOM 1273 O O . GLY A 1 167 ? 5.172 -14.867 -8.883 1 98.62 167 GLY A O 1
ATOM 1274 N N . ALA A 1 168 ? 2.916 -14.922 -9.148 1 98 168 ALA A N 1
ATOM 1275 C CA . ALA A 1 168 ? 2.662 -15.062 -7.715 1 98 168 ALA A CA 1
ATOM 1276 C C . ALA A 1 168 ? 3.549 -16.141 -7.105 1 98 168 ALA A C 1
ATOM 1278 O O . ALA A 1 168 ? 4.094 -15.969 -6.012 1 98 168 ALA A O 1
ATOM 1279 N N . ARG A 1 169 ? 3.756 -17.234 -7.793 1 98.62 169 ARG A N 1
ATOM 1280 C CA . ARG A 1 169 ? 4.605 -18.344 -7.34 1 98.62 169 ARG A CA 1
ATOM 1281 C C . ARG A 1 169 ? 5.762 -18.578 -8.305 1 98.62 169 ARG A C 1
ATOM 1283 O O . ARG A 1 169 ? 6.152 -19.719 -8.547 1 98.62 169 ARG A O 1
ATOM 1290 N N . ILE A 1 170 ? 6.324 -17.5 -8.859 1 98.56 170 ILE A N 1
ATOM 1291 C CA . ILE A 1 170 ? 7.344 -17.609 -9.898 1 98.56 170 ILE A CA 1
ATOM 1292 C C . ILE A 1 170 ? 8.57 -18.328 -9.344 1 98.56 170 ILE A C 1
ATOM 1294 O O . ILE A 1 170 ? 9.281 -19.016 -10.086 1 98.56 170 ILE A O 1
ATOM 1298 N N . PHE A 1 171 ? 8.836 -18.234 -8.078 1 98.69 171 PHE A N 1
ATOM 1299 C CA . PHE A 1 171 ? 10.023 -18.875 -7.527 1 98.69 171 PHE A CA 1
ATOM 1300 C C . PHE A 1 171 ? 9.828 -20.391 -7.441 1 98.69 171 PHE A C 1
ATOM 1302 O O . PHE A 1 171 ? 10.797 -21.156 -7.449 1 98.69 171 PHE A O 1
ATOM 1309 N N . ASN A 1 172 ? 8.602 -20.891 -7.371 1 98.69 172 ASN A N 1
ATOM 1310 C CA . ASN A 1 172 ? 8.391 -22.312 -7.586 1 98.69 172 ASN A CA 1
ATOM 1311 C C . ASN A 1 172 ? 8.82 -22.75 -8.984 1 98.69 172 ASN A C 1
ATOM 1313 O O . ASN A 1 172 ? 9.391 -23.828 -9.164 1 98.69 172 ASN A O 1
ATOM 1317 N N . ALA A 1 173 ? 8.531 -21.922 -9.961 1 98.44 173 ALA A N 1
ATOM 1318 C CA . ALA A 1 173 ? 8.977 -22.219 -11.32 1 98.44 173 ALA A CA 1
ATOM 1319 C C . ALA A 1 173 ? 10.5 -22.156 -11.422 1 98.44 173 ALA A C 1
ATOM 1321 O O . ALA A 1 173 ? 11.125 -23.047 -12.023 1 98.44 173 ALA A O 1
ATOM 1322 N N . VAL A 1 174 ? 11.078 -21.141 -10.805 1 98.25 174 VAL A N 1
ATOM 1323 C CA . VAL A 1 174 ? 12.523 -20.953 -10.852 1 98.25 174 VAL A CA 1
ATOM 1324 C C . VAL A 1 174 ? 13.227 -22.172 -10.25 1 98.25 174 VAL A C 1
ATOM 1326 O O . VAL A 1 174 ? 14.188 -22.688 -10.828 1 98.25 174 VAL A O 1
ATOM 1329 N N . VAL A 1 175 ? 12.766 -22.594 -9.141 1 98.38 175 VAL A N 1
ATOM 1330 C CA . VAL A 1 175 ? 13.328 -23.766 -8.477 1 98.38 175 VAL A CA 1
ATOM 1331 C C . VAL A 1 175 ? 13.117 -25 -9.344 1 98.38 175 VAL A C 1
ATOM 1333 O O . VAL A 1 175 ? 14.023 -25.828 -9.5 1 98.38 175 VAL A O 1
ATOM 1336 N N . ALA A 1 176 ? 11.992 -25.125 -9.922 1 98 176 ALA A N 1
ATOM 1337 C CA . ALA A 1 176 ? 11.703 -26.266 -10.789 1 98 176 ALA A CA 1
ATOM 1338 C C . ALA A 1 176 ? 12.602 -26.25 -12.023 1 98 176 ALA A C 1
ATOM 1340 O O . ALA A 1 176 ? 13.086 -27.297 -12.453 1 98 176 ALA A O 1
ATOM 1341 N N . TYR A 1 177 ? 12.766 -25.062 -12.562 1 97.12 177 TYR A N 1
ATOM 1342 C CA . TYR A 1 177 ? 13.617 -24.906 -13.734 1 97.12 177 TYR A CA 1
ATOM 1343 C C . TYR A 1 177 ? 15.086 -25.141 -13.375 1 97.12 177 TYR A C 1
ATOM 1345 O O . TYR A 1 177 ? 15.883 -25.531 -14.227 1 97.12 177 TYR A O 1
ATOM 1353 N N . GLY A 1 178 ? 15.414 -24.938 -12.164 1 97.56 178 GLY A N 1
ATOM 1354 C CA . GLY A 1 178 ? 16.812 -24.938 -11.789 1 97.56 178 GLY A CA 1
ATOM 1355 C C . GLY A 1 178 ? 17.609 -23.812 -12.438 1 97.56 178 GLY A C 1
ATOM 1356 O O . GLY A 1 178 ? 18.703 -24.031 -12.969 1 97.56 178 GLY A O 1
ATOM 1357 N N . CYS A 1 179 ? 17.078 -22.578 -12.383 1 97.19 179 CYS A N 1
ATOM 1358 C CA . CYS A 1 179 ? 17.719 -21.438 -13.039 1 97.19 179 CYS A CA 1
ATOM 1359 C C . CYS A 1 179 ? 17.609 -20.188 -12.18 1 97.19 179 CYS A C 1
ATOM 1361 O O . CYS A 1 179 ? 17.031 -20.219 -11.094 1 97.19 179 CYS A O 1
ATOM 1363 N N . GLU A 1 180 ? 18.219 -19.156 -12.719 1 97.69 180 GLU A N 1
ATOM 1364 C CA . GLU A 1 180 ? 18.062 -17.859 -12.086 1 97.69 180 GLU A CA 1
ATOM 1365 C C . GLU A 1 180 ? 16.797 -17.156 -12.57 1 97.69 180 GLU A C 1
ATOM 1367 O O . GLU A 1 180 ? 16.344 -17.375 -13.695 1 97.69 180 GLU A O 1
ATOM 1372 N N . LEU A 1 181 ? 16.297 -16.312 -11.711 1 98.31 181 LEU A N 1
ATOM 1373 C CA . LEU A 1 181 ? 15.062 -15.609 -12.008 1 98.31 181 LEU A CA 1
ATOM 1374 C C . LEU A 1 181 ? 15.18 -14.812 -13.297 1 98.31 181 LEU A C 1
ATOM 1376 O O . LEU A 1 181 ? 14.258 -14.805 -14.117 1 98.31 181 LEU A O 1
ATOM 1380 N N . LYS A 1 182 ? 16.281 -14.117 -13.586 1 98 182 LYS A N 1
ATOM 1381 C CA . LYS A 1 182 ? 16.469 -13.242 -14.742 1 98 182 LYS A CA 1
ATOM 1382 C C . LYS A 1 182 ? 16.391 -14.031 -16.047 1 98 182 LYS A C 1
ATOM 1384 O O . LYS A 1 182 ? 16.078 -13.477 -17.094 1 98 182 LYS A O 1
ATOM 1389 N N . GLU A 1 183 ? 16.656 -15.352 -15.945 1 97.88 183 GLU A N 1
ATOM 1390 C CA . GLU A 1 183 ? 16.641 -16.203 -17.141 1 97.88 183 GLU A CA 1
ATOM 1391 C C . GLU A 1 183 ? 15.211 -16.406 -17.656 1 97.88 183 GLU A C 1
ATOM 1393 O O . GLU A 1 183 ? 15.008 -16.75 -18.812 1 97.88 183 GLU A O 1
ATOM 1398 N N . ILE A 1 184 ? 14.297 -16.188 -16.828 1 97.06 184 ILE A N 1
ATOM 1399 C CA . ILE A 1 184 ? 12.945 -16.375 -17.328 1 97.06 184 ILE A CA 1
ATOM 1400 C C . ILE A 1 184 ? 12.234 -15.023 -17.406 1 97.06 184 ILE A C 1
ATOM 1402 O O . ILE A 1 184 ? 11.352 -14.828 -18.25 1 97.06 184 ILE A O 1
ATOM 1406 N N . THR A 1 185 ? 12.648 -14.07 -16.547 1 98 185 THR A N 1
ATOM 1407 C CA . THR A 1 185 ? 11.961 -12.781 -16.547 1 98 185 THR A CA 1
ATOM 1408 C C . THR A 1 185 ? 12.398 -11.938 -17.734 1 98 185 THR A C 1
ATOM 1410 O O . THR A 1 185 ? 11.766 -10.93 -18.062 1 98 185 THR A O 1
ATOM 1413 N N . GLN A 1 186 ? 13.477 -12.266 -18.453 1 97.94 186 GLN A N 1
ATOM 1414 C CA . GLN A 1 186 ? 13.852 -11.594 -19.688 1 97.94 186 GLN A CA 1
ATOM 1415 C C . GLN A 1 186 ? 12.758 -11.734 -20.75 1 97.94 186 GLN A C 1
ATOM 1417 O O . GLN A 1 186 ? 12.703 -10.961 -21.703 1 97.94 186 GLN A O 1
ATOM 1422 N N . TYR A 1 187 ? 11.82 -12.742 -20.531 1 98.38 187 TYR A N 1
ATOM 1423 C CA . TYR A 1 187 ? 10.789 -13.016 -21.531 1 98.38 187 TYR A CA 1
ATOM 1424 C C . TYR A 1 187 ? 9.445 -12.453 -21.094 1 98.38 187 TYR A C 1
ATOM 1426 O O . TYR A 1 187 ? 8.406 -13.094 -21.281 1 98.38 187 TYR A O 1
ATOM 1434 N N . CYS A 1 188 ? 9.391 -11.312 -20.469 1 98.69 188 CYS A N 1
ATOM 1435 C CA . CYS A 1 188 ? 8.164 -10.57 -20.203 1 98.69 188 CYS A CA 1
ATOM 1436 C C . CYS A 1 188 ? 8.461 -9.094 -19.953 1 98.69 188 CYS A C 1
ATOM 1438 O O . CYS A 1 188 ? 9.594 -8.734 -19.625 1 98.69 188 CYS A O 1
ATOM 1440 N N . ASP A 1 189 ? 7.477 -8.25 -20.188 1 98.81 189 ASP A N 1
ATOM 1441 C CA . ASP A 1 189 ? 7.613 -6.824 -19.922 1 98.81 189 ASP A CA 1
ATOM 1442 C C . ASP A 1 189 ? 7.488 -6.531 -18.422 1 98.81 189 ASP A C 1
ATOM 1444 O O . ASP A 1 189 ? 8.18 -5.66 -17.906 1 98.81 189 ASP A O 1
ATOM 1448 N N . SER A 1 190 ? 6.594 -7.18 -17.781 1 98.88 190 SER A N 1
ATOM 1449 C CA . SER A 1 190 ? 6.352 -7.035 -16.344 1 98.88 190 SER A CA 1
ATOM 1450 C C . SER A 1 190 ? 5.898 -8.352 -15.727 1 98.88 190 SER A C 1
ATOM 1452 O O . SER A 1 190 ? 5.414 -9.242 -16.438 1 98.88 190 SER A O 1
ATOM 1454 N N . PHE A 1 191 ? 6.176 -8.555 -14.5 1 98.88 191 PHE A N 1
ATOM 1455 C CA . PHE A 1 191 ? 5.676 -9.711 -13.773 1 98.88 191 PHE A CA 1
ATOM 1456 C C . PHE A 1 191 ? 5.5 -9.383 -12.297 1 98.88 191 PHE A C 1
ATOM 1458 O O . PHE A 1 191 ? 5.969 -8.352 -11.82 1 98.88 191 PHE A O 1
ATOM 1465 N N . THR A 1 192 ? 4.75 -10.219 -11.562 1 98.88 192 THR A N 1
ATOM 1466 C CA . THR A 1 192 ? 4.527 -10.039 -10.133 1 98.88 192 THR A CA 1
ATOM 1467 C C . THR A 1 192 ? 5.223 -11.141 -9.336 1 98.88 192 THR A C 1
ATOM 1469 O O . THR A 1 192 ? 5.488 -12.219 -9.859 1 98.88 192 THR A O 1
ATOM 1472 N N . ILE A 1 193 ? 5.633 -10.859 -8.156 1 98.75 193 ILE A N 1
ATOM 1473 C CA . ILE A 1 193 ? 6.094 -11.805 -7.137 1 98.75 193 ILE A CA 1
ATOM 1474 C C . ILE A 1 193 ? 5.195 -11.703 -5.902 1 98.75 193 ILE A C 1
ATOM 1476 O O . ILE A 1 193 ? 5.055 -10.625 -5.316 1 98.75 193 ILE A O 1
ATOM 1480 N N . CYS A 1 194 ? 4.488 -12.766 -5.582 1 98.56 194 CYS A N 1
ATOM 1481 C CA . CYS A 1 194 ? 3.807 -12.758 -4.289 1 98.56 194 CYS A CA 1
ATOM 1482 C C . CYS A 1 194 ? 4.754 -13.195 -3.178 1 98.56 194 CYS A C 1
ATOM 1484 O O . CYS A 1 194 ? 5.27 -14.312 -3.197 1 98.56 194 CYS A O 1
ATOM 1486 N N . LEU A 1 195 ? 4.996 -12.336 -2.191 1 98.62 195 LEU A N 1
ATOM 1487 C CA . LEU A 1 195 ? 5.914 -12.641 -1.099 1 98.62 195 LEU A CA 1
ATOM 1488 C C . LEU A 1 195 ? 5.215 -13.445 -0.009 1 98.62 195 LEU A C 1
ATOM 1490 O O . LEU A 1 195 ? 5.875 -14.078 0.818 1 98.62 195 LEU A O 1
ATOM 1494 N N . SER A 1 196 ? 3.871 -13.469 -0.051 1 97.75 196 SER A N 1
ATOM 1495 C CA . SER A 1 196 ? 3.115 -14.117 1.018 1 97.75 196 SER A CA 1
ATOM 1496 C C . SER A 1 196 ? 2.566 -15.461 0.57 1 97.75 196 SER A C 1
ATOM 1498 O O . SER A 1 196 ? 1.649 -16 1.191 1 97.75 196 SER A O 1
ATOM 1500 N N . LYS A 1 197 ? 3.092 -16.062 -0.479 1 97.62 197 LYS A N 1
ATOM 1501 C CA . LYS A 1 197 ? 2.766 -17.406 -0.932 1 97.62 197 LYS A CA 1
ATOM 1502 C C . LYS A 1 197 ? 3.984 -18.328 -0.855 1 97.62 197 LYS A C 1
ATOM 1504 O O . LYS A 1 197 ? 4.84 -18.297 -1.74 1 97.62 197 LYS A O 1
ATOM 1509 N N . GLY A 1 198 ? 4.031 -19.078 0.152 1 97.44 198 GLY A N 1
ATOM 1510 C CA . GLY A 1 198 ? 5.043 -20.125 0.288 1 97.44 198 GLY A CA 1
ATOM 1511 C C . GLY A 1 198 ? 6.379 -19.594 0.77 1 97.44 198 GLY A C 1
ATOM 1512 O O . GLY A 1 198 ? 7.266 -20.375 1.135 1 97.44 198 GLY A O 1
ATOM 1513 N N . LEU A 1 199 ? 6.496 -18.234 0.86 1 98.06 199 LEU A N 1
ATOM 1514 C CA . LEU A 1 199 ? 7.789 -17.656 1.215 1 98.06 199 LEU A CA 1
ATOM 1515 C C . LEU A 1 199 ? 7.793 -17.172 2.666 1 98.06 199 LEU A C 1
ATOM 1517 O O . LEU A 1 199 ? 8.82 -16.703 3.168 1 98.06 199 LEU A O 1
ATOM 1521 N N . GLY A 1 200 ? 6.688 -17.297 3.287 1 97.75 200 GLY A N 1
ATOM 1522 C CA . GLY A 1 200 ? 6.617 -17.094 4.727 1 97.75 200 GLY A CA 1
ATOM 1523 C C . GLY A 1 200 ? 6.355 -15.656 5.121 1 97.75 200 GLY A C 1
ATOM 1524 O O . GLY A 1 200 ? 6.195 -15.352 6.305 1 97.75 200 GLY A O 1
ATOM 1525 N N . THR A 1 201 ? 6.336 -14.68 4.133 1 98.38 201 THR A N 1
ATOM 1526 C CA . THR A 1 201 ? 6.074 -13.289 4.469 1 98.38 201 THR A CA 1
ATOM 1527 C C . THR A 1 201 ? 4.609 -13.086 4.844 1 98.38 201 THR A C 1
ATOM 1529 O O . THR A 1 201 ? 3.719 -13.688 4.238 1 98.38 201 THR A O 1
ATOM 1532 N N . PRO A 1 202 ? 4.328 -12.273 5.859 1 97.75 202 PRO A N 1
ATOM 1533 C CA . PRO A 1 202 ? 2.938 -12.078 6.277 1 97.75 202 PRO A CA 1
ATOM 1534 C C . PRO A 1 202 ? 2.117 -11.297 5.262 1 97.75 202 PRO A C 1
ATOM 1536 O O . PRO A 1 202 ? 0.918 -11.547 5.105 1 97.75 202 PRO A O 1
ATOM 1539 N N . VAL A 1 203 ? 2.752 -10.312 4.633 1 97.88 203 VAL A N 1
ATOM 1540 C CA . VAL A 1 203 ? 2.076 -9.375 3.742 1 97.88 203 VAL A CA 1
ATOM 1541 C C . VAL A 1 203 ? 3.021 -8.953 2.619 1 97.88 203 VAL A C 1
ATOM 1543 O O . VAL A 1 203 ? 4.223 -8.789 2.84 1 97.88 203 VAL A O 1
ATOM 1546 N N . GLY A 1 204 ? 2.426 -8.828 1.392 1 98.44 204 GLY A N 1
ATOM 1547 C CA . GLY A 1 204 ? 3.162 -8.055 0.406 1 98.44 204 GLY A CA 1
ATOM 1548 C C . GLY A 1 204 ? 3.387 -8.797 -0.896 1 98.44 204 GLY A C 1
ATOM 1549 O O . GLY A 1 204 ? 3.459 -10.031 -0.906 1 98.44 204 GLY A O 1
ATOM 1550 N N . SER A 1 205 ? 3.525 -8.086 -1.957 1 98.81 205 SER A N 1
ATOM 1551 C CA . SER A 1 205 ? 3.865 -8.523 -3.307 1 98.81 205 SER A CA 1
ATOM 1552 C C . SER A 1 205 ? 4.652 -7.449 -4.055 1 98.81 205 SER A C 1
ATOM 1554 O O . SER A 1 205 ? 4.738 -6.309 -3.6 1 98.81 205 SER A O 1
ATOM 1556 N N . LEU A 1 206 ? 5.273 -7.809 -5.086 1 98.88 206 LEU A N 1
ATOM 1557 C CA . LEU A 1 206 ? 6.035 -6.895 -5.93 1 98.88 206 LEU A CA 1
ATOM 1558 C C . LEU A 1 206 ? 5.523 -6.93 -7.367 1 98.88 206 LEU A C 1
ATOM 1560 O O . LEU A 1 206 ? 5.102 -7.98 -7.855 1 98.88 206 LEU A O 1
ATOM 1564 N N . LEU A 1 207 ? 5.453 -5.816 -8.008 1 98.94 207 LEU A N 1
ATOM 1565 C CA . LEU A 1 207 ? 5.336 -5.633 -9.453 1 98.94 207 LEU A CA 1
ATOM 1566 C C . LEU A 1 207 ? 6.637 -5.109 -10.039 1 98.94 207 LEU A C 1
ATOM 1568 O O . LEU A 1 207 ? 7.188 -4.113 -9.562 1 98.94 207 LEU A O 1
ATOM 1572 N N . VAL A 1 208 ? 7.191 -5.773 -11.008 1 98.88 208 VAL A N 1
ATOM 1573 C CA . VAL A 1 208 ? 8.516 -5.488 -11.547 1 98.88 208 VAL A CA 1
ATOM 1574 C C . VAL A 1 208 ? 8.422 -5.246 -13.047 1 98.88 208 VAL A C 1
ATOM 1576 O O . VAL A 1 208 ? 7.68 -5.938 -13.75 1 98.88 208 VAL A O 1
ATOM 1579 N N . GLY A 1 209 ? 9.109 -4.289 -13.586 1 98.81 209 GLY A N 1
ATOM 1580 C CA . GLY A 1 209 ? 9.148 -3.928 -14.992 1 98.81 209 GLY A CA 1
ATOM 1581 C C . GLY A 1 209 ? 10.172 -2.848 -15.305 1 98.81 209 GLY A C 1
ATOM 1582 O O . GLY A 1 209 ? 11.141 -2.676 -14.57 1 98.81 209 GLY A O 1
ATOM 1583 N N . ASN A 1 210 ? 10.078 -2.26 -16.406 1 98.5 210 ASN A N 1
ATOM 1584 C CA . ASN A 1 210 ? 10.992 -1.163 -16.703 1 98.5 210 ASN A CA 1
ATOM 1585 C C . ASN A 1 210 ? 10.602 0.109 -15.961 1 98.5 210 ASN A C 1
ATOM 1587 O O . ASN A 1 210 ? 9.523 0.175 -15.359 1 98.5 210 ASN A O 1
ATOM 1591 N N . ARG A 1 211 ? 11.414 1.152 -15.914 1 98.38 211 ARG A N 1
ATOM 1592 C CA . ARG A 1 211 ? 11.266 2.342 -15.078 1 98.38 211 ARG A CA 1
ATOM 1593 C C . ARG A 1 211 ? 10.008 3.121 -15.453 1 98.38 211 ARG A C 1
ATOM 1595 O O . ARG A 1 211 ? 9.273 3.576 -14.578 1 98.38 211 ARG A O 1
ATOM 1602 N N . ASP A 1 212 ? 9.727 3.258 -16.766 1 98.56 212 ASP A N 1
ATOM 1603 C CA . ASP A 1 212 ? 8.57 4.027 -17.219 1 98.56 212 ASP A CA 1
ATOM 1604 C C . ASP A 1 212 ? 7.266 3.344 -16.812 1 98.56 212 ASP A C 1
ATOM 1606 O O . ASP A 1 212 ? 6.324 4.008 -16.359 1 98.56 212 ASP A O 1
ATOM 1610 N N . TYR A 1 213 ? 7.285 2.045 -17.062 1 98.44 213 TYR A N 1
ATOM 1611 C CA . TYR A 1 213 ? 6.137 1.235 -16.672 1 98.44 213 TYR A CA 1
ATOM 1612 C C . TYR A 1 213 ? 5.879 1.335 -15.172 1 98.44 213 TYR A C 1
ATOM 1614 O O . TYR A 1 213 ? 4.742 1.539 -14.742 1 98.44 213 TYR A O 1
ATOM 1622 N N . ILE A 1 214 ? 6.906 1.246 -14.336 1 98.75 214 ILE A N 1
ATOM 1623 C CA . ILE A 1 214 ? 6.77 1.274 -12.883 1 98.75 214 ILE A CA 1
ATOM 1624 C C . ILE A 1 214 ? 6.371 2.678 -12.43 1 98.75 214 ILE A C 1
ATOM 1626 O O . ILE A 1 214 ? 5.609 2.834 -11.469 1 98.75 214 ILE A O 1
ATOM 1630 N N . LYS A 1 215 ? 6.863 3.666 -13.094 1 98.25 215 LYS A N 1
ATOM 1631 C CA . LYS A 1 215 ? 6.434 5.027 -12.789 1 98.25 215 LYS A CA 1
ATOM 1632 C C . LYS A 1 215 ? 4.918 5.168 -12.93 1 98.25 215 LYS A C 1
ATOM 1634 O O . LYS A 1 215 ? 4.266 5.773 -12.07 1 98.25 215 LYS A O 1
ATOM 1639 N N . ARG A 1 216 ? 4.34 4.598 -14 1 97.94 216 ARG A N 1
ATOM 1640 C CA . ARG A 1 216 ? 2.891 4.582 -14.188 1 97.94 216 ARG A CA 1
ATOM 1641 C C . ARG A 1 216 ? 2.211 3.756 -13.094 1 97.94 216 ARG A C 1
ATOM 1643 O O . ARG A 1 216 ? 1.166 4.148 -12.57 1 97.94 216 ARG A O 1
ATOM 1650 N N . ALA A 1 217 ? 2.85 2.641 -12.805 1 98.62 217 ALA A N 1
ATOM 1651 C CA . ALA A 1 217 ? 2.289 1.735 -11.805 1 98.62 217 ALA A CA 1
ATOM 1652 C C . ALA A 1 217 ? 2.195 2.414 -10.438 1 98.62 217 ALA A C 1
ATOM 1654 O O . ALA A 1 217 ? 1.269 2.148 -9.672 1 98.62 217 ALA A O 1
ATOM 1655 N N . ILE A 1 218 ? 3.156 3.27 -10.125 1 98.25 218 ILE A N 1
ATOM 1656 C CA . ILE A 1 218 ? 3.168 3.979 -8.852 1 98.25 218 ILE A CA 1
ATOM 1657 C C . ILE A 1 218 ? 1.912 4.84 -8.727 1 98.25 218 ILE A C 1
ATOM 1659 O O . ILE A 1 218 ? 1.303 4.91 -7.656 1 98.25 218 ILE A O 1
ATOM 1663 N N . ARG A 1 219 ? 1.429 5.477 -9.812 1 97.69 219 ARG A N 1
ATOM 1664 C CA . ARG A 1 219 ? 0.215 6.285 -9.797 1 97.69 219 ARG A CA 1
ATOM 1665 C C . ARG A 1 219 ? -1.017 5.422 -9.547 1 97.69 219 ARG A C 1
ATOM 1667 O O . ARG A 1 219 ? -1.891 5.793 -8.758 1 97.69 219 ARG A O 1
ATOM 1674 N N . TRP A 1 220 ? -1.015 4.273 -10.188 1 98.38 220 TRP A N 1
ATOM 1675 C CA . TRP A 1 220 ? -2.15 3.375 -10 1 98.38 220 TRP A CA 1
ATOM 1676 C C . TRP A 1 220 ? -2.146 2.787 -8.594 1 98.38 220 TRP A C 1
ATOM 1678 O O . TRP A 1 220 ? -3.207 2.582 -7.996 1 98.38 220 TRP A O 1
ATOM 1688 N N . ARG A 1 221 ? -0.943 2.451 -8.047 1 98.5 221 ARG A N 1
ATOM 1689 C CA . ARG A 1 221 ? -0.858 1.984 -6.664 1 98.5 221 ARG A CA 1
ATOM 1690 C C . ARG A 1 221 ? -1.462 3.004 -5.703 1 98.5 221 ARG A C 1
ATOM 1692 O O . ARG A 1 221 ? -2.193 2.637 -4.781 1 98.5 221 ARG A O 1
ATOM 1699 N N . LYS A 1 222 ? -1.095 4.297 -5.918 1 97.88 222 LYS A N 1
ATOM 1700 C CA . LYS A 1 222 ? -1.668 5.348 -5.078 1 97.88 222 LYS A CA 1
ATOM 1701 C C . LYS A 1 222 ? -3.189 5.371 -5.191 1 97.88 222 LYS A C 1
ATOM 1703 O O . LYS A 1 222 ? -3.893 5.414 -4.18 1 97.88 222 LYS A O 1
ATOM 1708 N N . MET A 1 223 ? -3.74 5.262 -6.383 1 97.5 223 MET A N 1
ATOM 1709 C CA . MET A 1 223 ? -5.176 5.387 -6.625 1 97.5 223 MET A CA 1
ATOM 1710 C C . MET A 1 223 ? -5.934 4.211 -6.02 1 97.5 223 MET A C 1
ATOM 1712 O O . MET A 1 223 ? -7.027 4.383 -5.477 1 97.5 223 MET A O 1
ATOM 1716 N N . THR A 1 224 ? -5.258 3.014 -6.098 1 97.81 224 THR A N 1
ATOM 1717 C CA . THR A 1 224 ? -5.93 1.824 -5.586 1 97.81 224 THR A CA 1
ATOM 1718 C C . THR A 1 224 ? -5.695 1.67 -4.086 1 97.81 224 THR A C 1
ATOM 1720 O O . THR A 1 224 ? -6.23 0.754 -3.461 1 97.81 224 THR A O 1
ATOM 1723 N N . GLY A 1 225 ? -4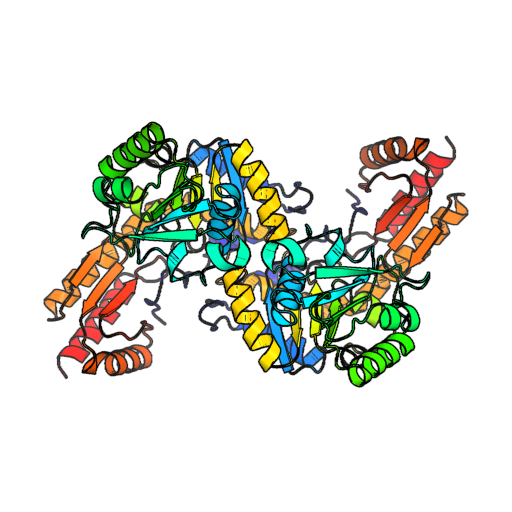.969 2.531 -3.566 1 97.94 225 GLY A N 1
ATOM 1724 C CA . GLY A 1 225 ? -4.766 2.539 -2.125 1 97.94 225 GLY A CA 1
ATOM 1725 C C . GLY A 1 225 ? -3.676 1.587 -1.672 1 97.94 225 GLY A C 1
ATOM 1726 O O . GLY A 1 225 ? -3.773 0.988 -0.599 1 97.94 225 GLY A O 1
ATOM 1727 N N . GLY A 1 226 ? -2.619 1.461 -2.428 1 97.88 226 GLY A N 1
ATOM 1728 C CA . GLY A 1 226 ? -1.545 0.542 -2.084 1 97.88 226 GLY A CA 1
ATOM 1729 C C . GLY A 1 226 ? -0.352 1.229 -1.448 1 97.88 226 GLY A C 1
ATOM 1730 O O . GLY A 1 226 ? 0.63 0.575 -1.09 1 97.88 226 GLY A O 1
ATOM 1731 N N . GLY A 1 227 ? -0.442 2.607 -1.319 1 96.81 227 GLY A N 1
ATOM 1732 C CA . GLY A 1 227 ? 0.672 3.342 -0.743 1 96.81 227 GLY A CA 1
ATOM 1733 C C . GLY A 1 227 ? 0.708 3.279 0.772 1 96.81 227 GLY A C 1
ATOM 1734 O O . GLY A 1 227 ? 0.136 4.137 1.448 1 96.81 227 GLY A O 1
ATOM 1735 N N . MET A 1 228 ? 1.476 2.311 1.369 1 97 228 MET A N 1
ATOM 1736 C CA . MET A 1 228 ? 1.589 2.121 2.812 1 97 228 MET A CA 1
ATOM 1737 C C . MET A 1 228 ? 2.684 3.01 3.393 1 97 228 MET A C 1
ATOM 1739 O O . MET A 1 228 ? 3.572 3.461 2.668 1 97 228 MET A O 1
ATOM 1743 N N . ARG A 1 229 ? 2.611 3.275 4.605 1 96.75 229 ARG A N 1
ATOM 1744 C CA . ARG A 1 229 ? 3.502 4.246 5.23 1 96.75 229 ARG A CA 1
ATOM 1745 C C . ARG A 1 229 ? 4.801 3.588 5.68 1 96.75 229 ARG A C 1
ATOM 1747 O O . ARG A 1 229 ? 5.703 3.365 4.871 1 96.75 229 ARG A O 1
ATOM 1754 N N . GLN A 1 230 ? 4.984 3.158 6.969 1 96.69 230 GLN A N 1
ATOM 1755 C CA . GLN A 1 230 ? 6.207 2.514 7.434 1 96.69 230 GLN A CA 1
ATOM 1756 C C . GLN A 1 230 ? 6.234 1.038 7.051 1 96.69 230 GLN A C 1
ATOM 1758 O O . GLN A 1 230 ? 6.48 0.175 7.898 1 96.69 230 GLN A O 1
ATOM 1763 N N . SER A 1 231 ? 6.094 0.771 5.75 1 97.94 231 SER A N 1
ATOM 1764 C CA . SER A 1 231 ? 5.965 -0.601 5.27 1 97.94 231 SER A CA 1
ATOM 1765 C C . SER A 1 231 ? 7.328 -1.275 5.152 1 97.94 231 SER A C 1
ATOM 1767 O O . SER A 1 231 ? 7.418 -2.43 4.73 1 97.94 231 SER A O 1
ATOM 1769 N N . GLY A 1 232 ? 8.352 -0.549 5.613 1 98.31 232 GLY A N 1
ATOM 1770 C CA . GLY A 1 232 ? 9.664 -1.173 5.703 1 98.31 232 GLY A CA 1
ATOM 1771 C C . GLY A 1 232 ? 9.68 -2.408 6.582 1 98.31 232 GLY A C 1
ATOM 1772 O O . GLY A 1 232 ? 10.469 -3.33 6.352 1 98.31 232 GLY A O 1
ATOM 1773 N N . ILE A 1 233 ? 8.852 -2.424 7.57 1 98 233 ILE A N 1
ATOM 1774 C CA . ILE A 1 233 ? 8.742 -3.586 8.445 1 98 233 ILE A CA 1
ATOM 1775 C C . ILE A 1 233 ? 8.32 -4.805 7.625 1 98 233 ILE A C 1
ATOM 1777 O O . ILE A 1 233 ? 8.836 -5.906 7.828 1 98 233 ILE A O 1
ATOM 1781 N N . LEU A 1 234 ? 7.418 -4.645 6.637 1 98.56 234 LEU A N 1
ATOM 1782 C CA . LEU A 1 234 ? 6.953 -5.711 5.758 1 98.56 234 LEU A CA 1
ATOM 1783 C C . LEU A 1 234 ? 7.984 -6.008 4.672 1 98.56 234 LEU A C 1
ATOM 1785 O O . LEU A 1 234 ? 8.195 -7.168 4.312 1 98.56 234 LEU A O 1
ATOM 1789 N N . ALA A 1 235 ? 8.594 -4.906 4.172 1 98.75 235 ALA A N 1
ATOM 1790 C CA . ALA A 1 235 ? 9.617 -5.062 3.148 1 98.75 235 ALA A CA 1
ATOM 1791 C C . ALA A 1 235 ? 10.797 -5.883 3.67 1 98.75 235 ALA A C 1
ATOM 1793 O O . ALA A 1 235 ? 11.406 -6.652 2.922 1 98.75 235 ALA A O 1
ATOM 1794 N N . ALA A 1 236 ? 11.109 -5.766 4.957 1 98.81 236 ALA A N 1
ATOM 1795 C CA . ALA A 1 236 ? 12.18 -6.551 5.566 1 98.81 236 ALA A CA 1
ATOM 1796 C C . ALA A 1 236 ? 11.859 -8.039 5.512 1 98.81 236 ALA A C 1
ATOM 1798 O O . ALA A 1 236 ? 12.75 -8.859 5.27 1 98.81 236 ALA A O 1
ATOM 1799 N N . ALA A 1 237 ? 10.656 -8.359 5.77 1 98.62 237 ALA A N 1
ATOM 1800 C CA . ALA A 1 237 ? 10.234 -9.75 5.613 1 98.62 237 ALA A CA 1
ATOM 1801 C C . ALA A 1 237 ? 10.453 -10.234 4.184 1 98.62 237 ALA A C 1
ATOM 1803 O O . ALA A 1 237 ? 10.891 -11.367 3.961 1 98.62 237 ALA A O 1
ATOM 1804 N N . GLY A 1 238 ? 10.125 -9.383 3.199 1 98.81 238 GLY A N 1
ATOM 1805 C CA . GLY A 1 238 ? 10.336 -9.719 1.799 1 98.81 238 GLY A CA 1
ATOM 1806 C C . GLY A 1 238 ? 11.789 -9.977 1.464 1 98.81 238 GLY A C 1
ATOM 1807 O O . GLY A 1 238 ? 12.109 -10.953 0.784 1 98.81 238 GLY A O 1
ATOM 1808 N N . ILE A 1 239 ? 12.648 -9.086 1.969 1 98.75 239 ILE A N 1
ATOM 1809 C CA . ILE A 1 239 ? 14.078 -9.25 1.747 1 98.75 239 ILE A CA 1
ATOM 1810 C C . ILE A 1 239 ? 14.547 -10.57 2.35 1 98.75 239 ILE A C 1
ATOM 1812 O O . ILE A 1 239 ? 15.258 -11.344 1.699 1 98.75 239 ILE A O 1
ATOM 1816 N N . TYR A 1 240 ? 14.133 -10.844 3.566 1 98.75 240 TYR A N 1
ATOM 1817 C CA . TYR A 1 240 ? 14.492 -12.094 4.23 1 98.75 240 TYR A CA 1
ATOM 1818 C C . TYR A 1 240 ? 14.039 -13.297 3.41 1 98.75 240 TYR A C 1
ATOM 1820 O O . TYR A 1 240 ? 14.812 -14.227 3.188 1 98.75 240 TYR A O 1
ATOM 1828 N N . ALA A 1 241 ? 12.836 -13.297 2.969 1 98.75 241 ALA A N 1
ATOM 1829 C CA . ALA A 1 241 ? 12.266 -14.414 2.234 1 98.75 241 ALA A CA 1
ATOM 1830 C C . ALA A 1 241 ? 13.008 -14.664 0.928 1 98.75 241 ALA A C 1
ATOM 1832 O O . ALA A 1 241 ? 13.312 -15.805 0.582 1 98.75 241 ALA A O 1
ATOM 1833 N N . LEU A 1 242 ? 13.297 -13.586 0.165 1 98.62 242 LEU A N 1
ATOM 1834 C CA . LEU A 1 242 ? 13.953 -13.719 -1.128 1 98.62 242 LEU A CA 1
ATOM 1835 C C . LEU A 1 242 ? 15.383 -14.234 -0.958 1 98.62 242 LEU A C 1
ATOM 1837 O O . LEU A 1 242 ? 15.898 -14.945 -1.82 1 98.62 242 LEU A O 1
ATOM 1841 N N . LYS A 1 243 ? 15.961 -13.938 0.17 1 98.44 243 LYS A N 1
ATOM 1842 C CA . LYS A 1 243 ? 17.344 -14.352 0.398 1 98.44 243 LYS A CA 1
ATOM 1843 C C . LYS A 1 243 ? 17.406 -15.75 1 1 98.44 243 LYS A C 1
ATOM 1845 O O . LYS A 1 243 ? 18.375 -16.484 0.773 1 98.44 243 LYS A O 1
ATOM 1850 N N . ASN A 1 244 ? 16.375 -16.141 1.788 1 98.38 244 ASN A N 1
ATOM 1851 C CA . ASN A 1 244 ? 16.562 -17.312 2.629 1 98.38 244 ASN A CA 1
ATOM 1852 C C . ASN A 1 244 ? 15.547 -18.406 2.287 1 98.38 244 ASN A C 1
ATOM 1854 O O . ASN A 1 244 ? 15.758 -19.578 2.621 1 98.38 244 ASN A O 1
ATOM 1858 N N . ASN A 1 245 ? 14.461 -18.047 1.635 1 98.62 245 ASN A N 1
ATOM 1859 C CA . ASN A 1 245 ? 13.383 -19.031 1.609 1 98.62 245 ASN A CA 1
ATOM 1860 C C . ASN A 1 245 ? 13.117 -19.547 0.195 1 98.62 245 ASN A C 1
ATOM 1862 O O . ASN A 1 245 ? 12.281 -20.422 -0.007 1 98.62 245 ASN A O 1
ATOM 1866 N N . VAL A 1 246 ? 13.852 -18.984 -0.848 1 98.19 246 VAL A N 1
ATOM 1867 C CA . VAL A 1 246 ? 13.586 -19.391 -2.225 1 98.19 246 VAL A CA 1
ATOM 1868 C C . VAL A 1 246 ? 14.117 -20.797 -2.465 1 98.19 246 VAL A C 1
ATOM 1870 O O . VAL A 1 246 ? 13.383 -21.672 -2.916 1 98.19 246 VAL A O 1
ATOM 1873 N N . ALA A 1 247 ? 15.344 -21.062 -2.129 1 97.62 247 ALA A N 1
ATOM 1874 C CA . ALA A 1 247 ? 15.961 -22.359 -2.416 1 97.62 247 ALA A CA 1
ATOM 1875 C C . ALA A 1 247 ? 15.219 -23.484 -1.718 1 97.62 247 ALA A C 1
ATOM 1877 O O . ALA A 1 247 ? 15.102 -24.594 -2.262 1 97.62 247 ALA A O 1
ATOM 1878 N N . ARG A 1 248 ? 14.68 -23.234 -0.564 1 97.44 248 ARG A N 1
ATOM 1879 C CA . ARG A 1 248 ? 14.047 -24.297 0.221 1 97.44 248 ARG A CA 1
ATOM 1880 C C . ARG A 1 248 ? 12.711 -24.703 -0.383 1 97.44 248 ARG A C 1
ATOM 1882 O O . ARG A 1 248 ? 12.109 -25.688 0.034 1 97.44 248 ARG A O 1
ATOM 1889 N N . LEU A 1 249 ? 12.234 -23.906 -1.382 1 98.62 249 LEU A N 1
ATOM 1890 C CA . LEU A 1 249 ? 11 -24.312 -2.057 1 98.62 249 LEU A CA 1
ATOM 1891 C C . LEU A 1 249 ? 11.125 -25.719 -2.625 1 98.62 249 LEU A C 1
ATOM 1893 O O . LEU A 1 249 ? 10.125 -26.422 -2.775 1 98.62 249 LEU A O 1
ATOM 1897 N N . GLN A 1 250 ? 12.32 -26.109 -2.963 1 98.44 250 GLN A N 1
ATOM 1898 C CA . GLN A 1 250 ? 12.547 -27.484 -3.436 1 98.44 250 GLN A CA 1
ATOM 1899 C C . GLN A 1 250 ? 12.031 -28.5 -2.426 1 98.44 250 GLN A C 1
ATOM 1901 O O . GLN A 1 250 ? 11.492 -29.547 -2.807 1 98.44 250 GLN A O 1
ATOM 1906 N N . GLU A 1 251 ? 12.234 -28.234 -1.104 1 98.38 251 GLU A N 1
ATOM 1907 C CA . GLU A 1 251 ? 11.711 -29.109 -0.07 1 98.38 251 GLU A CA 1
ATOM 1908 C C . GLU A 1 251 ? 10.203 -29.281 -0.191 1 98.38 251 GLU A C 1
ATOM 1910 O O . GLU A 1 251 ? 9.672 -30.375 -0.024 1 98.38 251 GLU A O 1
ATOM 1915 N N . ASP A 1 252 ? 9.523 -28.188 -0.48 1 98.62 252 ASP A N 1
ATOM 1916 C CA . ASP A 1 252 ? 8.078 -28.25 -0.654 1 98.62 252 ASP A CA 1
ATOM 1917 C C . ASP A 1 252 ? 7.707 -29.094 -1.869 1 98.62 252 ASP A C 1
ATOM 1919 O O . ASP A 1 252 ? 6.715 -29.828 -1.843 1 98.62 252 ASP A O 1
ATOM 1923 N N . HIS A 1 253 ? 8.469 -28.906 -2.99 1 98.69 253 HIS A N 1
ATOM 1924 C CA . HIS A 1 253 ? 8.266 -29.75 -4.168 1 98.69 253 HIS A CA 1
ATOM 1925 C C . HIS A 1 253 ? 8.438 -31.219 -3.826 1 98.69 253 HIS A C 1
ATOM 1927 O O . HIS A 1 253 ? 7.602 -32.062 -4.191 1 98.69 253 HIS A O 1
ATOM 1933 N N . ASP A 1 254 ? 9.531 -31.5 -3.15 1 98.56 254 ASP A N 1
ATOM 1934 C CA . ASP A 1 254 ? 9.828 -32.875 -2.783 1 98.56 254 ASP A CA 1
ATOM 1935 C C . ASP A 1 254 ? 8.734 -33.469 -1.885 1 98.56 254 ASP A C 1
ATOM 1937 O O . ASP A 1 254 ? 8.336 -34.625 -2.045 1 98.56 254 ASP A O 1
ATOM 1941 N N . ASN A 1 255 ? 8.305 -32.656 -0.97 1 98.69 255 ASN A N 1
ATOM 1942 C CA . ASN A 1 255 ? 7.238 -33.094 -0.07 1 98.69 255 ASN A CA 1
ATOM 1943 C C . ASN A 1 255 ? 5.945 -33.375 -0.829 1 98.69 255 ASN A C 1
ATOM 1945 O O . ASN A 1 255 ? 5.246 -34.344 -0.527 1 98.69 255 ASN A O 1
ATOM 1949 N N . ALA A 1 256 ? 5.637 -32.5 -1.774 1 98.75 256 ALA A N 1
ATOM 1950 C CA . ALA A 1 256 ? 4.438 -32.75 -2.578 1 98.75 256 ALA A CA 1
ATOM 1951 C C . ALA A 1 256 ? 4.551 -34.031 -3.369 1 98.75 256 ALA A C 1
ATOM 1953 O O . ALA A 1 256 ? 3.59 -34.812 -3.449 1 98.75 256 ALA A O 1
ATOM 1954 N N . ALA A 1 257 ? 5.68 -34.25 -4.012 1 98.5 257 ALA A N 1
ATOM 1955 C CA . ALA A 1 257 ? 5.91 -35.469 -4.762 1 98.5 257 ALA A CA 1
ATOM 1956 C C . ALA A 1 257 ? 5.793 -36.688 -3.859 1 98.5 257 ALA A C 1
ATOM 1958 O O . ALA A 1 257 ? 5.152 -37.688 -4.223 1 98.5 257 ALA A O 1
ATOM 1959 N N . TRP A 1 258 ? 6.453 -36.625 -2.76 1 98.56 258 TRP A N 1
ATOM 1960 C CA . TRP A 1 258 ? 6.391 -37.719 -1.794 1 98.56 258 TRP A CA 1
ATOM 1961 C C . TRP A 1 258 ? 4.949 -38 -1.372 1 98.56 258 TRP A C 1
ATOM 1963 O O . TRP A 1 258 ? 4.512 -39.125 -1.336 1 98.56 258 TRP A O 1
ATOM 1973 N N . MET A 1 259 ? 4.258 -36.938 -1.014 1 98.56 259 MET A N 1
ATOM 1974 C CA . MET A 1 259 ? 2.861 -37.062 -0.6 1 98.56 259 MET A CA 1
ATOM 1975 C C . MET A 1 259 ? 2.025 -37.719 -1.696 1 98.56 259 MET A C 1
ATOM 1977 O O . MET A 1 259 ? 1.179 -38.594 -1.414 1 98.56 259 MET A O 1
ATOM 1981 N N . ALA A 1 260 ? 2.197 -37.25 -2.928 1 98.62 260 ALA A N 1
ATOM 1982 C CA . ALA A 1 260 ? 1.483 -37.844 -4.055 1 98.62 260 ALA A CA 1
ATOM 1983 C C . ALA A 1 260 ? 1.729 -39.344 -4.125 1 98.62 260 ALA A C 1
ATOM 1985 O O . ALA A 1 260 ? 0.796 -40.125 -4.332 1 98.62 260 ALA A O 1
ATOM 1986 N N . GLU A 1 261 ? 2.912 -39.688 -4 1 98.25 261 GLU A N 1
ATOM 1987 C CA . GLU A 1 261 ? 3.258 -41.125 -4.027 1 98.25 261 GLU A CA 1
ATOM 1988 C C . GLU A 1 261 ? 2.568 -41.875 -2.895 1 98.25 261 GLU A C 1
ATOM 1990 O O . GLU A 1 261 ? 2.002 -42.938 -3.113 1 98.25 261 GLU A O 1
ATOM 1995 N N . GLN A 1 262 ? 2.662 -41.312 -1.717 1 97.94 262 GLN A N 1
ATOM 1996 C CA . GLN A 1 262 ? 2.02 -41.969 -0.57 1 97.94 262 GLN A CA 1
ATOM 1997 C C . GLN A 1 262 ? 0.523 -42.156 -0.81 1 97.94 262 GLN A C 1
ATOM 1999 O O . GLN A 1 262 ? -0.038 -43.188 -0.489 1 97.94 262 GLN A O 1
ATOM 2004 N N . LEU A 1 263 ? -0.072 -41.125 -1.335 1 98.25 263 LEU A N 1
ATOM 2005 C CA . LEU A 1 263 ? -1.514 -41.188 -1.552 1 98.25 263 LEU A CA 1
ATOM 2006 C C . LEU A 1 263 ? -1.856 -42.188 -2.656 1 98.25 263 LEU A C 1
ATOM 2008 O O . LEU A 1 263 ? -2.852 -42.906 -2.559 1 98.25 263 LEU A O 1
ATOM 2012 N N . ARG A 1 264 ? -1.06 -42.188 -3.701 1 97.75 264 ARG A N 1
ATOM 2013 C CA . ARG A 1 264 ? -1.264 -43.188 -4.734 1 97.75 264 ARG A CA 1
ATOM 2014 C C . ARG A 1 264 ? -1.164 -44.594 -4.148 1 97.75 264 ARG A C 1
ATOM 2016 O O . ARG A 1 264 ? -1.987 -45.469 -4.457 1 97.75 264 ARG A O 1
ATOM 2023 N N . GLU A 1 265 ? -0.242 -44.781 -3.42 1 96.31 265 GLU A N 1
ATOM 2024 C CA . GLU A 1 265 ? -0.049 -46.094 -2.797 1 96.31 265 GLU A CA 1
ATOM 2025 C C . GLU A 1 265 ? -1.231 -46.438 -1.905 1 96.31 265 GLU A C 1
ATOM 2027 O O . GLU A 1 265 ? -1.566 -47.625 -1.762 1 96.31 265 GLU A O 1
ATOM 2032 N N . ALA A 1 266 ? -1.783 -45.5 -1.37 1 94.56 266 ALA A N 1
ATOM 2033 C CA . ALA A 1 266 ? -2.934 -45.719 -0.498 1 94.56 266 ALA A CA 1
ATOM 2034 C C . ALA A 1 266 ? -4.203 -45.969 -1.312 1 94.56 266 ALA A C 1
ATOM 2036 O O . ALA A 1 266 ? -5.258 -46.281 -0.753 1 94.56 266 ALA A O 1
ATOM 2037 N N . GLY A 1 267 ? -4.102 -45.812 -2.479 1 94.88 267 GLY A N 1
ATOM 2038 C CA . GLY A 1 267 ? -5.254 -46.062 -3.33 1 94.88 267 GLY A CA 1
ATOM 2039 C C . GLY A 1 267 ? -6 -44.781 -3.703 1 94.88 267 GLY A C 1
ATOM 2040 O O . GLY A 1 267 ? -7.055 -44.844 -4.336 1 94.88 267 GLY A O 1
ATOM 2041 N N . ALA A 1 268 ? -5.535 -43.688 -3.383 1 96.44 268 ALA A N 1
ATOM 2042 C CA . ALA A 1 268 ? -6.164 -42.438 -3.771 1 96.44 268 ALA A CA 1
ATOM 2043 C C . ALA A 1 268 ? -5.93 -42.125 -5.25 1 96.44 268 ALA A C 1
ATOM 2045 O O . ALA A 1 268 ? -4.93 -42.562 -5.824 1 96.44 268 ALA A O 1
ATOM 2046 N N . ASP A 1 269 ? -6.891 -41.406 -5.77 1 97.31 269 ASP A N 1
ATOM 2047 C CA . ASP A 1 269 ? -6.805 -40.969 -7.164 1 97.31 269 ASP A CA 1
ATOM 2048 C C . ASP A 1 269 ? -6.113 -39.625 -7.289 1 97.31 269 ASP A C 1
ATOM 2050 O O . ASP A 1 269 ? -6.773 -38.594 -7.43 1 97.31 269 ASP A O 1
ATOM 2054 N N . VAL A 1 270 ? -4.812 -39.719 -7.246 1 98.19 270 VAL A N 1
ATOM 2055 C CA . VAL A 1 270 ? -4.012 -38.5 -7.449 1 98.19 270 VAL A CA 1
ATOM 2056 C C . VAL A 1 270 ? -3.971 -38.156 -8.938 1 98.19 270 VAL A C 1
ATOM 2058 O O . VAL A 1 270 ? -3.316 -38.844 -9.727 1 98.19 270 VAL A O 1
ATOM 2061 N N . MET A 1 271 ? -4.609 -37.062 -9.25 1 97.44 271 MET A N 1
ATOM 2062 C CA . MET A 1 271 ? -4.762 -36.688 -10.648 1 97.44 271 MET A CA 1
ATOM 2063 C C . MET A 1 271 ? -3.482 -36.062 -11.18 1 97.44 271 MET A C 1
ATOM 2065 O O . MET A 1 271 ? -3.135 -36.219 -12.352 1 97.44 271 MET A O 1
ATOM 2069 N N . ARG A 1 272 ? -2.932 -35.312 -10.344 1 95.94 272 ARG A N 1
ATOM 2070 C CA . ARG A 1 272 ? -1.776 -34.562 -10.797 1 95.94 272 ARG A CA 1
ATOM 2071 C C . ARG A 1 272 ? -0.981 -34 -9.617 1 95.94 272 ARG A C 1
ATOM 2073 O O . ARG A 1 272 ? -1.537 -33.781 -8.539 1 95.94 272 ARG A O 1
ATOM 2080 N N . GLN A 1 273 ? 0.252 -33.938 -9.781 1 97.69 273 GLN A N 1
ATOM 2081 C CA . GLN A 1 273 ? 1.162 -33.25 -8.852 1 97.69 273 GLN A CA 1
ATOM 2082 C C . GLN A 1 273 ? 2.162 -32.375 -9.602 1 97.69 273 GLN A C 1
ATOM 2084 O O . GLN A 1 273 ? 2.814 -32.844 -10.539 1 97.69 273 GLN A O 1
ATOM 2089 N N . ASP A 1 274 ? 2.223 -31.094 -9.328 1 97.06 274 ASP A N 1
ATOM 2090 C CA . ASP A 1 274 ? 3.148 -30.125 -9.906 1 97.06 274 ASP A CA 1
ATOM 2091 C C . ASP A 1 274 ? 3.715 -29.188 -8.836 1 97.06 274 ASP A C 1
ATOM 2093 O O . ASP A 1 274 ? 2.961 -28.531 -8.117 1 97.06 274 ASP A O 1
ATOM 2097 N N . THR A 1 275 ? 5.047 -29.062 -8.734 1 98.12 275 THR A N 1
ATOM 2098 C CA . THR A 1 275 ? 5.75 -28.25 -7.746 1 98.12 275 THR A CA 1
ATOM 2099 C C . THR A 1 275 ? 5.285 -28.594 -6.332 1 98.12 275 THR A C 1
ATOM 2101 O O . THR A 1 275 ? 5.57 -29.688 -5.828 1 98.12 275 THR A O 1
ATOM 2104 N N . ASN A 1 276 ? 4.676 -27.656 -5.68 1 98.75 276 ASN A N 1
ATOM 2105 C CA . ASN A 1 276 ? 4.344 -27.891 -4.281 1 98.75 276 ASN A CA 1
ATOM 2106 C C . ASN A 1 276 ? 2.867 -28.25 -4.109 1 98.75 276 ASN A C 1
ATOM 2108 O O . ASN A 1 276 ? 2.324 -28.141 -3.01 1 98.75 276 ASN A O 1
ATOM 2112 N N . MET A 1 277 ? 2.211 -28.734 -5.23 1 98.62 277 MET A N 1
ATOM 2113 C CA . MET A 1 277 ? 0.777 -29 -5.168 1 98.62 277 MET A CA 1
ATOM 2114 C C . MET A 1 277 ? 0.463 -30.406 -5.688 1 98.62 277 MET A C 1
ATOM 2116 O O . MET A 1 277 ? 1.165 -30.922 -6.559 1 98.62 277 MET A O 1
ATOM 2120 N N . LEU A 1 278 ? -0.517 -30.953 -5.199 1 98.31 278 LEU A N 1
ATOM 2121 C CA . LEU A 1 278 ? -1.124 -32.156 -5.781 1 98.31 278 LEU A CA 1
ATOM 2122 C C . LEU A 1 278 ? -2.645 -32.062 -5.691 1 98.31 278 LEU A C 1
ATOM 2124 O O . LEU A 1 278 ? -3.191 -31.375 -4.844 1 98.31 278 LEU A O 1
ATOM 2128 N N . PHE A 1 279 ? -3.244 -32.719 -6.543 1 98.25 279 PHE A N 1
ATOM 2129 C CA . PHE A 1 279 ? -4.691 -32.75 -6.715 1 98.25 279 PHE A CA 1
ATOM 2130 C C . PHE A 1 279 ? -5.227 -34.188 -6.621 1 98.25 279 PHE A C 1
ATOM 2132 O O . PHE A 1 279 ? -4.805 -35.062 -7.379 1 98.25 279 PHE A O 1
ATOM 2139 N N . VAL A 1 280 ? -6.152 -34.375 -5.773 1 98.19 280 VAL A N 1
ATOM 2140 C CA . VAL A 1 280 ? -6.695 -35.688 -5.496 1 98.19 280 VAL A CA 1
ATOM 2141 C C . VAL A 1 280 ? -8.203 -35.688 -5.762 1 98.19 280 VAL A C 1
ATOM 2143 O O . VAL A 1 280 ? -8.945 -34.906 -5.176 1 98.19 280 VAL A O 1
ATOM 2146 N N . ARG A 1 281 ? -8.57 -36.469 -6.609 1 97.81 281 ARG A N 1
ATOM 2147 C CA . ARG A 1 281 ? -10 -36.656 -6.84 1 97.81 281 ARG A CA 1
ATOM 2148 C C . ARG A 1 281 ? -10.641 -37.438 -5.707 1 97.81 281 ARG A C 1
ATOM 2150 O O . ARG A 1 281 ? -10.281 -38.625 -5.48 1 97.81 281 ARG A O 1
ATOM 2157 N N . VAL A 1 282 ? -11.555 -36.906 -5.113 1 95.19 282 VAL A N 1
ATOM 2158 C CA . VAL A 1 282 ? -12.25 -37.531 -4 1 95.19 282 VAL A CA 1
ATOM 2159 C C . VAL A 1 282 ? -13.727 -37.719 -4.355 1 95.19 282 VAL A C 1
ATOM 2161 O O . VAL A 1 282 ? -14.406 -38.594 -3.77 1 95.19 282 VAL A O 1
ATOM 2164 N N . GLY A 1 283 ? -14.227 -36.906 -5.23 1 94.31 283 GLY A N 1
ATOM 2165 C CA . GLY A 1 283 ? -15.617 -37 -5.648 1 94.31 283 GLY A CA 1
ATOM 2166 C C . GLY A 1 283 ? -16.547 -36.156 -4.793 1 94.31 283 GLY A C 1
ATOM 2167 O O . GLY A 1 283 ? -16.25 -35.906 -3.627 1 94.31 283 GLY A O 1
ATOM 2168 N N . GLU A 1 284 ? -17.594 -35.844 -5.379 1 93.44 284 GLU A N 1
ATOM 2169 C CA . GLU A 1 284 ? -18.609 -35 -4.723 1 93.44 284 GLU A CA 1
ATOM 2170 C C . GLU A 1 284 ? -19.109 -35.656 -3.434 1 93.44 284 GLU A C 1
ATOM 2172 O O . GLU A 1 284 ? -19.281 -34.969 -2.422 1 93.44 284 GLU A O 1
ATOM 2177 N N . GLU A 1 285 ? -19.312 -36.875 -3.506 1 90.75 285 GLU A N 1
ATOM 2178 C CA . GLU A 1 285 ? -19.938 -37.625 -2.404 1 90.75 285 GLU A CA 1
ATOM 2179 C C . GLU A 1 285 ? -19.047 -37.625 -1.168 1 90.75 285 GLU A C 1
ATOM 2181 O O . GLU A 1 285 ? -19.547 -37.656 -0.038 1 90.75 285 GLU A O 1
ATOM 2186 N N . ASN A 1 286 ? -17.812 -37.469 -1.479 1 94 286 ASN A N 1
ATOM 2187 C CA . ASN A 1 286 ? -16.906 -37.688 -0.362 1 94 286 ASN A CA 1
ATOM 2188 C C . ASN A 1 286 ? -16.234 -36.406 0.083 1 94 286 ASN A C 1
ATOM 2190 O O . ASN A 1 286 ? -15.602 -36.344 1.136 1 94 286 ASN A O 1
ATOM 2194 N N . ALA A 1 287 ? -16.391 -35.469 -0.641 1 94.88 287 ALA A N 1
ATOM 2195 C CA . ALA A 1 287 ? -15.656 -34.219 -0.429 1 94.88 287 ALA A CA 1
ATOM 2196 C C . ALA A 1 287 ? -15.891 -33.688 0.977 1 94.88 287 ALA A C 1
ATOM 2198 O O . ALA A 1 287 ? -14.945 -33.469 1.736 1 94.88 287 ALA A O 1
ATOM 2199 N N . ALA A 1 288 ? -17.031 -33.469 1.332 1 96.12 288 ALA A N 1
ATOM 2200 C CA . ALA A 1 288 ? -17.359 -32.906 2.641 1 96.12 288 ALA A CA 1
ATOM 2201 C C . ALA A 1 288 ? -16.906 -33.844 3.762 1 96.12 288 ALA A C 1
ATOM 2203 O O . ALA A 1 288 ? -16.391 -33.375 4.781 1 96.12 288 ALA A O 1
ATOM 2204 N N . ALA A 1 289 ? -17.234 -35.062 3.57 1 96.75 289 ALA A N 1
ATOM 2205 C CA . ALA A 1 289 ? -16.875 -36.062 4.582 1 96.75 289 ALA A CA 1
ATOM 2206 C C . ALA A 1 289 ? -15.375 -36.094 4.84 1 96.75 289 ALA A C 1
ATOM 2208 O O . ALA A 1 289 ? -14.938 -36.188 5.988 1 96.75 289 ALA A O 1
ATOM 2209 N N . LEU A 1 290 ? -14.672 -36.031 3.787 1 97.19 290 LEU A N 1
ATOM 2210 C CA . LEU A 1 290 ? -13.227 -36 3.947 1 97.19 290 LEU A CA 1
ATOM 2211 C C . LEU A 1 290 ? -12.773 -34.75 4.699 1 97.19 290 LEU A C 1
ATOM 2213 O O . LEU A 1 290 ? -11.914 -34.844 5.582 1 97.19 290 LEU A O 1
ATOM 2217 N N . GLY A 1 291 ? -13.273 -33.656 4.344 1 97.38 291 GLY A N 1
ATOM 2218 C CA . GLY A 1 291 ? -12.961 -32.406 5.031 1 97.38 291 GLY A CA 1
ATOM 2219 C C . GLY A 1 291 ? -13.219 -32.469 6.527 1 97.38 291 GLY A C 1
ATOM 2220 O O . GLY A 1 291 ? -12.359 -32.094 7.324 1 97.38 291 GLY A O 1
ATOM 2221 N N . GLU A 1 292 ? -14.32 -32.938 6.914 1 97.44 292 GLU A N 1
ATOM 2222 C CA . GLU A 1 292 ? -14.672 -33.062 8.32 1 97.44 292 GLU A CA 1
ATOM 2223 C C . GLU A 1 292 ? -13.758 -34.062 9.023 1 97.44 292 GLU A C 1
ATOM 2225 O O . GLU A 1 292 ? -13.336 -33.844 10.164 1 97.44 292 GLU A O 1
ATOM 2230 N N . TYR A 1 293 ? -13.602 -35.156 8.328 1 97.69 293 TYR A N 1
ATOM 2231 C CA . TYR A 1 293 ? -12.734 -36.188 8.867 1 97.69 293 TYR A CA 1
ATOM 2232 C C . TYR A 1 293 ? -11.344 -35.656 9.164 1 97.69 293 TYR A C 1
ATOM 2234 O O . TYR A 1 293 ? -10.789 -35.906 10.242 1 97.69 293 TYR A O 1
ATOM 2242 N N . MET A 1 294 ? -10.805 -34.969 8.234 1 97.62 294 MET A N 1
ATOM 2243 C CA . MET A 1 294 ? -9.469 -34.406 8.375 1 97.62 294 MET A CA 1
ATOM 2244 C C . MET A 1 294 ? -9.438 -33.312 9.445 1 97.62 294 MET A C 1
ATOM 2246 O O . MET A 1 294 ? -8.531 -33.281 10.273 1 97.62 294 MET A O 1
ATOM 2250 N N . LYS A 1 295 ? -10.422 -32.469 9.43 1 97.38 295 LYS A N 1
ATOM 2251 C CA . LYS A 1 295 ? -10.516 -31.406 10.414 1 97.38 295 LYS A CA 1
ATOM 2252 C C . LYS A 1 295 ? -10.547 -31.969 11.836 1 97.38 295 LYS A C 1
ATOM 2254 O O . LYS A 1 295 ? -9.891 -31.438 12.734 1 97.38 295 LYS A O 1
ATOM 2259 N N . ALA A 1 296 ? -11.312 -32.969 12.055 1 97.75 296 ALA A N 1
ATOM 2260 C CA . ALA A 1 296 ? -11.406 -33.656 13.352 1 97.75 296 ALA A CA 1
ATOM 2261 C C . ALA A 1 296 ? -10.039 -34.156 13.805 1 97.75 296 ALA A C 1
ATOM 2263 O O . ALA A 1 296 ? -9.836 -34.438 14.992 1 97.75 296 ALA A O 1
ATOM 2264 N N . ARG A 1 297 ? -9.148 -34.312 12.883 1 97.75 297 ARG A N 1
ATOM 2265 C CA . ARG A 1 297 ? -7.812 -34.812 13.172 1 97.75 297 ARG A CA 1
ATOM 2266 C C . ARG A 1 297 ? -6.762 -33.719 13.023 1 97.75 297 ARG A C 1
ATOM 2268 O O . ARG A 1 297 ? -5.582 -34.031 12.812 1 97.75 297 ARG A O 1
ATOM 2275 N N . ASN A 1 298 ? -7.203 -32.531 12.992 1 96.94 298 ASN A N 1
ATOM 2276 C CA . ASN A 1 298 ? -6.383 -31.328 13.047 1 96.94 298 ASN A CA 1
ATOM 2277 C C . ASN A 1 298 ? -5.641 -31.109 11.727 1 96.94 298 ASN A C 1
ATOM 2279 O O . ASN A 1 298 ? -4.496 -30.641 11.727 1 96.94 298 ASN A O 1
ATOM 2283 N N . VAL A 1 299 ? -6.18 -31.547 10.641 1 98.38 299 VAL A N 1
ATOM 2284 C CA . VAL A 1 299 ? -5.703 -31.281 9.297 1 98.38 299 VAL A CA 1
ATOM 2285 C C . VAL A 1 299 ? -6.719 -30.406 8.555 1 98.38 299 VAL A C 1
ATOM 2287 O O . VAL A 1 299 ? -7.898 -30.75 8.469 1 98.38 299 VAL A O 1
ATOM 2290 N N . LEU A 1 300 ? -6.293 -29.25 8.125 1 97.69 300 LEU A N 1
ATOM 2291 C CA . LEU A 1 300 ? -7.16 -28.375 7.359 1 97.69 300 LEU A CA 1
ATOM 2292 C C . LEU A 1 300 ? -6.902 -28.516 5.863 1 97.69 300 LEU A C 1
ATOM 2294 O O . LEU A 1 300 ? -5.758 -28.406 5.414 1 97.69 300 LEU A O 1
ATOM 2298 N N . ILE A 1 301 ? -7.906 -28.859 5.055 1 98.06 301 ILE A N 1
ATOM 2299 C CA . ILE A 1 301 ? -7.895 -28.906 3.598 1 98.06 301 ILE A CA 1
ATOM 2300 C C . ILE A 1 301 ? -9.109 -28.156 3.049 1 98.06 301 ILE A C 1
ATOM 2302 O O . ILE A 1 301 ? -10.078 -27.922 3.775 1 98.06 301 ILE A O 1
ATOM 2306 N N . ASN A 1 302 ? -9.047 -27.672 1.885 1 96.06 302 ASN A N 1
ATOM 2307 C CA . ASN A 1 302 ? -10.242 -27.203 1.188 1 96.06 302 ASN A CA 1
ATOM 2308 C C . ASN A 1 302 ? -11.031 -28.375 0.604 1 96.06 302 ASN A C 1
ATOM 2310 O O . ASN A 1 302 ? -10.672 -28.922 -0.444 1 96.06 302 ASN A O 1
ATOM 2314 N N . ALA A 1 303 ? -12.133 -28.703 1.283 1 94.75 303 ALA A N 1
ATOM 2315 C CA . ALA A 1 303 ? -12.961 -29.828 0.837 1 94.75 303 ALA A CA 1
ATOM 2316 C C . ALA A 1 303 ? -13.609 -29.531 -0.509 1 94.75 303 ALA A C 1
ATOM 2318 O O . ALA A 1 303 ? -14.297 -28.516 -0.661 1 94.75 303 ALA A O 1
ATOM 2319 N N . SER A 1 304 ? -13.297 -30.422 -1.445 1 97.31 304 SER A N 1
ATOM 2320 C CA . SER A 1 304 ? -13.828 -30.328 -2.801 1 97.31 304 SER A CA 1
ATOM 2321 C C . SER A 1 304 ? -13.727 -31.672 -3.52 1 97.31 304 SER A C 1
ATOM 2323 O O . SER A 1 304 ? -13.047 -32.594 -3.049 1 97.31 304 SER A O 1
ATOM 2325 N N . PRO A 1 305 ? -14.586 -31.812 -4.551 1 97.25 305 PRO A N 1
ATOM 2326 C CA . PRO A 1 305 ? -14.484 -33.062 -5.293 1 97.25 305 PRO A CA 1
ATOM 2327 C C . PRO A 1 305 ? -13.07 -33.375 -5.773 1 97.25 305 PRO A C 1
ATOM 2329 O O . PRO A 1 305 ? -12.68 -34.531 -5.898 1 97.25 305 PRO A O 1
ATOM 2332 N N . ILE A 1 306 ? -12.438 -32.312 -6.055 1 97.56 306 ILE A N 1
ATOM 2333 C CA . ILE A 1 306 ? -11 -32.375 -6.301 1 97.56 306 ILE A CA 1
ATOM 2334 C C . ILE A 1 306 ? -10.258 -31.531 -5.27 1 97.56 306 ILE A C 1
ATOM 2336 O O . ILE A 1 306 ? -10.312 -30.297 -5.312 1 97.56 306 ILE A O 1
ATOM 2340 N N . VAL A 1 307 ? -9.641 -32.25 -4.441 1 98.12 307 VAL A N 1
ATOM 2341 C CA . VAL A 1 307 ? -8.961 -31.594 -3.332 1 98.12 307 VAL A CA 1
ATOM 2342 C C . VAL A 1 307 ? -7.547 -31.203 -3.752 1 98.12 307 VAL A C 1
ATOM 2344 O O . VAL A 1 307 ? -6.781 -32.031 -4.238 1 98.12 307 VAL A O 1
ATOM 2347 N N . ARG A 1 308 ? -7.25 -29.969 -3.604 1 97.94 308 ARG A N 1
ATOM 2348 C CA . ARG A 1 308 ? -5.887 -29.484 -3.787 1 97.94 308 ARG A CA 1
ATOM 2349 C C . ARG A 1 308 ? -5.141 -29.438 -2.459 1 97.94 308 ARG A C 1
ATOM 2351 O O . ARG A 1 308 ? -5.625 -28.844 -1.494 1 97.94 308 ARG A O 1
ATOM 2358 N N . LEU A 1 309 ? -4.09 -30.156 -2.41 1 98.62 309 LEU A N 1
ATOM 2359 C CA . LEU A 1 309 ? -3.193 -30.094 -1.26 1 98.62 309 LEU A CA 1
ATOM 2360 C C . LEU A 1 309 ? -1.932 -29.312 -1.588 1 98.62 309 LEU A C 1
ATOM 2362 O O . LEU A 1 309 ? -1.277 -29.562 -2.602 1 98.62 309 LEU A O 1
ATOM 2366 N N . VAL A 1 310 ? -1.601 -28.375 -0.73 1 98.62 310 VAL A N 1
ATOM 2367 C CA . VAL A 1 310 ? -0.44 -27.531 -0.978 1 98.62 310 VAL A CA 1
ATOM 2368 C C . VAL A 1 310 ? 0.566 -27.688 0.16 1 98.62 310 VAL A C 1
ATOM 2370 O O . VAL A 1 310 ? 0.252 -27.406 1.318 1 98.62 310 VAL A O 1
ATOM 2373 N N . THR A 1 311 ? 1.807 -28.172 -0.204 1 98.75 311 THR A N 1
ATOM 2374 C CA . THR A 1 311 ? 2.889 -28.297 0.767 1 98.75 311 THR A CA 1
ATOM 2375 C C . THR A 1 311 ? 3.672 -26.984 0.87 1 98.75 311 THR A C 1
ATOM 2377 O O . THR A 1 311 ? 3.791 -26.25 -0.111 1 98.75 311 THR A O 1
ATOM 2380 N N . HIS A 1 312 ? 4.121 -26.656 2.045 1 98.5 312 HIS A N 1
ATOM 2381 C CA . HIS A 1 312 ? 4.816 -25.406 2.293 1 98.5 312 HIS A CA 1
ATOM 2382 C C . HIS A 1 312 ? 5.672 -25.484 3.551 1 98.5 312 HIS A C 1
ATOM 2384 O O . HIS A 1 312 ? 5.727 -26.531 4.203 1 98.5 312 HIS A O 1
ATOM 2390 N N . LEU A 1 313 ? 6.375 -24.375 3.891 1 97.75 313 LEU A N 1
ATOM 2391 C CA . LEU A 1 313 ? 7.473 -24.375 4.848 1 97.75 313 LEU A CA 1
ATOM 2392 C C . LEU A 1 313 ? 6.965 -24.625 6.262 1 97.75 313 LEU A C 1
ATOM 2394 O O . LEU A 1 313 ? 7.75 -24.906 7.168 1 97.75 313 LEU A O 1
ATOM 2398 N N . ASP A 1 314 ? 5.621 -24.578 6.504 1 97.75 314 ASP A N 1
ATOM 2399 C CA . ASP A 1 314 ? 5.09 -24.797 7.844 1 97.75 314 ASP A CA 1
ATOM 2400 C C . ASP A 1 314 ? 4.652 -26.25 8.023 1 97.75 314 ASP A C 1
ATOM 2402 O O . ASP A 1 314 ? 4.105 -26.625 9.07 1 97.75 314 ASP A O 1
ATOM 2406 N N . VAL A 1 315 ? 4.812 -27.109 7.051 1 97.94 315 VAL A N 1
ATOM 2407 C CA . VAL A 1 315 ? 4.387 -28.516 7.125 1 97.94 315 VAL A CA 1
ATOM 2408 C C . VAL A 1 315 ? 5.586 -29.422 6.898 1 97.94 315 VAL A C 1
ATOM 2410 O O . VAL A 1 315 ? 6.211 -29.406 5.836 1 97.94 315 VAL A O 1
ATOM 2413 N N . SER A 1 316 ? 5.887 -30.297 7.812 1 97.69 316 SER A N 1
ATOM 2414 C CA . SER A 1 316 ? 7.023 -31.203 7.738 1 97.69 316 SER A CA 1
ATOM 2415 C C . SER A 1 316 ? 6.637 -32.531 7.074 1 97.69 316 SER A C 1
ATOM 2417 O O . SER A 1 316 ? 5.453 -32.844 6.934 1 97.69 316 SER A O 1
ATOM 2419 N N . ARG A 1 317 ? 7.727 -33.219 6.723 1 97.81 317 ARG A N 1
ATOM 2420 C CA . ARG A 1 317 ? 7.527 -34.562 6.164 1 97.81 317 ARG A CA 1
ATOM 2421 C C . ARG A 1 317 ? 6.82 -35.469 7.16 1 97.81 317 ARG A C 1
ATOM 2423 O O . ARG A 1 317 ? 5.973 -36.281 6.773 1 97.81 317 ARG A O 1
ATOM 2430 N N . GLU A 1 318 ? 7.145 -35.344 8.391 1 97.25 318 GLU A N 1
ATOM 2431 C CA . GLU A 1 318 ? 6.488 -36.125 9.438 1 97.25 318 GLU A CA 1
ATOM 2432 C C . GLU A 1 318 ? 4.996 -35.844 9.5 1 97.25 318 GLU A C 1
ATOM 2434 O O . GLU A 1 318 ? 4.176 -36.75 9.664 1 97.25 318 GLU A O 1
ATOM 2439 N N . GLN A 1 319 ? 4.723 -34.562 9.43 1 98.31 319 GLN A N 1
ATOM 2440 C CA . GLN A 1 319 ? 3.32 -34.156 9.43 1 98.31 319 GLN A CA 1
ATOM 2441 C C . GLN A 1 319 ? 2.594 -34.688 8.195 1 98.31 319 GLN A C 1
ATOM 2443 O O . GLN A 1 319 ? 1.438 -35.125 8.289 1 98.31 319 GLN A O 1
ATOM 2448 N N . LEU A 1 320 ? 3.227 -34.688 7.07 1 98.44 320 LEU A N 1
ATOM 2449 C CA . LEU A 1 320 ? 2.631 -35.219 5.855 1 98.44 320 LEU A CA 1
ATOM 2450 C C . LEU A 1 320 ? 2.387 -36.719 5.992 1 98.44 320 LEU A C 1
ATOM 2452 O O . LEU A 1 320 ? 1.404 -37.25 5.465 1 98.44 320 LEU A O 1
ATOM 2456 N N . ALA A 1 321 ? 3.322 -37.375 6.625 1 97.94 321 ALA A N 1
ATOM 2457 C CA . ALA A 1 321 ? 3.119 -38.781 6.855 1 97.94 321 ALA A CA 1
ATOM 2458 C C . ALA A 1 321 ? 1.856 -39.031 7.676 1 97.94 321 ALA A C 1
ATOM 2460 O O . ALA A 1 321 ? 1.118 -40 7.414 1 97.94 321 ALA A O 1
ATOM 2461 N N . GLU A 1 322 ? 1.647 -38.156 8.672 1 97.31 322 GLU A N 1
ATOM 2462 C CA . GLU A 1 322 ? 0.401 -38.219 9.422 1 97.31 322 GLU A CA 1
ATOM 2463 C C . GLU A 1 322 ? -0.81 -38.062 8.516 1 97.31 322 GLU A C 1
ATOM 2465 O O . GLU A 1 322 ? -1.789 -38.781 8.617 1 97.31 322 GLU A O 1
ATOM 2470 N N . VAL A 1 323 ? -0.734 -37.125 7.641 1 98.25 323 VAL A N 1
ATOM 2471 C CA . VAL A 1 323 ? -1.836 -36.844 6.727 1 98.25 323 VAL A CA 1
ATOM 2472 C C . VAL A 1 323 ? -2.076 -38.062 5.828 1 98.25 323 VAL A C 1
ATOM 2474 O O . VAL A 1 323 ? -3.223 -38.438 5.602 1 98.25 323 VAL A O 1
ATOM 2477 N N . ALA A 1 324 ? -1.038 -38.625 5.27 1 97.75 324 ALA A N 1
ATOM 2478 C CA . ALA A 1 324 ? -1.163 -39.812 4.426 1 97.75 324 ALA A CA 1
ATOM 2479 C C . ALA A 1 324 ? -1.834 -40.969 5.18 1 97.75 324 ALA A C 1
ATOM 2481 O O . ALA A 1 324 ? -2.678 -41.656 4.625 1 97.75 324 ALA A O 1
ATOM 2482 N N . ALA A 1 325 ? -1.449 -41.125 6.395 1 96.38 325 ALA A N 1
ATOM 2483 C CA . ALA A 1 325 ? -2.057 -42.156 7.215 1 96.38 325 ALA A CA 1
ATOM 2484 C C . ALA A 1 325 ? -3.551 -41.906 7.402 1 96.38 325 ALA A C 1
ATOM 2486 O O . ALA A 1 325 ? -4.359 -42.844 7.305 1 96.38 325 ALA A O 1
ATOM 2487 N N . HIS A 1 326 ? -3.844 -40.656 7.723 1 96.81 326 HIS A N 1
ATOM 2488 C CA . HIS A 1 326 ? -5.254 -40.312 7.855 1 96.81 326 HIS A CA 1
ATOM 2489 C C . HIS A 1 326 ? -6.012 -40.562 6.559 1 96.81 326 HIS A C 1
ATOM 2491 O O . HIS A 1 326 ? -7.137 -41.062 6.586 1 96.81 326 HIS A O 1
ATOM 2497 N N . TRP A 1 327 ? -5.43 -40.219 5.453 1 96.94 327 TRP A N 1
ATOM 2498 C CA . TRP A 1 327 ? -6.07 -40.438 4.156 1 96.94 327 TRP A CA 1
ATOM 2499 C C . TRP A 1 327 ? -6.289 -41.906 3.898 1 96.94 327 TRP A C 1
ATOM 2501 O O . TRP A 1 327 ? -7.363 -42.312 3.449 1 96.94 327 TRP A O 1
ATOM 2511 N N . ARG A 1 328 ? -5.324 -42.719 4.145 1 95.88 328 ARG A N 1
ATOM 2512 C CA . ARG A 1 328 ? -5.438 -44.156 3.988 1 95.88 328 ARG A CA 1
ATOM 2513 C C . ARG A 1 328 ? -6.582 -44.719 4.832 1 95.88 328 ARG A C 1
ATOM 2515 O O . ARG A 1 328 ? -7.375 -45.531 4.355 1 95.88 328 ARG A O 1
ATOM 2522 N N . ALA A 1 329 ? -6.57 -44.25 6.039 1 94.5 329 ALA A N 1
ATOM 2523 C CA . ALA A 1 329 ? -7.637 -44.688 6.93 1 94.5 329 ALA A CA 1
ATOM 2524 C C . ALA A 1 329 ? -9.008 -44.281 6.391 1 94.5 329 ALA A C 1
ATOM 2526 O O . ALA A 1 329 ? -9.969 -45.031 6.496 1 94.5 329 ALA A O 1
ATOM 2527 N N . PHE A 1 330 ? -9.055 -43.188 5.887 1 96 330 PHE A N 1
ATOM 2528 C CA . PHE A 1 330 ? -10.312 -42.688 5.324 1 96 330 PHE A CA 1
ATOM 2529 C C . PHE A 1 330 ? -10.742 -43.562 4.148 1 96 330 PHE A C 1
ATOM 2531 O O . PHE A 1 330 ? -11.922 -43.906 4.012 1 96 330 PHE A O 1
ATOM 2538 N N . LEU A 1 331 ? -9.82 -43.938 3.283 1 92.75 331 LEU A N 1
ATOM 2539 C CA . LEU A 1 331 ? -10.125 -44.719 2.096 1 92.75 331 LEU A CA 1
ATOM 2540 C C . LEU A 1 331 ? -10.523 -46.156 2.48 1 92.75 331 LEU A C 1
ATOM 2542 O O . LEU A 1 331 ? -11.219 -46.844 1.726 1 92.75 331 LEU A O 1
ATOM 2546 N N . ALA A 1 332 ? -10.086 -46.594 3.514 1 90.62 332 ALA A N 1
ATOM 2547 C CA . ALA A 1 332 ? -10.375 -47.969 3.941 1 90.62 332 ALA A CA 1
ATOM 2548 C C . ALA A 1 332 ? -11.742 -48.062 4.602 1 90.62 332 ALA A C 1
ATOM 2550 O O . ALA A 1 332 ? -12.219 -49.156 4.914 1 90.62 332 ALA A O 1
ATOM 2551 N N . ARG A 1 333 ? -12.359 -47 4.883 1 84.06 333 ARG A N 1
ATOM 2552 C CA . ARG A 1 333 ? -13.695 -47 5.469 1 84.06 333 ARG A CA 1
ATOM 2553 C C . ARG A 1 333 ? -14.742 -47.406 4.43 1 84.06 333 ARG A C 1
ATOM 2555 O O . ARG A 1 333 ? -14.555 -47.188 3.232 1 84.06 333 ARG A O 1
ATOM 2562 N N . MET B 1 1 ? 16.797 13.664 13.859 1 91.38 1 MET B N 1
ATOM 2563 C CA . MET B 1 1 ? 15.969 14.234 12.805 1 91.38 1 MET B CA 1
ATOM 2564 C C . MET B 1 1 ? 14.539 14.453 13.289 1 91.38 1 MET B C 1
ATOM 2566 O O . MET B 1 1 ? 13.938 13.555 13.883 1 91.38 1 MET B O 1
ATOM 2570 N N . ILE B 1 2 ? 14.242 15.781 13.344 1 97.94 2 ILE B N 1
ATOM 2571 C CA . ILE B 1 2 ? 12.891 16.172 13.734 1 97.94 2 ILE B CA 1
ATOM 2572 C C . ILE B 1 2 ? 12.008 16.297 12.492 1 97.94 2 ILE B C 1
ATOM 2574 O O . ILE B 1 2 ? 12.281 17.109 11.609 1 97.94 2 ILE B O 1
ATOM 2578 N N . ASP B 1 3 ? 10.969 15.43 12.406 1 98.19 3 ASP B N 1
ATOM 2579 C CA . ASP B 1 3 ? 10.125 15.398 11.219 1 98.19 3 ASP B CA 1
ATOM 2580 C C . ASP B 1 3 ? 8.727 15.93 11.523 1 98.19 3 ASP B C 1
ATOM 2582 O O . ASP B 1 3 ? 7.949 15.281 12.234 1 98.19 3 ASP B O 1
ATOM 2586 N N . LEU B 1 4 ? 8.484 17.141 10.953 1 98.5 4 LEU B N 1
ATOM 2587 C CA . LEU B 1 4 ? 7.211 17.797 11.227 1 98.5 4 LEU B CA 1
ATOM 2588 C C . LEU B 1 4 ? 6.352 17.859 9.969 1 98.5 4 LEU B C 1
ATOM 2590 O O . LEU B 1 4 ? 5.367 18.609 9.922 1 98.5 4 LEU B O 1
ATOM 2594 N N . ARG B 1 5 ? 6.734 17.141 8.961 1 97.25 5 ARG B N 1
ATOM 2595 C CA . ARG B 1 5 ? 6.023 17.156 7.688 1 97.25 5 ARG B CA 1
ATOM 2596 C C . ARG B 1 5 ? 4.594 16.656 7.848 1 97.25 5 ARG B C 1
ATOM 2598 O O . ARG B 1 5 ? 3.672 17.188 7.227 1 97.25 5 ARG B O 1
ATOM 2605 N N . SER B 1 6 ? 4.445 15.555 8.609 1 97.75 6 SER B N 1
ATOM 2606 C CA . SER B 1 6 ? 3.156 14.883 8.766 1 97.75 6 SER B CA 1
ATOM 2607 C C . SER B 1 6 ? 3.174 13.914 9.938 1 97.75 6 SER B C 1
ATOM 2609 O O . SER B 1 6 ? 4.242 13.477 10.367 1 97.75 6 SER B O 1
ATOM 2611 N N . ASP B 1 7 ? 2.02 13.617 10.43 1 97.94 7 ASP B N 1
ATOM 2612 C CA . ASP B 1 7 ? 1.94 12.602 11.469 1 97.94 7 ASP B CA 1
ATOM 2613 C C . ASP B 1 7 ? 1.874 11.195 10.859 1 97.94 7 ASP B C 1
ATOM 2615 O O . ASP B 1 7 ? 1.704 10.211 11.578 1 97.94 7 ASP B O 1
ATOM 2619 N N . THR B 1 8 ? 2.062 11.031 9.555 1 96.31 8 THR B N 1
ATOM 2620 C CA . THR B 1 8 ? 2.242 9.75 8.891 1 96.31 8 THR B CA 1
ATOM 2621 C C . THR B 1 8 ? 3.672 9.242 9.07 1 96.31 8 THR B C 1
ATOM 2623 O O . THR B 1 8 ? 3.955 8.07 8.828 1 96.31 8 THR B O 1
ATOM 2626 N N . VAL B 1 9 ? 4.59 10.078 9.562 1 96.69 9 VAL B N 1
ATOM 2627 C CA . VAL B 1 9 ? 6 9.711 9.609 1 96.69 9 VAL B CA 1
ATOM 2628 C C . VAL B 1 9 ? 6.309 9.016 10.93 1 96.69 9 VAL B C 1
ATOM 2630 O O . VAL B 1 9 ? 7.434 8.562 11.156 1 96.69 9 VAL B O 1
ATOM 2633 N N . THR B 1 10 ? 5.25 8.867 11.875 1 95.69 10 THR B N 1
ATOM 2634 C CA . THR B 1 10 ? 5.449 8.242 13.172 1 95.69 10 THR B CA 1
ATOM 2635 C C . THR B 1 10 ? 5.836 6.773 13.016 1 95.69 10 THR B C 1
ATOM 2637 O O . THR B 1 10 ? 5.406 6.109 12.07 1 95.69 10 THR B O 1
ATOM 2640 N N . ARG B 1 11 ? 6.629 6.395 13.961 1 95.19 11 ARG B N 1
ATOM 2641 C CA . ARG B 1 11 ? 7.117 5.02 13.945 1 95.19 11 ARG B CA 1
ATOM 2642 C C . ARG B 1 11 ? 6.578 4.234 15.141 1 95.19 11 ARG B C 1
ATOM 2644 O O . ARG B 1 11 ? 6.27 4.812 16.188 1 95.19 11 ARG B O 1
ATOM 2651 N N . PRO B 1 12 ? 6.461 2.865 14.93 1 96.31 12 PRO B N 1
ATOM 2652 C CA . PRO B 1 12 ? 5.984 2.072 16.062 1 96.31 12 PRO B CA 1
ATOM 2653 C C . PRO B 1 12 ? 6.969 2.066 17.234 1 96.31 12 PRO B C 1
ATOM 2655 O O . PRO B 1 12 ? 8.18 2.035 17.016 1 96.31 12 PRO B O 1
ATOM 2658 N N . SER B 1 13 ? 6.383 2.207 18.484 1 97 13 SER B N 1
ATOM 2659 C CA . SER B 1 13 ? 7.199 2.109 19.688 1 97 13 SER B CA 1
ATOM 2660 C C . SER B 1 13 ? 7.668 0.677 19.922 1 97 13 SER B C 1
ATOM 2662 O O . SER B 1 13 ? 7.184 -0.253 19.281 1 97 13 SER B O 1
ATOM 2664 N N . ARG B 1 14 ? 8.68 0.567 20.828 1 96.44 14 ARG B N 1
ATOM 2665 C CA . ARG B 1 14 ? 9.18 -0.761 21.172 1 96.44 14 ARG B CA 1
ATOM 2666 C C . ARG B 1 14 ? 8.055 -1.651 21.688 1 96.44 14 ARG B C 1
ATOM 2668 O O . ARG B 1 14 ? 7.973 -2.826 21.312 1 96.44 14 ARG B O 1
ATOM 2675 N N . ALA B 1 15 ? 7.164 -1.055 22.547 1 98.12 15 ALA B N 1
ATOM 2676 C CA . ALA B 1 15 ? 6.047 -1.81 23.094 1 98.12 15 ALA B CA 1
ATOM 2677 C C . ALA B 1 15 ? 5.082 -2.252 22 1 98.12 15 ALA B C 1
ATOM 2679 O O . ALA B 1 15 ? 4.57 -3.373 22.031 1 98.12 15 ALA B O 1
ATOM 2680 N N . MET B 1 16 ? 4.832 -1.46 21.062 1 98.19 16 MET B N 1
ATOM 2681 C CA . MET B 1 16 ? 3.969 -1.811 19.938 1 98.19 16 MET B CA 1
ATOM 2682 C C . MET B 1 16 ? 4.598 -2.912 19.094 1 98.19 16 MET B C 1
ATOM 2684 O O . MET B 1 16 ? 3.922 -3.865 18.703 1 98.19 16 MET B O 1
ATOM 2688 N N . LEU B 1 17 ? 5.926 -2.781 18.828 1 97.5 17 LEU B N 1
ATOM 2689 C CA . LEU B 1 17 ? 6.633 -3.799 18.047 1 97.5 17 LEU B CA 1
ATOM 2690 C C . LEU B 1 17 ? 6.566 -5.152 18.75 1 97.5 17 LEU B C 1
ATOM 2692 O O . LEU B 1 17 ? 6.398 -6.184 18.109 1 97.5 17 LEU B O 1
ATOM 2696 N N . GLU B 1 18 ? 6.727 -5.133 20.031 1 97.5 18 GLU B N 1
ATOM 2697 C CA . GLU B 1 18 ? 6.629 -6.371 20.812 1 97.5 18 GLU B CA 1
ATOM 2698 C C . GLU B 1 18 ? 5.238 -6.988 20.688 1 97.5 18 GLU B C 1
ATOM 2700 O O . GLU B 1 18 ? 5.102 -8.203 20.562 1 97.5 18 GLU B O 1
ATOM 2705 N N . ALA B 1 19 ? 4.184 -6.133 20.75 1 98.12 19 ALA B N 1
ATOM 2706 C CA . ALA B 1 19 ? 2.816 -6.613 20.578 1 98.12 19 ALA B CA 1
ATOM 2707 C C . ALA B 1 19 ? 2.627 -7.223 19.188 1 98.12 19 ALA B C 1
ATOM 2709 O O . ALA B 1 19 ? 1.955 -8.25 19.047 1 98.12 19 ALA B O 1
ATOM 2710 N N . MET B 1 20 ? 3.213 -6.613 18.203 1 97.75 20 MET B N 1
ATOM 2711 C CA . MET B 1 20 ? 3.141 -7.113 16.844 1 97.75 20 MET B CA 1
ATOM 2712 C C . MET B 1 20 ? 3.791 -8.484 16.719 1 97.75 20 MET B C 1
ATOM 2714 O O . MET B 1 20 ? 3.215 -9.406 16.141 1 97.75 20 MET B O 1
ATOM 2718 N N . MET B 1 21 ? 4.988 -8.633 17.297 1 95.19 21 MET B N 1
ATOM 2719 C CA . MET B 1 21 ? 5.77 -9.859 17.203 1 95.19 21 MET B CA 1
ATOM 2720 C C . MET B 1 21 ? 5.059 -11.008 17.906 1 95.19 21 MET B C 1
ATOM 2722 O O . MET B 1 21 ? 5.176 -12.164 17.5 1 95.19 21 MET B O 1
ATOM 2726 N N . ALA B 1 22 ? 4.332 -10.648 18.906 1 96.56 22 ALA B N 1
ATOM 2727 C CA . ALA B 1 22 ? 3.721 -11.672 19.75 1 96.56 22 ALA B CA 1
ATOM 2728 C C . ALA B 1 22 ? 2.32 -12.023 19.25 1 96.56 22 ALA B C 1
ATOM 2730 O O . ALA B 1 22 ? 1.694 -12.961 19.75 1 96.56 22 ALA B O 1
ATOM 2731 N N . ALA B 1 23 ? 1.842 -11.344 18.25 1 97 23 ALA B N 1
ATOM 2732 C CA . ALA B 1 23 ? 0.445 -11.461 17.844 1 97 23 ALA B CA 1
ATOM 2733 C C . ALA B 1 23 ? 0.17 -12.828 17.219 1 97 23 ALA B C 1
ATOM 2735 O O . ALA B 1 23 ? 0.885 -13.258 16.312 1 97 23 ALA B O 1
ATOM 2736 N N . PRO B 1 24 ? -0.885 -13.625 17.797 1 96.5 24 PRO B N 1
ATOM 2737 C CA . PRO B 1 24 ? -1.345 -14.773 17.016 1 96.5 24 PRO B CA 1
ATOM 2738 C C . PRO B 1 24 ? -1.905 -14.375 15.648 1 96.5 24 PRO B C 1
ATOM 2740 O O . PRO B 1 24 ? -2.629 -13.383 15.547 1 96.5 24 PRO B O 1
ATOM 2743 N N . VAL B 1 25 ? -1.431 -15.117 14.609 1 96 25 VAL B N 1
ATOM 2744 C CA . VAL B 1 25 ? -1.847 -14.734 13.266 1 96 25 VAL B CA 1
ATOM 2745 C C . VAL B 1 25 ? -2.48 -15.938 12.562 1 96 25 VAL B C 1
ATOM 2747 O O . VAL B 1 25 ? -2.299 -17.078 12.984 1 96 25 VAL B O 1
ATOM 2750 N N . GLY B 1 26 ? -3.354 -15.719 11.633 1 95.19 26 GLY B N 1
ATOM 2751 C CA . GLY B 1 26 ? -3.934 -16.578 10.617 1 95.19 26 GLY B CA 1
ATOM 2752 C C . GLY B 1 26 ? -4.004 -15.93 9.25 1 95.19 26 GLY B C 1
ATOM 2753 O O . GLY B 1 26 ? -3.24 -15 8.953 1 95.19 26 GLY B O 1
ATOM 2754 N N . ASP B 1 27 ? -4.73 -16.438 8.398 1 94.94 27 ASP B N 1
ATOM 2755 C CA . ASP B 1 27 ? -4.938 -15.852 7.078 1 94.94 27 ASP B CA 1
ATOM 2756 C C . ASP B 1 27 ? -6.219 -15.023 7.039 1 94.94 27 ASP B C 1
ATOM 2758 O O . ASP B 1 27 ? -7.32 -15.57 7.074 1 94.94 27 ASP B O 1
ATOM 2762 N N . ASP B 1 28 ? -6.039 -13.719 6.891 1 95.75 28 ASP B N 1
ATOM 2763 C CA . ASP B 1 28 ? -7.168 -12.797 6.969 1 95.75 28 ASP B CA 1
ATOM 2764 C C . ASP B 1 28 ? -8.133 -13.008 5.805 1 95.75 28 ASP B C 1
ATOM 2766 O O . ASP B 1 28 ? -9.336 -12.797 5.945 1 95.75 28 ASP B O 1
ATOM 2770 N N . VAL B 1 29 ? -7.672 -13.367 4.637 1 94.06 29 VAL B N 1
ATOM 2771 C CA . VAL B 1 29 ? -8.539 -13.602 3.49 1 94.06 29 VAL B CA 1
ATOM 2772 C C . VAL B 1 29 ? -9.422 -14.82 3.756 1 94.06 29 VAL B C 1
ATOM 2774 O O . VAL B 1 29 ? -10.586 -14.852 3.346 1 94.06 29 VAL B O 1
ATOM 2777 N N . TYR B 1 30 ? -8.891 -15.859 4.461 1 93.56 30 TYR B N 1
ATOM 2778 C CA . TYR B 1 30 ? -9.703 -16.984 4.895 1 93.56 30 TYR B CA 1
ATOM 2779 C C . TYR B 1 30 ? -10.602 -16.594 6.059 1 93.56 30 TYR B C 1
ATOM 2781 O O . TYR B 1 30 ? -11.508 -17.359 6.434 1 93.56 30 TYR B O 1
ATOM 2789 N N . GLY B 1 31 ? -10.312 -15.422 6.68 1 95.25 31 GLY B N 1
ATOM 2790 C CA . GLY B 1 31 ? -11.117 -14.906 7.77 1 95.25 31 GLY B CA 1
ATOM 2791 C C . GLY B 1 31 ? -10.719 -15.469 9.125 1 95.25 31 GLY B C 1
ATOM 2792 O O . GLY B 1 31 ? -11.414 -15.242 10.117 1 95.25 31 GLY B O 1
ATOM 2793 N N . ASP B 1 32 ? -9.602 -16.125 9.234 1 94.81 32 ASP B N 1
ATOM 2794 C CA . ASP B 1 32 ? -9.297 -16.828 10.484 1 94.81 32 ASP B CA 1
ATOM 2795 C C . ASP B 1 32 ? -8.078 -16.219 11.172 1 94.81 32 ASP B C 1
ATOM 2797 O O . ASP B 1 32 ? -7.418 -16.875 11.977 1 94.81 32 ASP B O 1
ATOM 2801 N N . ASP B 1 33 ? -7.668 -15 10.82 1 97.81 33 ASP B N 1
ATOM 2802 C CA . ASP B 1 33 ? -6.672 -14.281 11.602 1 97.81 33 ASP B CA 1
ATOM 2803 C C . ASP B 1 33 ? -7.289 -13.695 12.875 1 97.81 33 ASP B C 1
ATOM 2805 O O . ASP B 1 33 ? -8.07 -12.742 12.812 1 97.81 33 ASP B O 1
ATOM 2809 N N . PRO B 1 34 ? -6.973 -14.297 14 1 98.12 34 PRO B N 1
ATOM 2810 C CA . PRO B 1 34 ? -7.68 -13.914 15.219 1 98.12 34 PRO B CA 1
ATOM 2811 C C . PRO B 1 34 ? -7.371 -12.477 15.648 1 98.12 34 PRO B C 1
ATOM 2813 O O . PRO B 1 34 ? -8.227 -11.812 16.25 1 98.12 34 PRO B O 1
ATOM 2816 N N . THR B 1 35 ? -6.172 -12 15.336 1 98.75 35 THR B N 1
ATOM 2817 C CA . THR B 1 35 ? -5.789 -10.656 15.742 1 98.75 35 THR B CA 1
ATOM 2818 C C . THR B 1 35 ? -6.492 -9.609 14.883 1 98.75 35 THR B C 1
ATOM 2820 O O . THR B 1 35 ? -6.922 -8.57 15.391 1 98.75 35 THR B O 1
ATOM 2823 N N . VAL B 1 36 ? -6.637 -9.875 13.586 1 98.81 36 VAL B N 1
ATOM 2824 C CA . VAL B 1 36 ? -7.398 -8.977 12.719 1 98.81 36 VAL B CA 1
ATOM 2825 C C . VAL B 1 36 ? -8.844 -8.906 13.195 1 98.81 36 VAL B C 1
ATOM 2827 O O . VAL B 1 36 ? -9.422 -7.824 13.297 1 98.81 36 VAL B O 1
ATOM 2830 N N . ASN B 1 37 ? -9.391 -10.07 13.477 1 98.75 37 ASN B N 1
ATOM 2831 C CA . ASN B 1 37 ? -10.766 -10.109 13.953 1 98.75 37 ASN B CA 1
ATOM 2832 C C . ASN B 1 37 ? -10.93 -9.344 15.266 1 98.75 37 ASN B C 1
ATOM 2834 O O . ASN B 1 37 ? -11.906 -8.617 15.445 1 98.75 37 ASN B O 1
ATOM 2838 N N . ALA B 1 38 ? -9.969 -9.438 16.109 1 98.88 38 ALA B N 1
ATOM 2839 C CA . ALA B 1 38 ? -10.008 -8.727 17.391 1 98.88 38 ALA B CA 1
ATOM 2840 C C . ALA B 1 38 ? -9.961 -7.215 17.172 1 98.88 38 ALA B C 1
ATOM 2842 O O . ALA B 1 38 ? -10.68 -6.461 17.828 1 98.88 38 ALA B O 1
ATOM 2843 N N . LEU B 1 39 ? -9.117 -6.781 16.328 1 98.81 39 LEU B N 1
ATOM 2844 C CA . LEU B 1 39 ? -9.031 -5.355 16.031 1 98.81 39 LEU B CA 1
ATOM 2845 C C . LEU B 1 39 ? -10.352 -4.832 15.484 1 98.81 39 LEU B C 1
ATOM 2847 O O . LEU B 1 39 ? -10.828 -3.773 15.906 1 98.81 39 LEU B O 1
ATOM 2851 N N . GLN B 1 40 ? -10.898 -5.559 14.492 1 98.81 40 GLN B N 1
ATOM 2852 C CA . GLN B 1 40 ? -12.164 -5.168 13.875 1 98.81 40 GLN B CA 1
ATOM 2853 C C . GLN B 1 40 ? -13.289 -5.117 14.906 1 98.81 40 GLN B C 1
ATOM 2855 O O . GLN B 1 40 ? -14.047 -4.145 14.961 1 98.81 40 GLN B O 1
ATOM 2860 N N . ASP B 1 41 ? -13.328 -6.145 15.703 1 98.75 41 ASP B N 1
ATOM 2861 C CA . ASP B 1 41 ? -14.336 -6.172 16.75 1 98.75 41 ASP B CA 1
ATOM 2862 C C . ASP B 1 41 ? -14.141 -5.012 17.734 1 98.75 41 ASP B C 1
ATOM 2864 O O . ASP B 1 41 ? -15.117 -4.375 18.141 1 98.75 41 ASP B O 1
ATOM 2868 N N . TYR B 1 42 ? -12.953 -4.734 18.125 1 98.81 42 TYR B N 1
ATOM 2869 C CA . TYR B 1 42 ? -12.656 -3.662 19.062 1 98.81 42 TYR B CA 1
ATOM 2870 C C . TYR B 1 42 ? -13.039 -2.307 18.484 1 98.81 42 TYR B C 1
ATOM 2872 O O . TYR B 1 42 ? -13.625 -1.471 19.172 1 98.81 42 TYR B O 1
ATOM 2880 N N . ALA B 1 43 ? -12.758 -2.057 17.219 1 98.62 43 ALA B N 1
ATOM 2881 C CA . ALA B 1 43 ? -13.109 -0.8 16.578 1 98.62 43 ALA B CA 1
ATOM 2882 C C . ALA B 1 43 ? -14.625 -0.612 16.531 1 98.62 43 ALA B C 1
ATOM 2884 O O . ALA B 1 43 ? -15.125 0.494 16.75 1 98.62 43 ALA B O 1
ATOM 2885 N N . ALA B 1 44 ? -15.266 -1.706 16.188 1 98.69 44 ALA B N 1
ATOM 2886 C CA . ALA B 1 44 ? -16.734 -1.652 16.172 1 98.69 44 ALA B CA 1
ATOM 2887 C C . ALA B 1 44 ? -17.266 -1.306 17.562 1 98.69 44 ALA B C 1
ATOM 2889 O O . ALA B 1 44 ? -18.141 -0.453 17.703 1 98.69 44 ALA B O 1
ATOM 2890 N N . GLU B 1 45 ? -16.703 -1.98 18.5 1 98.44 45 GLU B N 1
ATOM 2891 C CA . GLU B 1 45 ? -17.125 -1.728 19.875 1 98.44 45 GLU B CA 1
ATOM 2892 C C . GLU B 1 45 ? -16.844 -0.283 20.281 1 98.44 45 GLU B C 1
ATOM 2894 O O . GLU B 1 45 ? -17.719 0.399 20.812 1 98.44 45 GLU B O 1
ATOM 2899 N N . LEU B 1 46 ? -15.68 0.214 20 1 98 46 LEU B N 1
ATOM 2900 C CA . LEU B 1 46 ? -15.25 1.562 20.359 1 98 46 LEU B CA 1
ATOM 2901 C C . LEU B 1 46 ? -16.172 2.607 19.75 1 98 46 LEU B C 1
ATOM 2903 O O . LEU B 1 46 ? -16.422 3.654 20.344 1 98 46 LEU B O 1
ATOM 2907 N N . SER B 1 47 ? -16.609 2.352 18.5 1 98.31 47 SER B N 1
ATOM 2908 C CA . SER B 1 47 ? -17.359 3.344 17.734 1 98.31 47 SER B CA 1
ATOM 2909 C C . SER B 1 47 ? -18.859 3.16 17.922 1 98.31 47 SER B C 1
ATOM 2911 O O . SER B 1 47 ? -19.656 4.023 17.516 1 98.31 47 SER B O 1
ATOM 2913 N N . GLY B 1 48 ? -19.328 2.086 18.531 1 98.12 48 GLY B N 1
ATOM 2914 C CA . GLY B 1 48 ? -20.734 1.783 18.641 1 98.12 48 GLY B CA 1
ATOM 2915 C C . GLY B 1 48 ? -21.359 1.324 17.344 1 98.12 48 GLY B C 1
ATOM 2916 O O . GLY B 1 48 ? -22.594 1.251 17.234 1 98.12 48 GLY B O 1
ATOM 2917 N N . LYS B 1 49 ? -20.531 1.014 16.406 1 98.62 49 LYS B N 1
ATOM 2918 C CA . LYS B 1 49 ? -21.031 0.483 15.148 1 98.62 49 LYS B CA 1
ATOM 2919 C C . LYS B 1 49 ? -21.016 -1.043 15.141 1 98.62 49 LYS B C 1
ATOM 2921 O O . LYS B 1 49 ? -20.516 -1.664 16.078 1 98.62 49 LYS B O 1
ATOM 2926 N N . GLU B 1 50 ? -21.547 -1.603 14.031 1 98.56 50 GLU B N 1
ATOM 2927 C CA . GLU B 1 50 ? -21.797 -3.043 14.047 1 98.56 50 GLU B CA 1
ATOM 2928 C C . GLU B 1 50 ? -20.562 -3.816 13.594 1 98.56 50 GLU B C 1
ATOM 2930 O O . GLU B 1 50 ? -20.344 -4.945 14.031 1 98.56 50 GLU B O 1
ATOM 2935 N N . ALA B 1 51 ? -19.828 -3.223 12.75 1 98.81 51 ALA B N 1
ATOM 2936 C CA . ALA B 1 51 ? -18.734 -3.982 12.148 1 98.81 51 ALA B CA 1
ATOM 2937 C C . ALA B 1 51 ? -17.641 -3.053 11.609 1 98.81 51 ALA B C 1
ATOM 2939 O O . ALA B 1 51 ? -17.891 -1.856 11.43 1 98.81 51 ALA B O 1
ATOM 2940 N N . ALA B 1 52 ? -16.516 -3.621 11.438 1 98.88 52 ALA B N 1
ATOM 2941 C CA . ALA B 1 52 ? -15.367 -2.928 10.867 1 98.88 52 ALA B CA 1
ATOM 2942 C C . ALA B 1 52 ? -14.555 -3.861 9.977 1 98.88 52 ALA B C 1
ATOM 2944 O O . ALA B 1 52 ? -14.648 -5.086 10.102 1 98.88 52 ALA B O 1
ATOM 2945 N N . ILE B 1 53 ? -13.844 -3.26 9.07 1 98.81 53 ILE B N 1
ATOM 2946 C CA . ILE B 1 53 ? -12.922 -4.047 8.266 1 98.81 53 ILE B CA 1
ATOM 2947 C C . ILE B 1 53 ? -11.57 -3.346 8.195 1 98.81 53 ILE B C 1
ATOM 2949 O O . ILE B 1 53 ? -11.508 -2.117 8.094 1 98.81 53 ILE B O 1
ATOM 2953 N N . PHE B 1 54 ? -10.484 -4.199 8.375 1 98.75 54 PHE B N 1
ATOM 2954 C CA . PHE B 1 54 ? -9.102 -3.725 8.367 1 98.75 54 PHE B CA 1
ATOM 2955 C C . PHE B 1 54 ? -8.57 -3.656 6.945 1 98.75 54 PHE B C 1
ATOM 2957 O O . PHE B 1 54 ? -8.711 -4.609 6.176 1 98.75 54 PHE B O 1
ATOM 2964 N N . LEU B 1 55 ? -8.047 -2.453 6.492 1 98.81 55 LEU B N 1
ATOM 2965 C CA . LEU B 1 55 ? -7.5 -2.217 5.16 1 98.81 55 LEU B CA 1
ATOM 2966 C C . LEU B 1 55 ? -6.059 -1.732 5.238 1 98.81 55 LEU B C 1
ATOM 2968 O O . LEU B 1 55 ? -5.633 -1.199 6.266 1 98.81 55 LEU B O 1
ATOM 2972 N N . PRO B 1 56 ? -5.285 -1.823 4.145 1 98.5 56 PRO B N 1
ATOM 2973 C CA . PRO B 1 56 ? -3.865 -1.47 4.18 1 98.5 56 PRO B CA 1
ATOM 2974 C C . PRO B 1 56 ? -3.635 0.025 4.395 1 98.5 56 PRO B C 1
ATOM 2976 O O . PRO B 1 56 ? -2.633 0.419 4.996 1 98.5 56 PRO B O 1
ATOM 2979 N N . THR B 1 57 ? -4.48 0.862 3.834 1 98.56 57 THR B N 1
ATOM 2980 C CA . THR B 1 57 ? -4.227 2.299 3.877 1 98.56 57 THR B CA 1
ATOM 2981 C C . THR B 1 57 ? -5.527 3.072 4.059 1 98.56 57 THR B C 1
ATOM 2983 O O . THR B 1 57 ? -6.613 2.531 3.838 1 98.56 57 THR B O 1
ATOM 2986 N N . GLY B 1 58 ? -5.398 4.328 4.449 1 98.25 58 GLY B N 1
ATOM 2987 C CA . GLY B 1 58 ? -6.543 5.223 4.504 1 98.25 58 GLY B CA 1
ATOM 2988 C C . GLY B 1 58 ? -7.125 5.527 3.139 1 98.25 58 GLY B C 1
ATOM 2989 O O . GLY B 1 58 ? -8.344 5.641 2.99 1 98.25 58 GLY B O 1
ATOM 2990 N N . THR B 1 59 ? -6.234 5.676 2.121 1 98.25 59 THR B N 1
ATOM 2991 C CA . THR B 1 59 ? -6.68 5.91 0.752 1 98.25 59 THR B CA 1
ATOM 2992 C C . THR B 1 59 ? -7.594 4.781 0.281 1 98.25 59 THR B C 1
ATOM 2994 O O . THR B 1 59 ? -8.648 5.035 -0.297 1 98.25 59 THR B O 1
ATOM 2997 N N . GLN B 1 60 ? -7.25 3.514 0.616 1 98.56 60 GLN B N 1
ATOM 2998 C CA . GLN B 1 60 ? -8.102 2.416 0.174 1 98.56 60 GLN B CA 1
ATOM 2999 C C . GLN B 1 60 ? -9.383 2.352 0.997 1 98.56 60 GLN B C 1
ATOM 3001 O O . GLN B 1 60 ? -10.445 2.006 0.474 1 98.56 60 GLN B O 1
ATOM 3006 N N . ALA B 1 61 ? -9.242 2.688 2.285 1 98.69 61 ALA B N 1
ATOM 3007 C CA . ALA B 1 61 ? -10.438 2.693 3.127 1 98.69 61 ALA B CA 1
ATOM 3008 C C . ALA B 1 61 ? -11.477 3.678 2.598 1 98.69 61 ALA B C 1
ATOM 3010 O O . ALA B 1 61 ? -12.664 3.35 2.508 1 98.69 61 ALA B O 1
ATOM 3011 N N . ASN B 1 62 ? -11.094 4.809 2.244 1 98.44 62 ASN B N 1
ATOM 3012 C CA . ASN B 1 62 ? -12.008 5.793 1.685 1 98.44 62 ASN B CA 1
ATOM 3013 C C . ASN B 1 62 ? -12.547 5.355 0.324 1 98.44 62 ASN B C 1
ATOM 3015 O O . ASN B 1 62 ? -13.727 5.531 0.03 1 98.44 62 ASN B O 1
ATOM 3019 N N . LEU B 1 63 ? -11.625 4.855 -0.564 1 98.5 63 LEU B N 1
ATOM 3020 C CA . LEU B 1 63 ? -12.07 4.371 -1.866 1 98.5 63 LEU B CA 1
ATOM 3021 C C . LEU B 1 63 ? -13.148 3.305 -1.71 1 98.5 63 LEU B C 1
ATOM 3023 O O . LEU B 1 63 ? -14.211 3.395 -2.332 1 98.5 63 LEU B O 1
ATOM 3027 N N . VAL B 1 64 ? -12.906 2.297 -0.823 1 98.62 64 VAL B N 1
ATOM 3028 C CA . VAL B 1 64 ? -13.844 1.202 -0.59 1 98.62 64 VAL B CA 1
ATOM 3029 C C . VAL B 1 64 ? -15.125 1.742 0.041 1 98.62 64 VAL B C 1
ATOM 3031 O O . VAL B 1 64 ? -16.219 1.269 -0.265 1 98.62 64 VAL B O 1
ATOM 3034 N N . ALA B 1 65 ? -14.969 2.793 0.885 1 98.81 65 ALA B N 1
ATOM 3035 C CA . ALA B 1 65 ? -16.156 3.414 1.473 1 98.81 65 ALA B CA 1
ATOM 3036 C C . ALA B 1 65 ? -17.062 3.992 0.392 1 98.81 65 ALA B C 1
ATOM 3038 O O . ALA B 1 65 ? -18.266 3.725 0.376 1 98.81 65 ALA B O 1
ATOM 3039 N N . LEU B 1 66 ? -16.484 4.684 -0.512 1 98.62 66 LEU B N 1
ATOM 3040 C CA . LEU B 1 66 ? -17.266 5.324 -1.566 1 98.62 66 LEU B CA 1
ATOM 3041 C C . LEU B 1 66 ? -17.859 4.285 -2.512 1 98.62 66 LEU B C 1
ATOM 3043 O O . LEU B 1 66 ? -19.031 4.387 -2.9 1 98.62 66 LEU B O 1
ATOM 3047 N N . LEU B 1 67 ? -17.031 3.316 -2.838 1 98.38 67 LEU B N 1
ATOM 3048 C CA . LEU B 1 67 ? -17.5 2.252 -3.723 1 98.38 67 LEU B CA 1
ATOM 3049 C C . LEU B 1 67 ? -18.641 1.468 -3.08 1 98.38 67 LEU B C 1
ATOM 3051 O O . LEU B 1 67 ? -19.484 0.904 -3.779 1 98.38 67 LEU B O 1
ATOM 3055 N N . SER B 1 68 ? -18.688 1.42 -1.791 1 98.44 68 SER B N 1
ATOM 3056 C CA . SER B 1 68 ? -19.703 0.658 -1.074 1 98.44 68 SER B CA 1
ATOM 3057 C C . SER B 1 68 ? -20.984 1.457 -0.932 1 98.44 68 SER B C 1
ATOM 3059 O O . SER B 1 68 ? -22.062 0.881 -0.786 1 98.44 68 SER B O 1
ATOM 3061 N N . HIS B 1 69 ? -20.891 2.773 -1.002 1 98.5 69 HIS B N 1
ATOM 3062 C CA . HIS B 1 69 ? -22.062 3.617 -0.859 1 98.5 69 HIS B CA 1
ATOM 3063 C C . HIS B 1 69 ? -22.703 3.906 -2.213 1 98.5 69 HIS B C 1
ATOM 3065 O O . HIS B 1 69 ? -23.922 4.086 -2.307 1 98.5 69 HIS B O 1
ATOM 3071 N N . CYS B 1 70 ? -21.891 3.998 -3.305 1 97.88 70 CYS B N 1
ATOM 3072 C CA . CYS B 1 70 ? -22.375 4.527 -4.574 1 97.88 70 CYS B CA 1
ATOM 3073 C C . CYS B 1 70 ? -22.172 3.518 -5.699 1 97.88 70 CYS B C 1
ATOM 3075 O O . CYS B 1 70 ? -21.188 2.77 -5.695 1 97.88 70 CYS B O 1
ATOM 3077 N N . GLU B 1 71 ? -23.031 3.545 -6.582 1 96.38 71 GLU B N 1
ATOM 3078 C CA . GLU B 1 71 ? -22.938 2.795 -7.832 1 96.38 71 GLU B CA 1
ATOM 3079 C C . GLU B 1 71 ? -22.516 3.699 -8.984 1 96.38 71 GLU B C 1
ATOM 3081 O O . GLU B 1 71 ? -22.484 4.922 -8.844 1 96.38 71 GLU B O 1
ATOM 3086 N N . ARG B 1 72 ? -22.062 3.076 -10.125 1 93.88 72 ARG B N 1
ATOM 3087 C CA . ARG B 1 72 ? -21.75 3.826 -11.336 1 93.88 72 ARG B CA 1
ATOM 3088 C C . ARG B 1 72 ? -22.859 4.809 -11.68 1 93.88 72 ARG B C 1
ATOM 3090 O O . ARG B 1 72 ? -24.047 4.453 -11.656 1 93.88 72 ARG B O 1
ATOM 3097 N N . GLY B 1 73 ? -22.484 6.125 -11.969 1 94.88 73 GLY B N 1
ATOM 3098 C CA . GLY B 1 73 ? -23.453 7.141 -12.352 1 94.88 73 GLY B CA 1
ATOM 3099 C C . GLY B 1 73 ? -24.031 7.895 -11.172 1 94.88 73 GLY B C 1
ATOM 3100 O O . GLY B 1 73 ? -24.734 8.891 -11.344 1 94.88 73 GLY B O 1
ATOM 3101 N N . GLU B 1 74 ? -23.672 7.418 -9.977 1 97.38 74 GLU B N 1
ATOM 3102 C CA . GLU B 1 74 ? -24.109 8.141 -8.789 1 97.38 74 GLU B CA 1
ATOM 3103 C C . GLU B 1 74 ? -23.062 9.148 -8.336 1 97.38 74 GLU B C 1
ATOM 3105 O O . GLU B 1 74 ? -21.953 9.195 -8.875 1 97.38 74 GLU B O 1
ATOM 3110 N N . GLU B 1 75 ? -23.547 9.945 -7.426 1 97.62 75 GLU B N 1
ATOM 3111 C CA . GLU B 1 75 ? -22.719 11.094 -7.078 1 97.62 75 GLU B CA 1
ATOM 3112 C C . GLU B 1 75 ? -22.609 11.258 -5.562 1 97.62 75 GLU B C 1
ATOM 3114 O O . GLU B 1 75 ? -23.562 10.953 -4.828 1 97.62 75 GLU B O 1
ATOM 3119 N N . TYR B 1 76 ? -21.406 11.711 -5.148 1 98.44 76 TYR B N 1
ATOM 3120 C CA . TYR B 1 76 ? -21.219 12.07 -3.748 1 98.44 76 TYR B CA 1
ATOM 3121 C C . TYR B 1 76 ? -20.797 13.531 -3.615 1 98.44 76 TYR B C 1
ATOM 3123 O O . TYR B 1 76 ? -19.984 14.016 -4.414 1 98.44 76 TYR B O 1
ATOM 3131 N N . ILE B 1 77 ? -21.406 14.211 -2.723 1 98.69 77 ILE B N 1
ATOM 3132 C CA . ILE B 1 77 ? -21.078 15.594 -2.404 1 98.69 77 ILE B CA 1
ATOM 3133 C C . ILE B 1 77 ? -19.938 15.641 -1.401 1 98.69 77 ILE B C 1
ATOM 3135 O O . ILE B 1 77 ? -19.969 14.945 -0.38 1 98.69 77 ILE B O 1
ATOM 3139 N N . VAL B 1 78 ? -18.953 16.5 -1.685 1 98.38 78 VAL B N 1
ATOM 3140 C CA . VAL B 1 78 ? -17.703 16.484 -0.918 1 98.38 78 VAL B CA 1
ATOM 3141 C C . VAL B 1 78 ? -17.062 17.859 -0.94 1 98.38 78 VAL B C 1
ATOM 3143 O O . VAL B 1 78 ? -17.422 18.719 -1.753 1 98.38 78 VAL B O 1
ATOM 3146 N N . GLY B 1 79 ? -16.203 18.109 0.014 1 97.94 79 GLY B N 1
ATOM 3147 C CA . GLY B 1 79 ? -15.477 19.359 0.025 1 97.94 79 GLY B CA 1
ATOM 3148 C C . GLY B 1 79 ? -14.422 19.453 -1.062 1 97.94 79 GLY B C 1
ATOM 3149 O O . GLY B 1 79 ? -13.773 18.453 -1.385 1 97.94 79 GLY B O 1
ATOM 3150 N N . GLN B 1 80 ? -14.141 20.672 -1.466 1 96.31 80 GLN B N 1
ATOM 3151 C CA . GLN B 1 80 ? -13.172 20.953 -2.523 1 96.31 80 GLN B CA 1
ATOM 3152 C C . GLN B 1 80 ? -11.766 20.531 -2.104 1 96.31 80 GLN B C 1
ATOM 3154 O O . GLN B 1 80 ? -10.945 20.172 -2.947 1 96.31 80 GLN B O 1
ATOM 3159 N N . ALA B 1 81 ? -11.578 20.547 -0.854 1 95.38 81 ALA B N 1
ATOM 3160 C CA . ALA B 1 81 ? -10.227 20.281 -0.373 1 95.38 81 ALA B CA 1
ATOM 3161 C C . ALA B 1 81 ? -10.164 18.969 0.402 1 95.38 81 ALA B C 1
ATOM 3163 O O . ALA B 1 81 ? -9.172 18.688 1.077 1 95.38 81 ALA B O 1
ATOM 3164 N N . ALA B 1 82 ? -11.258 18.219 0.338 1 95.81 82 ALA B N 1
ATOM 3165 C CA . ALA B 1 82 ? -11.297 16.953 1.057 1 95.81 82 ALA B CA 1
ATOM 3166 C C . ALA B 1 82 ? -10.266 15.977 0.507 1 95.81 82 ALA B C 1
ATOM 3168 O O . ALA B 1 82 ? -10.016 15.938 -0.7 1 95.81 82 ALA B O 1
ATOM 3169 N N . HIS B 1 83 ? -9.766 15.172 1.353 1 94.88 83 HIS B N 1
ATOM 3170 C CA . HIS B 1 83 ? -8.719 14.227 0.972 1 94.88 83 HIS B CA 1
ATOM 3171 C C . HIS B 1 83 ? -9.227 13.219 -0.048 1 94.88 83 HIS B C 1
ATOM 3173 O O . HIS B 1 83 ? -8.547 12.922 -1.033 1 94.88 83 HIS B O 1
ATOM 3179 N N . ASN B 1 84 ? -10.359 12.609 0.197 1 93.06 84 ASN B N 1
ATOM 3180 C CA . ASN B 1 84 ? -10.852 11.547 -0.673 1 93.06 84 ASN B CA 1
ATOM 3181 C C . ASN B 1 84 ? -11.297 12.094 -2.027 1 93.06 84 ASN B C 1
ATOM 3183 O O . ASN B 1 84 ? -11.648 11.328 -2.924 1 93.06 84 ASN B O 1
ATOM 3187 N N . TYR B 1 85 ? -11.398 13.508 -2.195 1 95.5 85 TYR B N 1
ATOM 3188 C CA . TYR B 1 85 ? -11.656 14.109 -3.496 1 95.5 85 TYR B CA 1
ATOM 3189 C C . TYR B 1 85 ? -10.359 14.539 -4.164 1 95.5 85 TYR B C 1
ATOM 3191 O O . TYR B 1 85 ? -10.086 14.156 -5.305 1 95.5 85 TYR B O 1
ATOM 3199 N N . LEU B 1 86 ? -9.516 15.141 -3.395 1 92.94 86 LEU B N 1
ATOM 3200 C CA . LEU B 1 86 ? -8.414 15.891 -3.996 1 92.94 86 LEU B CA 1
ATOM 3201 C C . LEU B 1 86 ? -7.117 15.094 -3.934 1 92.94 86 LEU B C 1
ATOM 3203 O O . LEU B 1 86 ? -6.328 15.109 -4.879 1 92.94 86 LEU B O 1
ATOM 3207 N N . PHE B 1 87 ? -6.82 14.344 -2.855 1 91.94 87 PHE B N 1
ATOM 3208 C CA . PHE B 1 87 ? -5.465 13.867 -2.607 1 91.94 87 PHE B CA 1
ATOM 3209 C C . PHE B 1 87 ? -5.395 12.352 -2.727 1 91.94 87 PHE B C 1
ATOM 3211 O O . PHE B 1 87 ? -4.414 11.734 -2.299 1 91.94 87 PHE B O 1
ATOM 3218 N N . GLU B 1 88 ? -6.363 11.719 -3.258 1 90.44 88 GLU B N 1
ATOM 3219 C CA . GLU B 1 88 ? -6.383 10.266 -3.387 1 90.44 88 GLU B CA 1
ATOM 3220 C C . GLU B 1 88 ? -6.523 9.844 -4.844 1 90.44 88 GLU B C 1
ATOM 3222 O O . GLU B 1 88 ? -7.168 8.836 -5.145 1 90.44 88 GLU B O 1
ATOM 3227 N N . ALA B 1 89 ? -6.086 10.664 -5.73 1 89.94 89 ALA B N 1
ATOM 3228 C CA . ALA B 1 89 ? -5.859 10.391 -7.148 1 89.94 89 ALA B CA 1
ATOM 3229 C C . ALA B 1 89 ? -7.18 10.211 -7.891 1 89.94 89 ALA B C 1
ATOM 3231 O O . ALA B 1 89 ? -7.238 9.508 -8.906 1 89.94 89 ALA B O 1
ATOM 3232 N N . GLY B 1 90 ? -8.242 10.82 -7.25 1 94.44 90 GLY B N 1
ATOM 3233 C CA . GLY B 1 90 ? -9.531 10.812 -7.926 1 94.44 90 GLY B CA 1
ATOM 3234 C C . GLY B 1 90 ? -10.109 9.422 -8.102 1 94.44 90 GLY B C 1
ATOM 3235 O O . GLY B 1 90 ? -10.836 9.156 -9.062 1 94.44 90 GLY B O 1
ATOM 3236 N N . GLY B 1 91 ? -9.836 8.484 -7.277 1 93.75 91 GLY B N 1
ATOM 3237 C CA . GLY B 1 91 ? -10.172 7.074 -7.406 1 93.75 91 GLY B CA 1
ATOM 3238 C C . GLY B 1 91 ? -11.656 6.824 -7.562 1 93.75 91 GLY B C 1
ATOM 3239 O O . GLY B 1 91 ? -12.07 5.922 -8.297 1 93.75 91 GLY B O 1
ATOM 3240 N N . ALA B 1 92 ? -12.461 7.656 -6.832 1 95.56 92 ALA B N 1
ATOM 3241 C CA . ALA B 1 92 ? -13.906 7.461 -6.906 1 95.56 92 ALA B CA 1
ATOM 3242 C C . ALA B 1 92 ? -14.406 7.594 -8.344 1 95.56 92 ALA B C 1
ATOM 3244 O O . ALA B 1 92 ? -15.195 6.77 -8.812 1 95.56 92 ALA B O 1
ATOM 3245 N N . ALA B 1 93 ? -13.961 8.602 -9.008 1 95.31 93 ALA B N 1
ATOM 3246 C CA . ALA B 1 93 ? -14.406 8.844 -10.375 1 95.31 93 ALA B CA 1
ATOM 3247 C C . ALA B 1 93 ? -13.773 7.848 -11.344 1 95.31 93 ALA B C 1
ATOM 3249 O O . ALA B 1 93 ? -14.461 7.262 -12.18 1 95.31 93 ALA B O 1
ATOM 3250 N N . VAL B 1 94 ? -12.523 7.613 -11.242 1 95.19 94 VAL B N 1
ATOM 3251 C CA . VAL B 1 94 ? -11.773 6.84 -12.227 1 95.19 94 VAL B CA 1
ATOM 3252 C C . VAL B 1 94 ? -12.086 5.352 -12.055 1 95.19 94 VAL B C 1
ATOM 3254 O O . VAL B 1 94 ? -12.445 4.676 -13.023 1 95.19 94 VAL B O 1
ATOM 3257 N N . LEU B 1 95 ? -12.102 4.848 -10.844 1 96.31 95 LEU B N 1
ATOM 3258 C CA . LEU B 1 95 ? -12.281 3.422 -10.602 1 96.31 95 LEU B CA 1
ATOM 3259 C C . LEU B 1 95 ? -13.75 3.086 -10.359 1 96.31 95 LEU B C 1
ATOM 3261 O O . LEU B 1 95 ? -14.203 1.995 -10.703 1 96.31 95 LEU B O 1
ATOM 3265 N N . GLY B 1 96 ? -14.469 4.004 -9.812 1 95.94 96 GLY B N 1
ATOM 3266 C CA . GLY B 1 96 ? -15.828 3.689 -9.43 1 95.94 96 GLY B CA 1
ATOM 3267 C C . GLY B 1 96 ? -16.875 4.289 -10.359 1 95.94 96 GLY B C 1
ATOM 3268 O O . GLY B 1 96 ? -18.047 3.963 -10.266 1 95.94 96 GLY B O 1
ATOM 3269 N N . SER B 1 97 ? -16.422 5.191 -11.297 1 96.44 97 SER B N 1
ATOM 3270 C CA . SER B 1 97 ? -17.359 5.938 -12.125 1 96.44 97 SER B CA 1
ATOM 3271 C C . SER B 1 97 ? -18.406 6.656 -11.266 1 96.44 97 SER B C 1
ATOM 3273 O O . SER B 1 97 ? -19.578 6.707 -11.625 1 96.44 97 SER B O 1
ATOM 3275 N N . ILE B 1 98 ? -17.969 7.109 -10.133 1 97.31 98 ILE B N 1
ATOM 3276 C CA . ILE B 1 98 ? -18.781 7.902 -9.219 1 97.31 98 ILE B CA 1
ATOM 3277 C C . ILE B 1 98 ? -18.469 9.383 -9.406 1 97.31 98 ILE B C 1
ATOM 3279 O O . ILE B 1 98 ? -17.312 9.797 -9.289 1 97.31 98 ILE B O 1
ATOM 3283 N N . GLN B 1 99 ? -19.469 10.133 -9.711 1 96.81 99 GLN B N 1
ATOM 3284 C CA . GLN B 1 99 ? -19.297 11.555 -9.984 1 96.81 99 GLN B CA 1
ATOM 3285 C C . GLN B 1 99 ? -19.094 12.344 -8.695 1 96.81 99 GLN B C 1
ATOM 3287 O O . GLN B 1 99 ? -19.953 12.344 -7.812 1 96.81 99 GLN B O 1
ATOM 3292 N N . PRO B 1 100 ? -17.938 13.07 -8.578 1 97.44 100 PRO B N 1
ATOM 3293 C CA . PRO B 1 100 ? -17.797 13.984 -7.445 1 97.44 100 PRO B CA 1
ATOM 3294 C C . PRO B 1 100 ? -18.531 15.305 -7.652 1 97.44 100 PRO B C 1
ATOM 3296 O O . PRO B 1 100 ? -18.609 15.797 -8.781 1 97.44 100 PRO B O 1
ATOM 3299 N N . GLN B 1 101 ? -19.188 15.758 -6.641 1 97.88 101 GLN B N 1
ATOM 3300 C CA . GLN B 1 101 ? -19.797 17.078 -6.566 1 97.88 101 GLN B CA 1
ATOM 3301 C C . GLN B 1 101 ? -19.172 17.906 -5.441 1 97.88 101 GLN B C 1
ATOM 3303 O O . GLN B 1 101 ? -19.703 17.953 -4.332 1 97.88 101 GLN B O 1
ATOM 3308 N N . PRO B 1 102 ? -17.922 18.609 -5.805 1 97.25 102 PRO B N 1
ATOM 3309 C CA . PRO B 1 102 ? -17.203 19.375 -4.777 1 97.25 102 PRO B CA 1
ATOM 3310 C C . PRO B 1 102 ? -17.828 20.75 -4.516 1 97.25 102 PRO B C 1
ATOM 3312 O O . PRO B 1 102 ? -18.281 21.406 -5.453 1 97.25 102 PRO B O 1
ATOM 3315 N N . ILE B 1 103 ? -17.953 21.062 -3.264 1 97.75 103 ILE B N 1
ATOM 3316 C CA . ILE B 1 103 ? -18.406 22.391 -2.891 1 97.75 103 ILE B CA 1
ATOM 3317 C C . ILE B 1 103 ? -17.438 23.016 -1.89 1 97.75 103 ILE B C 1
ATOM 3319 O O . ILE B 1 103 ? -16.641 22.297 -1.258 1 97.75 103 ILE B O 1
ATOM 3323 N N . ASP B 1 104 ? -17.422 24.25 -1.767 1 96.81 104 ASP B N 1
ATOM 3324 C CA . ASP B 1 104 ? -16.5 24.938 -0.882 1 96.81 104 ASP B CA 1
ATOM 3325 C C . ASP B 1 104 ? -16.938 24.828 0.576 1 96.81 104 ASP B C 1
ATOM 3327 O O . ASP B 1 104 ? -18.109 25 0.891 1 96.81 104 ASP B O 1
ATOM 3331 N N . ALA B 1 105 ? -15.969 24.484 1.449 1 96.81 105 ALA B N 1
ATOM 3332 C CA . ALA B 1 105 ? -16.203 24.453 2.889 1 96.81 105 ALA B CA 1
ATOM 3333 C C . ALA B 1 105 ? -16.188 25.859 3.484 1 96.81 105 ALA B C 1
ATOM 3335 O O . ALA B 1 105 ? -15.57 26.766 2.918 1 96.81 105 ALA B O 1
ATOM 3336 N N . ALA B 1 106 ? -17 25.984 4.484 1 96.5 106 ALA B N 1
ATOM 3337 C CA . ALA B 1 106 ? -16.938 27.203 5.281 1 96.5 106 ALA B CA 1
ATOM 3338 C C . ALA B 1 106 ? -15.609 27.281 6.043 1 96.5 106 ALA B C 1
ATOM 3340 O O . ALA B 1 106 ? -14.844 26.312 6.066 1 96.5 106 ALA B O 1
ATOM 3341 N N . ALA B 1 107 ? -15.359 28.375 6.684 1 93.44 107 ALA B N 1
ATOM 3342 C CA . ALA B 1 107 ? -14.094 28.641 7.367 1 93.44 107 ALA B CA 1
ATOM 3343 C C . ALA B 1 107 ? -13.883 27.656 8.516 1 93.44 107 ALA B C 1
ATOM 3345 O O . ALA B 1 107 ? -12.742 27.328 8.852 1 93.44 107 ALA B O 1
ATOM 3346 N N . ASP B 1 108 ? -14.867 27.125 9.023 1 93.94 108 ASP B N 1
ATOM 3347 C CA . ASP B 1 108 ? -14.766 26.219 10.164 1 93.94 108 ASP B CA 1
ATOM 3348 C C . ASP B 1 108 ? -14.672 24.766 9.711 1 93.94 108 ASP B C 1
ATOM 3350 O O . ASP B 1 108 ? -14.695 23.844 10.531 1 93.94 108 ASP B O 1
ATOM 3354 N N . GLY B 1 109 ? -14.633 24.578 8.438 1 94.12 109 GLY B N 1
ATOM 3355 C CA . GLY B 1 109 ? -14.414 23.25 7.887 1 94.12 109 GLY B CA 1
ATOM 3356 C C . GLY B 1 109 ? -15.703 22.562 7.492 1 94.12 109 GLY B C 1
ATOM 3357 O O . GLY B 1 109 ? -15.672 21.516 6.836 1 94.12 109 GLY B O 1
ATOM 3358 N N . THR B 1 110 ? -16.922 23.062 7.914 1 97.44 110 THR B N 1
ATOM 3359 C CA . THR B 1 110 ? -18.203 22.469 7.582 1 97.44 110 THR B CA 1
ATOM 3360 C C . THR B 1 110 ? -18.531 22.656 6.102 1 97.44 110 THR B C 1
ATOM 3362 O O . THR B 1 110 ? -18 23.562 5.461 1 97.44 110 THR B O 1
ATOM 3365 N N . LEU B 1 111 ? -19.25 21.781 5.566 1 98.31 111 LEU B N 1
ATOM 3366 C CA . LEU B 1 111 ? -19.984 22.016 4.328 1 98.31 111 LEU B CA 1
ATOM 3367 C C . LEU B 1 111 ? -21.359 22.594 4.613 1 98.31 111 LEU B C 1
ATOM 3369 O O . LEU B 1 111 ? -22.219 21.922 5.18 1 98.31 111 LEU B O 1
ATOM 3373 N N . PRO B 1 112 ? -21.469 23.859 4.238 1 98.5 112 PRO B N 1
ATOM 3374 C CA . PRO B 1 112 ? -22.766 24.438 4.555 1 98.5 112 PRO B CA 1
ATOM 3375 C C . PRO B 1 112 ? -23.938 23.641 3.967 1 98.5 112 PRO B C 1
ATOM 3377 O O . PRO B 1 112 ? -24 23.453 2.748 1 98.5 112 PRO B O 1
ATOM 3380 N N . LEU B 1 113 ? -24.859 23.25 4.895 1 98.44 113 LEU B N 1
ATOM 3381 C CA . LEU B 1 113 ? -25.906 22.312 4.523 1 98.44 113 LEU B CA 1
ATOM 3382 C C . LEU B 1 113 ? -26.859 22.922 3.512 1 98.44 113 LEU B C 1
ATOM 3384 O O . LEU B 1 113 ? -27.484 22.203 2.719 1 98.44 113 LEU B O 1
ATOM 3388 N N . ASP B 1 114 ? -27.109 24.172 3.58 1 98.19 114 ASP B N 1
ATOM 3389 C CA . ASP B 1 114 ? -27.938 24.828 2.568 1 98.19 114 ASP B CA 1
ATOM 3390 C C . ASP B 1 114 ? -27.297 24.719 1.185 1 98.19 114 ASP B C 1
ATOM 3392 O O . ASP B 1 114 ? -28 24.547 0.185 1 98.19 114 ASP B O 1
ATOM 3396 N N . LYS B 1 115 ? -26 24.859 1.166 1 97.81 115 LYS B N 1
ATOM 3397 C CA . LYS B 1 115 ? -25.297 24.688 -0.099 1 97.81 115 LYS B CA 1
ATOM 3398 C C . LYS B 1 115 ? -25.312 23.219 -0.54 1 97.81 115 LYS B C 1
ATOM 3400 O O . LYS B 1 115 ? -25.406 22.938 -1.735 1 97.81 115 LYS B O 1
ATOM 3405 N N . VAL B 1 116 ? -25.203 22.312 0.413 1 98.44 116 VAL B N 1
ATOM 3406 C CA . VAL B 1 116 ? -25.344 20.891 0.112 1 98.44 116 VAL B CA 1
ATOM 3407 C C . VAL B 1 116 ? -26.719 20.625 -0.502 1 98.44 116 VAL B C 1
ATOM 3409 O O . VAL B 1 116 ? -26.828 19.938 -1.521 1 98.44 116 VAL B O 1
ATOM 3412 N N . ALA B 1 117 ? -27.734 21.172 0.092 1 98.12 117 ALA B N 1
ATOM 3413 C CA . ALA B 1 117 ? -29.094 20.984 -0.393 1 98.12 117 ALA B CA 1
ATOM 3414 C C . ALA B 1 117 ? -29.219 21.438 -1.848 1 98.12 117 ALA B C 1
ATOM 3416 O O . ALA B 1 117 ? -29.906 20.781 -2.641 1 98.12 117 ALA B O 1
ATOM 3417 N N . MET B 1 118 ? -28.562 22.438 -2.17 1 97.44 118 MET B N 1
ATOM 3418 C CA . MET B 1 118 ? -28.656 23.016 -3.508 1 97.44 118 MET B CA 1
ATOM 3419 C C . MET B 1 118 ? -28.016 22.094 -4.543 1 97.44 118 MET B C 1
ATOM 3421 O O . MET B 1 118 ? -28.266 22.25 -5.742 1 97.44 118 MET B O 1
ATOM 3425 N N . LYS B 1 119 ? -27.172 21.281 -4.016 1 97.5 119 LYS B N 1
ATOM 3426 C CA . LYS B 1 119 ? -26.438 20.422 -4.957 1 97.5 119 LYS B CA 1
ATOM 3427 C C . LYS B 1 119 ? -27.062 19.031 -5.043 1 97.5 119 LYS B C 1
ATOM 3429 O O . LYS B 1 119 ? -26.609 18.203 -5.828 1 97.5 119 LYS B O 1
ATOM 3434 N N . ILE B 1 120 ? -28.047 18.703 -4.18 1 97.31 120 ILE B N 1
ATOM 3435 C CA . ILE B 1 120 ? -28.797 17.469 -4.324 1 97.31 120 ILE B CA 1
ATOM 3436 C C . ILE B 1 120 ? -29.672 17.531 -5.574 1 97.31 120 ILE B C 1
ATOM 3438 O O . ILE B 1 120 ? -30.578 18.375 -5.656 1 97.31 120 ILE B O 1
ATOM 3442 N N . LYS B 1 121 ? -29.406 16.734 -6.469 1 96.19 121 LYS B N 1
ATOM 3443 C CA . LYS B 1 121 ? -30.062 16.797 -7.77 1 96.19 121 LYS B CA 1
ATOM 3444 C C . LYS B 1 121 ? -31.406 16.062 -7.742 1 96.19 121 LYS B C 1
ATOM 3446 O O . LYS B 1 121 ? -31.562 15.086 -7 1 96.19 121 LYS B O 1
ATOM 3451 N N . PRO B 1 122 ? -32.406 16.547 -8.625 1 92.62 122 PRO B N 1
ATOM 3452 C CA . PRO B 1 122 ? -33.625 15.773 -8.773 1 92.62 122 PRO B CA 1
ATOM 3453 C C . PRO B 1 122 ? -33.438 14.461 -9.531 1 92.62 122 PRO B C 1
ATOM 3455 O O . PRO B 1 122 ? -32.438 14.32 -10.258 1 92.62 122 PRO B O 1
ATOM 3458 N N . ASP B 1 123 ? -34.219 13.508 -9.156 1 91.06 123 ASP B N 1
ATOM 3459 C CA . ASP B 1 123 ? -34.219 12.25 -9.906 1 91.06 123 ASP B CA 1
ATOM 3460 C C . ASP B 1 123 ? -34.656 12.461 -11.344 1 91.06 123 ASP B C 1
ATOM 3462 O O . ASP B 1 123 ? -35.875 12.359 -11.648 1 91.06 123 ASP B O 1
ATOM 3466 N N . ASP B 1 124 ? -33.812 12.836 -12.195 1 92.19 124 ASP B N 1
ATOM 3467 C CA . ASP B 1 124 ? -34 13.164 -13.602 1 92.19 124 ASP B CA 1
ATOM 3468 C C . ASP B 1 124 ? -32.812 12.648 -14.438 1 92.19 124 ASP B C 1
ATOM 3470 O O . ASP B 1 124 ? -31.672 12.672 -14 1 92.19 124 ASP B O 1
ATOM 3474 N N . ILE B 1 125 ? -33.094 12.172 -15.719 1 92.12 125 ILE B N 1
ATOM 3475 C CA . ILE B 1 125 ? -32.156 11.438 -16.562 1 92.12 125 ILE B CA 1
ATOM 3476 C C . ILE B 1 125 ? -30.953 12.336 -16.906 1 92.12 125 ILE B C 1
ATOM 3478 O O . ILE B 1 125 ? -29.922 11.852 -17.375 1 92.12 125 ILE B O 1
ATOM 3482 N N . HIS B 1 126 ? -31 13.711 -16.656 1 93.25 126 HIS B N 1
ATOM 3483 C CA . HIS B 1 126 ? -29.938 14.656 -17 1 93.25 126 HIS B CA 1
ATOM 3484 C C . HIS B 1 126 ? -28.859 14.68 -15.93 1 93.25 126 HIS B C 1
ATOM 3486 O O . HIS B 1 126 ? -27.766 15.219 -16.156 1 93.25 126 HIS B O 1
ATOM 3492 N N . PHE B 1 127 ? -29.25 13.992 -14.758 1 92.56 127 PHE B N 1
ATOM 3493 C CA . PHE B 1 127 ? -28.375 14.234 -13.617 1 92.56 127 PHE B CA 1
ATOM 3494 C C . PHE B 1 127 ? -27.875 12.922 -13.023 1 92.56 127 PHE B C 1
ATOM 3496 O O . PHE B 1 127 ? -28.578 11.906 -13.086 1 92.56 127 PHE B O 1
ATOM 3503 N N . ALA B 1 128 ? -26.562 12.961 -12.508 1 95.31 128 ALA B N 1
ATOM 3504 C CA . ALA B 1 128 ? -26.156 11.883 -11.602 1 95.31 128 ALA B CA 1
ATOM 3505 C C . ALA B 1 128 ? -27.016 11.859 -10.344 1 95.31 128 ALA B C 1
ATOM 3507 O O . ALA B 1 128 ? -27.438 12.914 -9.859 1 95.31 128 ALA B O 1
ATOM 3508 N N . ARG B 1 129 ? -27.359 10.734 -9.938 1 95.81 129 ARG B N 1
ATOM 3509 C CA . ARG B 1 129 ? -28.203 10.617 -8.742 1 95.81 129 ARG B CA 1
ATOM 3510 C C . ARG B 1 129 ? -27.375 10.812 -7.477 1 95.81 129 ARG B C 1
ATOM 3512 O O . ARG B 1 129 ? -26.453 10.047 -7.203 1 95.81 129 ARG B O 1
ATOM 3519 N N . THR B 1 130 ? -27.609 11.781 -6.707 1 97.56 130 THR B N 1
ATOM 3520 C CA . THR B 1 130 ? -26.906 12.094 -5.477 1 97.56 130 THR B CA 1
ATOM 3521 C C . THR B 1 130 ? -27.203 11.062 -4.395 1 97.56 130 THR B C 1
ATOM 3523 O O . THR B 1 130 ? -28.359 10.859 -4.031 1 97.56 130 THR B O 1
ATOM 3526 N N . LYS B 1 131 ? -26.141 10.508 -3.869 1 98.12 131 LYS B N 1
ATOM 3527 C CA . LYS B 1 131 ? -26.375 9.375 -2.973 1 98.12 131 LYS B CA 1
ATOM 3528 C C . LYS B 1 131 ? -25.641 9.562 -1.647 1 98.12 131 LYS B C 1
ATOM 3530 O O . LYS B 1 131 ? -26.016 8.961 -0.637 1 98.12 131 LYS B O 1
ATOM 3535 N N . LEU B 1 132 ? -24.656 10.398 -1.664 1 98.5 132 LEU B N 1
ATOM 3536 C CA . LEU B 1 132 ? -23.766 10.375 -0.519 1 98.5 132 LEU B CA 1
ATOM 3537 C C . LEU B 1 132 ? -23.219 11.773 -0.22 1 98.5 132 LEU B C 1
ATOM 3539 O O . LEU B 1 132 ? -22.859 12.508 -1.138 1 98.5 132 LEU B O 1
ATOM 3543 N N . LEU B 1 133 ? -23.344 12.117 1.091 1 98.88 133 LEU B N 1
ATOM 3544 C CA . LEU B 1 133 ? -22.562 13.234 1.631 1 98.88 133 LEU B CA 1
ATOM 3545 C C . LEU B 1 133 ? -21.312 12.742 2.344 1 98.88 133 LEU B C 1
ATOM 3547 O O . LEU B 1 133 ? -21.391 11.898 3.238 1 98.88 133 LEU B O 1
ATOM 3551 N N . SER B 1 134 ? -20.141 13.211 1.842 1 98.69 134 SER B N 1
ATOM 3552 C CA . SER B 1 134 ? -18.844 12.844 2.404 1 98.69 134 SER B CA 1
ATOM 3553 C C . SER B 1 134 ? -18.203 14.023 3.129 1 98.69 134 SER B C 1
ATOM 3555 O O . SER B 1 134 ? -17.922 15.062 2.521 1 98.69 134 SER B O 1
ATOM 3557 N N . LEU B 1 135 ? -18.016 13.781 4.434 1 98.62 135 LEU B N 1
ATOM 3558 C CA . LEU B 1 135 ? -17.375 14.781 5.273 1 98.62 135 LEU B CA 1
ATOM 3559 C C . LEU B 1 135 ? -15.984 14.312 5.703 1 98.62 135 LEU B C 1
ATOM 3561 O O . LEU B 1 135 ? -15.633 13.141 5.52 1 98.62 135 LEU B O 1
ATOM 3565 N N . GLU B 1 136 ? -15.172 15.211 6.195 1 98.38 136 GLU B N 1
ATOM 3566 C CA . GLU B 1 136 ? -13.836 14.93 6.715 1 98.38 136 GLU B CA 1
ATOM 3567 C C . GLU B 1 136 ? -13.625 15.562 8.086 1 98.38 136 GLU B C 1
ATOM 3569 O O . GLU B 1 136 ? -13.859 16.766 8.266 1 98.38 136 GLU B O 1
ATOM 3574 N N . ASN B 1 137 ? -13.328 14.703 9.141 1 97.81 137 ASN B N 1
ATOM 3575 C CA . ASN B 1 137 ? -13.141 15.164 10.516 1 97.81 137 ASN B CA 1
ATOM 3576 C C . ASN B 1 137 ? -11.977 14.438 11.195 1 97.81 137 ASN B C 1
ATOM 3578 O O . ASN B 1 137 ? -12.086 13.258 11.531 1 97.81 137 ASN B O 1
ATOM 3582 N N . THR B 1 138 ? -10.82 15.117 11.367 1 97.38 138 THR B N 1
ATOM 3583 C CA . THR B 1 138 ? -10.617 16.547 11.188 1 97.38 138 THR B CA 1
ATOM 3584 C C . THR B 1 138 ? -10.266 16.875 9.742 1 97.38 138 THR B C 1
ATOM 3586 O O . THR B 1 138 ? -9.859 15.992 8.984 1 97.38 138 THR B O 1
ATOM 3589 N N . HIS B 1 139 ? -10.445 18.094 9.391 1 94.38 139 HIS B N 1
ATOM 3590 C CA . HIS B 1 139 ? -9.977 18.609 8.109 1 94.38 139 HIS B CA 1
ATOM 3591 C C . HIS B 1 139 ? -8.797 19.562 8.305 1 94.38 139 HIS B C 1
ATOM 3593 O O . HIS B 1 139 ? -8.969 20.688 8.789 1 94.38 139 HIS B O 1
ATOM 3599 N N . ASN B 1 140 ? -7.602 19.141 7.852 1 91.5 140 ASN B N 1
ATOM 3600 C CA . ASN B 1 140 ? -6.371 19.906 8.062 1 91.5 140 ASN B CA 1
ATOM 3601 C C . ASN B 1 140 ? -6.242 20.359 9.516 1 91.5 140 ASN B C 1
ATOM 3603 O O . ASN B 1 140 ? -5.957 21.531 9.773 1 91.5 140 ASN B O 1
ATOM 3607 N N . GLY B 1 141 ? -6.617 19.422 10.391 1 95.25 141 GLY B N 1
ATOM 3608 C CA . GLY B 1 141 ? -6.465 19.672 11.812 1 95.25 141 GLY B CA 1
ATOM 3609 C C . GLY B 1 141 ? -7.691 20.297 12.445 1 95.25 141 GLY B C 1
ATOM 3610 O O . GLY B 1 141 ? -7.84 20.281 13.672 1 95.25 141 GLY B O 1
ATOM 3611 N N . LYS B 1 142 ? -8.523 20.891 11.555 1 95.62 142 LYS B N 1
ATOM 3612 C CA . LYS B 1 142 ? -9.703 21.578 12.078 1 95.62 142 LYS B CA 1
ATOM 3613 C C . LYS B 1 142 ? -10.812 20.594 12.406 1 95.62 142 LYS B C 1
ATOM 3615 O O . LYS B 1 142 ? -11.25 19.828 11.539 1 95.62 142 LYS B O 1
ATOM 3620 N N . VAL B 1 143 ? -11.258 20.578 13.727 1 97.5 143 VAL B N 1
ATOM 3621 C CA . VAL B 1 143 ? -12.367 19.75 14.188 1 97.5 143 VAL B CA 1
ATOM 3622 C C . VAL B 1 143 ? -13.688 20.375 13.742 1 97.5 143 VAL B C 1
ATOM 3624 O O . VAL B 1 143 ? -13.875 21.594 13.844 1 97.5 143 VAL B O 1
ATOM 3627 N N . LEU B 1 144 ? -14.531 19.531 13.195 1 97.94 144 LEU B N 1
ATOM 3628 C CA . LEU B 1 144 ? -15.875 20.031 12.906 1 97.94 144 LEU B CA 1
ATOM 3629 C C . LEU B 1 144 ? -16.641 20.312 14.188 1 97.94 144 LEU B C 1
ATOM 3631 O O . LEU B 1 144 ? -16.453 19.625 15.195 1 97.94 144 LEU B O 1
ATOM 3635 N N . PRO B 1 145 ? -17.5 21.359 14.109 1 96.5 145 PRO B N 1
ATOM 3636 C CA . PRO B 1 145 ? -18.359 21.562 15.281 1 96.5 145 PRO B CA 1
ATOM 3637 C C . PRO B 1 145 ? -19.234 20.344 15.586 1 96.5 145 PRO B C 1
ATOM 3639 O O . PRO B 1 145 ? -19.797 19.734 14.664 1 96.5 145 PRO B O 1
ATOM 3642 N N . ARG B 1 146 ? -19.203 20.062 16.828 1 94.75 146 ARG B N 1
ATOM 3643 C CA . ARG B 1 146 ? -19.922 18.875 17.266 1 94.75 146 ARG B CA 1
ATOM 3644 C C . ARG B 1 146 ? -21.375 18.938 16.844 1 94.75 146 ARG B C 1
ATOM 3646 O O . ARG B 1 146 ? -21.938 17.938 16.375 1 94.75 146 ARG B O 1
ATOM 3653 N N . GLU B 1 147 ? -22 19.938 17.047 1 95.94 147 GLU B N 1
ATOM 3654 C CA . GLU B 1 147 ? -23.406 20.094 16.703 1 95.94 147 GLU B CA 1
ATOM 3655 C C . GLU B 1 147 ? -23.641 19.891 15.211 1 95.94 147 GLU B C 1
ATOM 3657 O O . GLU B 1 147 ? -24.703 19.406 14.805 1 95.94 147 GLU B O 1
ATOM 3662 N N . TYR B 1 148 ? -22.562 20.422 14.484 1 98 148 TYR B N 1
ATOM 3663 C CA . TYR B 1 148 ? -22.656 20.266 13.039 1 98 148 TYR B CA 1
ATOM 3664 C C . TYR B 1 148 ? -22.797 18.797 12.664 1 98 148 TYR B C 1
ATOM 3666 O O . TYR B 1 148 ? -23.484 18.453 11.695 1 98 148 TYR B O 1
ATOM 3674 N N . LEU B 1 149 ? -22.188 17.859 13.359 1 97.94 149 LEU B N 1
ATOM 3675 C CA . LEU B 1 149 ? -22.266 16.422 13.062 1 97.94 149 LEU B CA 1
ATOM 3676 C C . LEU B 1 149 ? -23.703 15.93 13.148 1 97.94 149 LEU B C 1
ATOM 3678 O O . LEU B 1 149 ? -24.156 15.195 12.281 1 97.94 149 LEU B O 1
ATOM 3682 N N . LYS B 1 150 ? -24.359 16.234 14.258 1 98.06 150 LYS B N 1
ATOM 3683 C CA . LYS B 1 150 ? -25.766 15.875 14.43 1 98.06 150 LYS B CA 1
ATOM 3684 C C . LYS B 1 150 ? -26.641 16.5 13.336 1 98.06 150 LYS B C 1
ATOM 3686 O O . LYS B 1 150 ? -27.516 15.836 12.781 1 98.06 150 LYS B O 1
ATOM 3691 N N . GLU B 1 151 ? -26.391 17.75 13.055 1 98.62 151 GLU B N 1
ATOM 3692 C CA . GLU B 1 151 ? -27.156 18.438 12.023 1 98.62 151 GLU B CA 1
ATOM 3693 C C . GLU B 1 151 ? -26.984 17.75 10.664 1 98.62 151 GLU B C 1
ATOM 3695 O O . GLU B 1 151 ? -27.969 17.578 9.93 1 98.62 151 GLU B O 1
ATOM 3700 N N . ALA B 1 152 ? -25.734 17.594 10.344 1 98.62 152 ALA B N 1
ATOM 3701 C CA . ALA B 1 152 ? -25.469 16.922 9.078 1 98.62 152 ALA B CA 1
ATOM 3702 C C . ALA B 1 152 ? -26.141 15.555 9.023 1 98.62 152 ALA B C 1
ATOM 3704 O O . ALA B 1 152 ? -26.656 15.156 7.973 1 98.62 152 ALA B O 1
ATOM 3705 N N . TRP B 1 153 ? -26.125 14.734 10.023 1 98.56 153 TRP B N 1
ATOM 3706 C CA . TRP B 1 153 ? -26.797 13.438 10.133 1 98.56 153 TRP B CA 1
ATOM 3707 C C . TRP B 1 153 ? -28.297 13.578 9.852 1 98.56 153 TRP B C 1
ATOM 3709 O O . TRP B 1 153 ? -28.844 12.883 8.984 1 98.56 153 TRP B O 1
ATOM 3719 N N . GLU B 1 154 ? -28.969 14.398 10.617 1 98.62 154 GLU B N 1
ATOM 3720 C CA . GLU B 1 154 ? -30.391 14.625 10.43 1 98.62 154 GLU B CA 1
ATOM 3721 C C . GLU B 1 154 ? -30.703 15.07 9 1 98.62 154 GLU B C 1
ATOM 3723 O O . GLU B 1 154 ? -31.672 14.609 8.398 1 98.62 154 GLU B O 1
ATOM 3728 N N . PHE B 1 155 ? -29.844 16.047 8.625 1 98.69 155 PHE B N 1
ATOM 3729 C CA . PHE B 1 155 ? -29.984 16.531 7.254 1 98.69 155 PHE B CA 1
ATOM 3730 C C . PHE B 1 155 ? -29.969 15.367 6.266 1 98.69 155 PHE B C 1
ATOM 3732 O O . PHE B 1 155 ? -30.828 15.297 5.379 1 98.69 155 PHE B O 1
ATOM 3739 N N . THR B 1 156 ? -29.016 14.43 6.328 1 98.56 156 THR B N 1
ATOM 3740 C C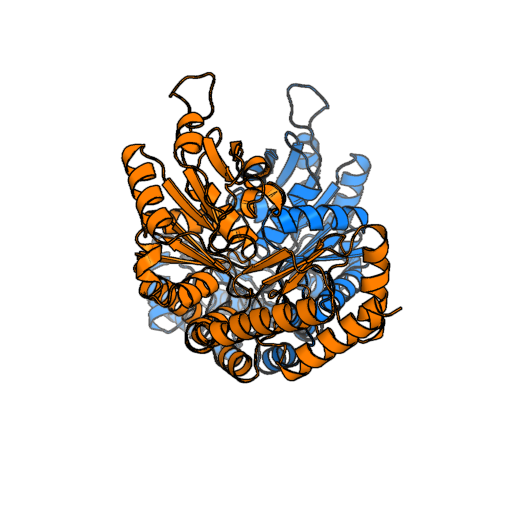A . THR B 1 156 ? -28.891 13.32 5.391 1 98.56 156 THR B CA 1
ATOM 3741 C C . THR B 1 156 ? -30.062 12.352 5.551 1 98.56 156 THR B C 1
ATOM 3743 O O . THR B 1 156 ? -30.531 11.766 4.57 1 98.56 156 THR B O 1
ATOM 3746 N N . ARG B 1 157 ? -30.547 12.18 6.746 1 97.88 157 ARG B N 1
ATOM 3747 C CA . ARG B 1 157 ? -31.719 11.352 6.945 1 97.88 157 ARG B CA 1
ATOM 3748 C C . ARG B 1 157 ? -32.938 11.922 6.203 1 97.88 157 ARG B C 1
ATOM 3750 O O . ARG B 1 157 ? -33.656 11.188 5.527 1 97.88 157 ARG B O 1
ATOM 3757 N N . GLU B 1 158 ? -33.094 13.141 6.387 1 97.56 158 GLU B N 1
ATOM 3758 C CA . GLU B 1 158 ? -34.25 13.789 5.793 1 97.56 158 GLU B CA 1
ATOM 3759 C C . GLU B 1 158 ? -34.188 13.727 4.27 1 97.56 158 GLU B C 1
ATOM 3761 O O . GLU B 1 158 ? -35.219 13.766 3.607 1 97.56 158 GLU B O 1
ATOM 3766 N N . ARG B 1 159 ? -33.062 13.609 3.732 1 97.31 159 ARG B N 1
ATOM 3767 C CA . ARG B 1 159 ? -32.875 13.719 2.287 1 97.31 159 ARG B CA 1
ATOM 3768 C C . ARG B 1 159 ? -32.469 12.383 1.688 1 97.31 159 ARG B C 1
ATOM 3770 O O . ARG B 1 159 ? -32.094 12.312 0.513 1 97.31 159 ARG B O 1
ATOM 3777 N N . ASN B 1 160 ? -32.469 11.398 2.463 1 96.25 160 ASN B N 1
ATOM 3778 C CA . ASN B 1 160 ? -32.156 10.031 2.053 1 96.25 160 ASN B CA 1
ATOM 3779 C C . ASN B 1 160 ? -30.766 9.922 1.441 1 96.25 160 ASN B C 1
ATOM 3781 O O . ASN B 1 160 ? -30.609 9.336 0.372 1 96.25 160 ASN B O 1
ATOM 3785 N N . LEU B 1 161 ? -29.875 10.609 2.043 1 98.25 161 LEU B N 1
ATOM 3786 C CA . LEU B 1 161 ? -28.469 10.484 1.702 1 98.25 161 LEU B CA 1
ATOM 3787 C C . LEU B 1 161 ? -27.719 9.68 2.76 1 98.25 161 LEU B C 1
ATOM 3789 O O . LEU B 1 161 ? -28.031 9.773 3.951 1 98.25 161 LEU B O 1
ATOM 3793 N N . ALA B 1 162 ? -26.75 8.859 2.229 1 98.69 162 ALA B N 1
ATOM 3794 C CA . ALA B 1 162 ? -25.781 8.297 3.172 1 98.69 162 ALA B CA 1
ATOM 3795 C C . ALA B 1 162 ? -24.766 9.344 3.617 1 98.69 162 ALA B C 1
ATOM 3797 O O . ALA B 1 162 ? -24.594 10.367 2.945 1 98.69 162 ALA B O 1
ATOM 3798 N N . LEU B 1 163 ? -24.344 9.086 4.797 1 98.81 163 LEU B N 1
ATOM 3799 C CA . LEU B 1 163 ? -23.328 9.984 5.344 1 98.81 163 LEU B CA 1
ATOM 3800 C C . LEU B 1 163 ? -22.062 9.219 5.707 1 98.81 163 LEU B C 1
ATOM 3802 O O . LEU B 1 163 ? -22.094 8.344 6.574 1 98.81 163 LEU B O 1
ATOM 3806 N N . HIS B 1 164 ? -20.953 9.594 4.973 1 98.88 164 HIS B N 1
ATOM 3807 C CA . HIS B 1 164 ? -19.625 9.047 5.242 1 98.88 164 HIS B CA 1
ATOM 3808 C C . HIS B 1 164 ? -18.688 10.117 5.809 1 98.88 164 HIS B C 1
ATOM 3810 O O . HIS B 1 164 ? -18.688 11.258 5.344 1 98.88 164 HIS B O 1
ATOM 3816 N N . VAL B 1 165 ? -18 9.664 6.863 1 98.75 165 VAL B N 1
ATOM 3817 C CA . VAL B 1 165 ? -17.016 10.586 7.438 1 98.75 165 VAL B CA 1
ATOM 3818 C C . VAL B 1 165 ? -15.609 10.016 7.262 1 98.75 165 VAL B C 1
ATOM 3820 O O . VAL B 1 165 ? -15.281 8.977 7.836 1 98.75 165 VAL B O 1
ATOM 3823 N N . ASP B 1 166 ? -14.805 10.711 6.375 1 98.56 166 ASP B N 1
ATOM 3824 C CA . ASP B 1 166 ? -13.367 10.453 6.418 1 98.56 166 ASP B CA 1
ATOM 3825 C C . ASP B 1 166 ? -12.781 10.859 7.77 1 98.56 166 ASP B C 1
ATOM 3827 O O . ASP B 1 166 ? -12.5 12.039 8 1 98.56 166 ASP B O 1
ATOM 3831 N N . GLY B 1 167 ? -12.648 9.828 8.648 1 98.44 167 GLY B N 1
ATOM 3832 C CA . GLY B 1 167 ? -12.125 10.031 9.984 1 98.44 167 GLY B CA 1
ATOM 3833 C C . GLY B 1 167 ? -10.664 9.656 10.125 1 98.44 167 GLY B C 1
ATOM 3834 O O . GLY B 1 167 ? -10.25 9.102 11.141 1 98.44 167 GLY B O 1
ATOM 3835 N N . ALA B 1 168 ? -9.82 9.945 9.031 1 98.06 168 ALA B N 1
ATOM 3836 C CA . ALA B 1 168 ? -8.406 9.594 9.086 1 98.06 168 ALA B CA 1
ATOM 3837 C C . ALA B 1 168 ? -7.789 10.023 10.414 1 98.06 168 ALA B C 1
ATOM 3839 O O . ALA B 1 168 ? -7.012 9.281 11.016 1 98.06 168 ALA B O 1
ATOM 3840 N N . ARG B 1 169 ? -8.102 11.156 10.969 1 98.5 169 ARG B N 1
ATOM 3841 C CA . ARG B 1 169 ? -7.602 11.68 12.234 1 98.5 169 ARG B CA 1
ATOM 3842 C C . ARG B 1 169 ? -8.742 11.914 13.219 1 98.5 169 ARG B C 1
ATOM 3844 O O . ARG B 1 169 ? -8.734 12.891 13.969 1 98.5 169 ARG B O 1
ATOM 3851 N N . ILE B 1 170 ? -9.773 11.023 13.188 1 98.38 170 ILE B N 1
ATOM 3852 C CA . ILE B 1 170 ? -10.984 11.203 13.984 1 98.38 170 ILE B CA 1
ATOM 3853 C C . ILE B 1 170 ? -10.633 11.258 15.469 1 98.38 170 ILE B C 1
ATOM 3855 O O . ILE B 1 170 ? -11.305 11.93 16.25 1 98.38 170 ILE B O 1
ATOM 3859 N N . PHE B 1 171 ? -9.594 10.602 15.906 1 98.69 171 PHE B N 1
ATOM 3860 C CA . PHE B 1 171 ? -9.242 10.586 17.328 1 98.69 171 PHE B CA 1
ATOM 3861 C C . PHE B 1 171 ? -8.648 11.93 17.75 1 98.69 171 PHE B C 1
ATOM 3863 O O . PHE B 1 171 ? -8.711 12.289 18.922 1 98.69 171 PHE B O 1
ATOM 3870 N N . ASN B 1 172 ? -8.023 12.688 16.844 1 98.69 172 ASN B N 1
ATOM 3871 C CA . ASN B 1 172 ? -7.711 14.07 17.188 1 98.69 172 ASN B CA 1
ATOM 3872 C C . ASN B 1 172 ? -8.969 14.867 17.516 1 98.69 172 ASN B C 1
ATOM 3874 O O . ASN B 1 172 ? -8.969 15.695 18.422 1 98.69 172 ASN B O 1
ATOM 3878 N N . ALA B 1 173 ? -10.086 14.641 16.734 1 98.06 173 ALA B N 1
ATOM 3879 C CA . ALA B 1 173 ? -11.367 15.281 17.031 1 98.06 173 ALA B CA 1
ATOM 3880 C C . ALA B 1 173 ? -11.906 14.812 18.375 1 98.06 173 ALA B C 1
ATOM 3882 O O . ALA B 1 173 ? -12.375 15.625 19.172 1 98.06 173 ALA B O 1
ATOM 3883 N N . VAL B 1 174 ? -11.859 13.492 18.625 1 98.06 174 VAL B N 1
ATOM 3884 C CA . VAL B 1 174 ? -12.375 12.898 19.844 1 98.06 174 VAL B CA 1
ATOM 3885 C C . VAL B 1 174 ? -11.672 13.516 21.062 1 98.06 174 VAL B C 1
ATOM 3887 O O . VAL B 1 174 ? -12.32 13.898 22.031 1 98.06 174 VAL B O 1
ATOM 3890 N N . VAL B 1 175 ? -10.398 13.625 20.953 1 98.44 175 VAL B N 1
ATOM 3891 C CA . VAL B 1 175 ? -9.609 14.211 22.031 1 98.44 175 VAL B CA 1
ATOM 3892 C C . VAL B 1 175 ? -9.945 15.688 22.172 1 98.44 175 VAL B C 1
ATOM 3894 O O . VAL B 1 175 ? -10.117 16.188 23.297 1 98.44 175 VAL B O 1
ATOM 3897 N N . ALA B 1 176 ? -10.047 16.344 21.141 1 97.81 176 ALA B N 1
ATOM 3898 C CA . ALA B 1 176 ? -10.398 17.75 21.188 1 97.81 176 ALA B CA 1
ATOM 3899 C C . ALA B 1 176 ? -11.789 17.953 21.781 1 97.81 176 ALA B C 1
ATOM 3901 O O . ALA B 1 176 ? -12 18.891 22.562 1 97.81 176 ALA B O 1
ATOM 3902 N N . TYR B 1 177 ? -12.766 17.094 21.344 1 96.56 177 TYR B N 1
ATOM 3903 C CA . TYR B 1 177 ? -14.125 17.156 21.875 1 96.56 177 TYR B CA 1
ATOM 3904 C C . TYR B 1 177 ? -14.156 16.781 23.344 1 96.56 177 TYR B C 1
ATOM 3906 O O . TYR B 1 177 ? -15.055 17.203 24.078 1 96.56 177 TYR B O 1
ATOM 3914 N N . GLY B 1 178 ? -13.141 16 23.797 1 97.56 178 GLY B N 1
ATOM 3915 C CA . GLY B 1 178 ? -13.227 15.43 25.125 1 97.56 178 GLY B CA 1
ATOM 3916 C C . GLY B 1 178 ? -14.391 14.469 25.297 1 97.56 178 GLY B C 1
ATOM 3917 O O . GLY B 1 178 ? -15.133 14.547 26.281 1 97.56 178 GLY B O 1
ATOM 3918 N N . CYS B 1 179 ? -14.586 13.609 24.312 1 96.88 179 CYS B N 1
ATOM 3919 C CA . CYS B 1 179 ? -15.711 12.68 24.328 1 96.88 179 CYS B CA 1
ATOM 3920 C C . CYS B 1 179 ? -15.273 11.289 23.906 1 96.88 179 CYS B C 1
ATOM 3922 O O . CYS B 1 179 ? -14.102 11.07 23.594 1 96.88 179 CYS B O 1
ATOM 3924 N N . GLU B 1 180 ? -16.203 10.344 24.016 1 97.38 180 GLU B N 1
ATOM 3925 C CA . GLU B 1 180 ? -15.984 9 23.469 1 97.38 180 GLU B CA 1
ATOM 3926 C C . GLU B 1 180 ? -16.25 8.969 21.969 1 97.38 180 GLU B C 1
ATOM 3928 O O . GLU B 1 180 ? -17.078 9.734 21.453 1 97.38 180 GLU B O 1
ATOM 3933 N N . LEU B 1 181 ? -15.641 8.141 21.328 1 98.5 181 LEU B N 1
ATOM 3934 C CA . LEU B 1 181 ? -15.75 8.008 19.875 1 98.5 181 LEU B CA 1
ATOM 3935 C C . LEU B 1 181 ? -17.203 7.801 19.453 1 98.5 181 LEU B C 1
ATOM 3937 O O . LEU B 1 181 ? -17.656 8.391 18.484 1 98.5 181 LEU B O 1
ATOM 3941 N N . LYS B 1 182 ? -17.984 6.84 20.172 1 97.88 182 LYS B N 1
ATOM 3942 C CA . LYS B 1 182 ? -19.359 6.484 19.812 1 97.88 182 LYS B CA 1
ATOM 3943 C C . LYS B 1 182 ? -20.266 7.711 19.828 1 97.88 182 LYS B C 1
ATOM 3945 O O . LYS B 1 182 ? -21.312 7.723 19.172 1 97.88 182 LYS B O 1
ATOM 3950 N N . GLU B 1 183 ? -19.781 8.719 20.578 1 97.5 183 GLU B N 1
ATOM 3951 C CA . GLU B 1 183 ? -20.609 9.922 20.688 1 97.5 183 GLU B CA 1
ATOM 3952 C C . GLU B 1 183 ? -20.594 10.727 19.391 1 97.5 183 GLU B C 1
ATOM 3954 O O . GLU B 1 183 ? -21.484 11.547 19.156 1 97.5 183 GLU B O 1
ATOM 3959 N N . ILE B 1 184 ? -19.688 10.547 18.625 1 96.88 184 ILE B N 1
ATOM 3960 C CA . ILE B 1 184 ? -19.672 11.305 17.375 1 96.88 184 ILE B CA 1
ATOM 3961 C C . ILE B 1 184 ? -19.969 10.375 16.203 1 96.88 184 ILE B C 1
ATOM 3963 O O . ILE B 1 184 ? -20.516 10.805 15.188 1 96.88 184 ILE B O 1
ATOM 3967 N N . THR B 1 185 ? -19.609 9.094 16.328 1 97.81 185 THR B N 1
ATOM 3968 C CA . THR B 1 185 ? -19.781 8.18 15.203 1 97.81 185 THR B CA 1
ATOM 3969 C C . THR B 1 185 ? -21.25 7.777 15.062 1 97.81 185 THR B C 1
ATOM 3971 O O . THR B 1 185 ? -21.656 7.223 14.039 1 97.81 185 THR B O 1
ATOM 3974 N N . GLN B 1 186 ? -22.109 7.977 16.109 1 97.62 186 GLN B N 1
ATOM 3975 C CA . GLN B 1 186 ? -23.547 7.766 15.984 1 97.62 186 GLN B CA 1
ATOM 3976 C C . GLN B 1 186 ? -24.125 8.625 14.867 1 97.62 186 GLN B C 1
ATOM 3978 O O . GLN B 1 186 ? -25.219 8.344 14.367 1 97.62 186 GLN B O 1
ATOM 3983 N N . TYR B 1 187 ? -23.312 9.688 14.438 1 98.25 187 TYR B N 1
ATOM 3984 C CA . TYR B 1 187 ? -23.844 10.633 13.453 1 98.25 187 TYR B CA 1
ATOM 3985 C C . TYR B 1 187 ? -23.234 10.383 12.086 1 98.25 187 TYR B C 1
ATOM 3987 O O . TYR B 1 187 ? -22.906 11.328 11.359 1 98.25 187 TYR B O 1
ATOM 3995 N N . CYS B 1 188 ? -23 9.305 11.703 1 98.69 188 CYS B N 1
ATOM 3996 C CA . CYS B 1 188 ? -22.625 8.922 10.344 1 98.69 188 CYS B CA 1
ATOM 3997 C C . CYS B 1 188 ? -22.953 7.453 10.086 1 98.69 188 CYS B C 1
ATOM 3999 O O . CYS B 1 188 ? -23.109 6.672 11.023 1 98.69 188 CYS B O 1
ATOM 4001 N N . ASP B 1 189 ? -23.156 7.035 8.773 1 98.62 189 ASP B N 1
ATOM 4002 C CA . ASP B 1 189 ? -23.375 5.645 8.391 1 98.62 189 ASP B CA 1
ATOM 4003 C C . ASP B 1 189 ? -22.078 4.848 8.414 1 98.62 189 ASP B C 1
ATOM 4005 O O . ASP B 1 189 ? -22.062 3.674 8.789 1 98.62 189 ASP B O 1
ATOM 4009 N N . SER B 1 190 ? -21.047 5.469 7.988 1 98.88 190 SER B N 1
ATOM 4010 C CA . SER B 1 190 ? -19.734 4.852 7.941 1 98.88 190 SER B CA 1
ATOM 4011 C C . SER B 1 190 ? -18.625 5.891 8.148 1 98.88 190 SER B C 1
ATOM 4013 O O . SER B 1 190 ? -18.844 7.086 7.941 1 98.88 190 SER B O 1
ATOM 4015 N N . PHE B 1 191 ? -17.562 5.457 8.68 1 98.88 191 PHE B N 1
ATOM 4016 C CA . PHE B 1 191 ? -16.391 6.332 8.797 1 98.88 191 PHE B CA 1
ATOM 4017 C C . PHE B 1 191 ? -15.102 5.527 8.758 1 98.88 191 PHE B C 1
ATOM 4019 O O . PHE B 1 191 ? -15.125 4.301 8.875 1 98.88 191 PHE B O 1
ATOM 4026 N N . THR B 1 192 ? -13.969 6.199 8.516 1 98.88 192 THR B N 1
ATOM 4027 C CA . THR B 1 192 ? -12.656 5.555 8.477 1 98.88 192 THR B CA 1
ATOM 4028 C C . THR B 1 192 ? -11.805 5.988 9.664 1 98.88 192 THR B C 1
ATOM 4030 O O . THR B 1 192 ? -12.031 7.051 10.242 1 98.88 192 THR B O 1
ATOM 4033 N N . ILE B 1 193 ? -10.961 5.18 10.148 1 98.69 193 ILE B N 1
ATOM 4034 C CA . ILE B 1 193 ? -9.891 5.465 11.102 1 98.69 193 ILE B CA 1
ATOM 4035 C C . ILE B 1 193 ? -8.539 5.156 10.461 1 98.69 193 ILE B C 1
ATOM 4037 O O . ILE B 1 193 ? -8.297 4.031 10.023 1 98.69 193 ILE B O 1
ATOM 4041 N N . CYS B 1 194 ? -7.699 6.141 10.289 1 98.5 194 CYS B N 1
ATOM 4042 C CA . CYS B 1 194 ? -6.324 5.848 9.891 1 98.5 194 CYS B CA 1
ATOM 4043 C C . CYS B 1 194 ? -5.469 5.512 11.109 1 98.5 194 CYS B C 1
ATOM 4045 O O . CYS B 1 194 ? -5.305 6.34 12.008 1 98.5 194 CYS B O 1
ATOM 4047 N N . LEU B 1 195 ? -4.949 4.363 11.156 1 98.62 195 LEU B N 1
ATOM 4048 C CA . LEU B 1 195 ? -4.145 3.918 12.289 1 98.62 195 LEU B CA 1
ATOM 4049 C C . LEU B 1 195 ? -2.707 4.41 12.164 1 98.62 195 LEU B C 1
ATOM 4051 O O . LEU B 1 195 ? -1.968 4.438 13.156 1 98.62 195 LEU B O 1
ATOM 4055 N N . SER B 1 196 ? -2.297 4.82 10.938 1 97.81 196 SER B N 1
ATOM 4056 C CA . SER B 1 196 ? -0.908 5.191 10.688 1 97.81 196 SER B CA 1
ATOM 4057 C C . SER B 1 196 ? -0.74 6.707 10.656 1 97.81 196 SER B C 1
ATOM 4059 O O . SER B 1 196 ? 0.26 7.215 10.141 1 97.81 196 SER B O 1
ATOM 4061 N N . LYS B 1 197 ? -1.764 7.461 11.18 1 97.75 197 LYS B N 1
ATOM 4062 C CA . LYS B 1 197 ? -1.665 8.914 11.328 1 97.75 197 LYS B CA 1
ATOM 4063 C C . LYS B 1 197 ? -1.687 9.312 12.805 1 97.75 197 LYS B C 1
ATOM 4065 O O . LYS B 1 197 ? -2.754 9.391 13.414 1 97.75 197 LYS B O 1
ATOM 4070 N N . GLY B 1 198 ? -0.462 9.547 13.273 1 97.19 198 GLY B N 1
ATOM 4071 C CA . GLY B 1 198 ? -0.322 10.086 14.617 1 97.19 198 GLY B CA 1
ATOM 4072 C C . GLY B 1 198 ? -0.458 9.031 15.703 1 97.19 198 GLY B C 1
ATOM 4073 O O . GLY B 1 198 ? -0.16 9.289 16.875 1 97.19 198 GLY B O 1
ATOM 4074 N N . LEU B 1 199 ? -0.892 7.801 15.336 1 98.19 199 LEU B N 1
ATOM 4075 C CA . LEU B 1 199 ? -1.137 6.766 16.344 1 98.19 199 LEU B CA 1
ATOM 4076 C C . LEU B 1 199 ? 0.031 5.789 16.406 1 98.19 199 LEU B C 1
ATOM 4078 O O . LEU B 1 199 ? 0.031 4.871 17.234 1 98.19 199 LEU B O 1
ATOM 4082 N N . GLY B 1 200 ? 0.978 5.965 15.547 1 97.69 200 GLY B N 1
ATOM 4083 C CA . GLY B 1 200 ? 2.252 5.273 15.648 1 97.69 200 GLY B CA 1
ATOM 4084 C C . GLY B 1 200 ? 2.258 3.934 14.93 1 97.69 200 GLY B C 1
ATOM 4085 O O . GLY B 1 200 ? 3.289 3.26 14.875 1 97.69 200 GLY B O 1
ATOM 4086 N N . THR B 1 201 ? 1.03 3.471 14.359 1 98.31 201 THR B N 1
ATOM 4087 C CA . THR B 1 201 ? 0.985 2.209 13.625 1 98.31 201 THR B CA 1
ATOM 4088 C C . THR B 1 201 ? 1.712 2.33 12.289 1 98.31 201 THR B C 1
ATOM 4090 O O . THR B 1 201 ? 1.627 3.363 11.625 1 98.31 201 THR B O 1
ATOM 4093 N N . PRO B 1 202 ? 2.502 1.331 11.891 1 97.81 202 PRO B N 1
ATOM 4094 C CA . PRO B 1 202 ? 3.236 1.411 10.625 1 97.81 202 PRO B CA 1
ATOM 4095 C C . PRO B 1 202 ? 2.316 1.385 9.406 1 97.81 202 PRO B C 1
ATOM 4097 O O . PRO B 1 202 ? 2.607 2.031 8.398 1 97.81 202 PRO B O 1
ATOM 4100 N N . VAL B 1 203 ? 1.262 0.583 9.539 1 98.06 203 VAL B N 1
ATOM 4101 C CA . VAL B 1 203 ? 0.379 0.33 8.406 1 98.06 203 VAL B CA 1
ATOM 4102 C C . VAL B 1 203 ? -1.052 0.126 8.906 1 98.06 203 VAL B C 1
ATOM 4104 O O . VAL B 1 203 ? -1.271 -0.47 9.961 1 98.06 203 VAL B O 1
ATOM 4107 N N . GLY B 1 204 ? -1.969 0.668 8.102 1 98.5 204 GLY B N 1
ATOM 4108 C CA . GLY B 1 204 ? -3.314 0.153 8.289 1 98.5 204 GLY B CA 1
ATOM 4109 C C . GLY B 1 204 ? -4.336 1.239 8.57 1 98.5 204 GLY B C 1
ATOM 4110 O O . GLY B 1 204 ? -3.998 2.289 9.125 1 98.5 204 GLY B O 1
ATOM 4111 N N . SER B 1 205 ? -5.555 0.987 8.227 1 98.81 205 SER B N 1
ATOM 4112 C CA . SER B 1 205 ? -6.746 1.793 8.492 1 98.81 205 SER B CA 1
ATOM 4113 C C . SER B 1 205 ? -7.984 0.917 8.648 1 98.81 205 SER B C 1
ATOM 4115 O O . SER B 1 205 ? -7.949 -0.277 8.344 1 98.81 205 SER B O 1
ATOM 4117 N N . LEU B 1 206 ? -8.992 1.462 9.195 1 98.88 206 LEU B N 1
ATOM 4118 C CA . LEU B 1 206 ? -10.258 0.768 9.391 1 98.88 206 LEU B CA 1
ATOM 4119 C C . LEU B 1 206 ? -11.398 1.509 8.695 1 98.88 206 LEU B C 1
ATOM 4121 O O . LEU B 1 206 ? -11.391 2.74 8.633 1 98.88 206 LEU B O 1
ATOM 4125 N N . LEU B 1 207 ? -12.258 0.789 8.094 1 98.94 207 LEU B N 1
ATOM 4126 C CA . LEU B 1 207 ? -13.578 1.236 7.68 1 98.94 207 LEU B CA 1
ATOM 4127 C C . LEU B 1 207 ? -14.664 0.615 8.555 1 98.94 207 LEU B C 1
ATOM 4129 O O . LEU B 1 207 ? -14.695 -0.603 8.742 1 98.94 207 LEU B O 1
ATOM 4133 N N . VAL B 1 208 ? -15.5 1.424 9.141 1 98.88 208 VAL B N 1
ATOM 4134 C CA . VAL B 1 208 ? -16.469 0.988 10.148 1 98.88 208 VAL B CA 1
ATOM 4135 C C . VAL B 1 208 ? -17.875 1.393 9.719 1 98.88 208 VAL B C 1
ATOM 4137 O O . VAL B 1 208 ? -18.078 2.49 9.195 1 98.88 208 VAL B O 1
ATOM 4140 N N . GLY B 1 209 ? -18.812 0.538 9.898 1 98.81 209 GLY B N 1
ATOM 4141 C CA . GLY B 1 209 ? -20.203 0.763 9.562 1 98.81 209 GLY B CA 1
ATOM 4142 C C . GLY B 1 209 ? -21.125 -0.359 10.023 1 98.81 209 GLY B C 1
ATOM 4143 O O . GLY B 1 209 ? -20.797 -1.088 10.961 1 98.81 209 GLY B O 1
ATOM 4144 N N . ASN B 1 210 ? -22.328 -0.406 9.492 1 98.31 210 ASN B N 1
ATOM 4145 C CA . ASN B 1 210 ? -23.203 -1.52 9.844 1 98.31 210 ASN B CA 1
ATOM 4146 C C . ASN B 1 210 ? -22.797 -2.803 9.133 1 98.31 210 ASN B C 1
ATOM 4148 O O . ASN B 1 210 ? -21.938 -2.775 8.242 1 98.31 210 ASN B O 1
ATOM 4152 N N . ARG B 1 211 ? -23.25 -3.93 9.492 1 98.25 211 ARG B N 1
ATOM 4153 C CA . ARG B 1 211 ? -22.828 -5.246 9.031 1 98.25 211 ARG B CA 1
ATOM 4154 C C . ARG B 1 211 ? -23.031 -5.395 7.531 1 98.25 211 ARG B C 1
ATOM 4156 O O . ARG B 1 211 ? -22.156 -5.906 6.828 1 98.25 211 ARG B O 1
ATOM 4163 N N . ASP B 1 212 ? -24.141 -4.957 7.027 1 98.56 212 ASP B N 1
ATOM 4164 C CA . ASP B 1 212 ? -24.438 -5.109 5.605 1 98.56 212 ASP B CA 1
ATOM 4165 C C . ASP B 1 212 ? -23.469 -4.285 4.754 1 98.56 212 ASP B C 1
ATOM 4167 O O . ASP B 1 212 ? -23 -4.758 3.719 1 98.56 212 ASP B O 1
ATOM 4171 N N . TYR B 1 213 ? -23.359 -3.094 5.219 1 98.25 213 TYR B N 1
ATOM 4172 C CA . TYR B 1 213 ? -22.422 -2.195 4.551 1 98.25 213 TYR B CA 1
ATOM 4173 C C . TYR B 1 213 ? -21.016 -2.781 4.539 1 98.25 213 TYR B C 1
ATOM 4175 O O . TYR B 1 213 ? -20.344 -2.783 3.504 1 98.25 213 TYR B O 1
ATOM 4183 N N . ILE B 1 214 ? -20.562 -3.311 5.703 1 98.62 214 ILE B N 1
ATOM 4184 C CA . ILE B 1 214 ? -19.203 -3.854 5.805 1 98.62 214 ILE B CA 1
ATOM 4185 C C . ILE B 1 214 ? -19.109 -5.137 4.98 1 98.62 214 ILE B C 1
ATOM 4187 O O . ILE B 1 214 ? -18.062 -5.414 4.379 1 98.62 214 ILE B O 1
ATOM 4191 N N . LYS B 1 215 ? -20.109 -5.922 4.859 1 98.12 215 LYS B N 1
ATOM 4192 C CA . LYS B 1 215 ? -20.125 -7.09 3.986 1 98.12 215 LYS B CA 1
ATOM 4193 C C . LYS B 1 215 ? -19.844 -6.699 2.539 1 98.12 215 LYS B C 1
ATOM 4195 O O . LYS B 1 215 ? -19.062 -7.359 1.852 1 98.12 215 LYS B O 1
ATOM 4200 N N . ARG B 1 216 ? -20.484 -5.602 2.105 1 98 216 ARG B N 1
ATOM 4201 C CA . ARG B 1 216 ? -20.234 -5.078 0.769 1 98 216 ARG B CA 1
ATOM 4202 C C . ARG B 1 216 ? -18.797 -4.582 0.646 1 98 216 ARG B C 1
ATOM 4204 O O . ARG B 1 216 ? -18.141 -4.809 -0.372 1 98 216 ARG B O 1
ATOM 4211 N N . ALA B 1 217 ? -18.406 -3.93 1.661 1 98.5 217 ALA B N 1
ATOM 4212 C CA . ALA B 1 217 ? -17.062 -3.359 1.669 1 98.5 217 ALA B CA 1
ATOM 4213 C C . ALA B 1 217 ? -16 -4.453 1.548 1 98.5 217 ALA B C 1
ATOM 4215 O O . ALA B 1 217 ? -14.953 -4.242 0.938 1 98.5 217 ALA B O 1
ATOM 4216 N N . ILE B 1 218 ? -16.25 -5.582 2.146 1 98.19 218 ILE B N 1
ATOM 4217 C CA . ILE B 1 218 ? -15.312 -6.699 2.082 1 98.19 218 ILE B CA 1
ATOM 4218 C C . ILE B 1 218 ? -15.102 -7.109 0.626 1 98.19 218 ILE B C 1
ATOM 4220 O O . ILE B 1 218 ? -13.977 -7.402 0.215 1 98.19 218 ILE B O 1
ATOM 4224 N N . ARG B 1 219 ? -16.156 -7.105 -0.208 1 97.56 219 ARG B N 1
ATOM 4225 C CA . ARG B 1 219 ? -16.031 -7.449 -1.622 1 97.56 219 ARG B CA 1
ATOM 4226 C C . ARG B 1 219 ? -15.18 -6.434 -2.363 1 97.56 219 ARG B C 1
ATOM 4228 O O . ARG B 1 219 ? -14.32 -6.805 -3.17 1 97.56 219 ARG B O 1
ATOM 4235 N N . TRP B 1 220 ? -15.398 -5.195 -2.068 1 98.25 220 TRP B N 1
ATOM 4236 C CA . TRP B 1 220 ? -14.617 -4.145 -2.713 1 98.25 220 TRP B CA 1
ATOM 4237 C C . TRP B 1 220 ? -13.164 -4.184 -2.254 1 98.25 220 TRP B C 1
ATOM 4239 O O . TRP B 1 220 ? -12.25 -3.914 -3.037 1 98.25 220 TRP B O 1
ATOM 4249 N N . ARG B 1 221 ? -12.969 -4.473 -0.875 1 98.38 221 ARG B N 1
ATOM 4250 C CA . ARG B 1 221 ? -11.594 -4.621 -0.396 1 98.38 221 ARG B CA 1
ATOM 4251 C C . ARG B 1 221 ? -10.852 -5.699 -1.18 1 98.38 221 ARG B C 1
ATOM 4253 O O . ARG B 1 221 ? -9.695 -5.516 -1.557 1 98.38 221 ARG B O 1
ATOM 4260 N N . LYS B 1 222 ? -11.516 -6.832 -1.434 1 97.81 222 LYS B N 1
ATOM 4261 C CA . LYS B 1 222 ? -10.914 -7.895 -2.236 1 97.81 222 LYS B CA 1
ATOM 4262 C C . LYS B 1 222 ? -10.57 -7.395 -3.637 1 97.81 222 LYS B C 1
ATOM 4264 O O . LYS B 1 222 ? -9.461 -7.613 -4.121 1 97.81 222 LYS B O 1
ATOM 4269 N N . MET B 1 223 ? -11.484 -6.711 -4.27 1 97.38 223 MET B N 1
ATOM 4270 C CA . MET B 1 223 ? -11.336 -6.285 -5.656 1 97.38 223 MET B CA 1
ATOM 4271 C C . MET B 1 223 ? -10.203 -5.27 -5.793 1 97.38 223 MET B C 1
ATOM 4273 O O . MET B 1 223 ? -9.445 -5.301 -6.766 1 97.38 223 MET B O 1
ATOM 4277 N N . THR B 1 224 ? -10.086 -4.398 -4.777 1 97.75 224 THR B N 1
ATOM 4278 C CA . THR B 1 224 ? -9.07 -3.355 -4.836 1 97.75 224 THR B CA 1
ATOM 4279 C C . THR B 1 224 ? -7.727 -3.879 -4.324 1 97.75 224 THR B C 1
ATOM 4281 O O . THR B 1 224 ? -6.723 -3.166 -4.359 1 97.75 224 THR B O 1
ATOM 4284 N N . GLY B 1 225 ? -7.727 -5.055 -3.877 1 97.94 225 GLY B N 1
ATOM 4285 C CA . GLY B 1 225 ? -6.48 -5.68 -3.465 1 97.94 225 GLY B CA 1
ATOM 4286 C C . GLY B 1 225 ? -6.086 -5.348 -2.039 1 97.94 225 GLY B C 1
ATOM 4287 O O . GLY B 1 225 ? -4.902 -5.211 -1.731 1 97.94 225 GLY B O 1
ATOM 4288 N N . GLY B 1 226 ? -7.109 -5.234 -1.152 1 97.81 226 GLY B N 1
ATOM 4289 C CA . GLY B 1 226 ? -6.82 -4.887 0.23 1 97.81 226 GLY B CA 1
ATOM 4290 C C . GLY B 1 226 ? -6.82 -6.086 1.16 1 97.81 226 GLY B C 1
ATOM 4291 O O . GLY B 1 226 ? -6.582 -5.945 2.361 1 97.81 226 GLY B O 1
ATOM 4292 N N . GLY B 1 227 ? -7.074 -7.34 0.608 1 96.69 227 GLY B N 1
ATOM 4293 C CA . GLY B 1 227 ? -7.113 -8.531 1.434 1 96.69 227 GLY B CA 1
ATOM 4294 C C . GLY B 1 227 ? -5.734 -9.094 1.733 1 96.69 227 GLY B C 1
ATOM 4295 O O . GLY B 1 227 ? -5.227 -9.938 0.988 1 96.69 227 GLY B O 1
ATOM 4296 N N . MET B 1 228 ? -5.168 -8.695 2.902 1 96.94 228 MET B N 1
ATOM 4297 C CA . MET B 1 228 ? -3.836 -9.141 3.314 1 96.94 228 MET B CA 1
ATOM 4298 C C . MET B 1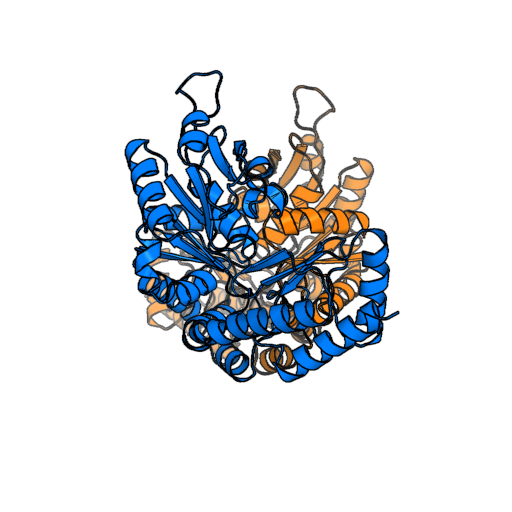 228 ? -3.908 -10.469 4.055 1 96.94 228 MET B C 1
ATOM 4300 O O . MET B 1 228 ? -4.969 -10.852 4.555 1 96.94 228 MET B O 1
ATOM 4304 N N . ARG B 1 229 ? -2.826 -11.227 4.086 1 96.69 229 ARG B N 1
ATOM 4305 C CA . ARG B 1 229 ? -2.82 -12.586 4.613 1 96.69 229 ARG B CA 1
ATOM 4306 C C . ARG B 1 229 ? -2.594 -12.586 6.121 1 96.69 229 ARG B C 1
ATOM 4308 O O . ARG B 1 229 ? -3.518 -12.32 6.895 1 96.69 229 ARG B O 1
ATOM 4315 N N . GLN B 1 230 ? -1.384 -12.719 6.676 1 96.81 230 GLN B N 1
ATOM 4316 C CA . GLN B 1 230 ? -1.114 -12.719 8.109 1 96.81 230 GLN B CA 1
ATOM 4317 C C . GLN B 1 230 ? -1.021 -11.289 8.648 1 96.81 230 GLN B C 1
ATOM 4319 O O . GLN B 1 230 ? -0.066 -10.945 9.344 1 96.81 230 GLN B O 1
ATOM 4324 N N . SER B 1 231 ? -2.088 -10.539 8.383 1 98 231 SER B N 1
ATOM 4325 C CA . SER B 1 231 ? -2.053 -9.117 8.719 1 98 231 SER B CA 1
ATOM 4326 C C . SER B 1 231 ? -2.365 -8.891 10.195 1 98 231 SER B C 1
ATOM 4328 O O . SER B 1 231 ? -2.404 -7.75 10.664 1 98 231 SER B O 1
ATOM 4330 N N . GLY B 1 232 ? -2.508 -10 10.961 1 98.38 232 GLY B N 1
ATOM 4331 C CA . GLY B 1 232 ? -2.633 -9.883 12.406 1 98.38 232 GLY B CA 1
ATOM 4332 C C . GLY B 1 232 ? -1.459 -9.172 13.047 1 98.38 232 GLY B C 1
ATOM 4333 O O . GLY B 1 232 ? -1.614 -8.531 14.086 1 98.38 232 GLY B O 1
ATOM 4334 N N . ILE B 1 233 ? -0.285 -9.289 12.477 1 98 233 ILE B N 1
ATOM 4335 C CA . ILE B 1 233 ? 0.895 -8.594 12.969 1 98 233 ILE B CA 1
ATOM 4336 C C . ILE B 1 233 ? 0.652 -7.086 12.938 1 98 233 ILE B C 1
ATOM 4338 O O . ILE B 1 233 ? 1.012 -6.371 13.875 1 98 233 ILE B O 1
ATOM 4342 N N . LEU B 1 234 ? -0.007 -6.586 11.867 1 98.62 234 LEU B N 1
ATOM 4343 C CA . LEU B 1 234 ? -0.328 -5.168 11.734 1 98.62 234 LEU B CA 1
ATOM 4344 C C . LEU B 1 234 ? -1.534 -4.801 12.594 1 98.62 234 LEU B C 1
ATOM 4346 O O . LEU B 1 234 ? -1.573 -3.719 13.18 1 98.62 234 LEU B O 1
ATOM 4350 N N . ALA B 1 235 ? -2.492 -5.691 12.641 1 98.81 235 ALA B N 1
ATOM 4351 C CA . ALA B 1 235 ? -3.684 -5.465 13.453 1 98.81 235 ALA B CA 1
ATOM 4352 C C . ALA B 1 235 ? -3.322 -5.309 14.93 1 98.81 235 ALA B C 1
ATOM 4354 O O . ALA B 1 235 ? -3.955 -4.539 15.648 1 98.81 235 ALA B O 1
ATOM 4355 N N . ALA B 1 236 ? -2.303 -6.078 15.383 1 98.81 236 ALA B N 1
ATOM 4356 C CA . ALA B 1 236 ? -1.825 -5.961 16.75 1 98.81 236 ALA B CA 1
ATOM 4357 C C . ALA B 1 236 ? -1.342 -4.543 17.047 1 98.81 236 ALA B C 1
ATOM 4359 O O . ALA B 1 236 ? -1.582 -4.016 18.141 1 98.81 236 ALA B O 1
ATOM 4360 N N . ALA B 1 237 ? -0.626 -3.949 16.125 1 98.75 237 ALA B N 1
ATOM 4361 C CA . ALA B 1 237 ? -0.225 -2.553 16.266 1 98.75 237 ALA B CA 1
ATOM 4362 C C . ALA B 1 237 ? -1.442 -1.644 16.406 1 98.75 237 ALA B C 1
ATOM 4364 O O . ALA B 1 237 ? -1.435 -0.705 17.203 1 98.75 237 ALA B O 1
ATOM 4365 N N . GLY B 1 238 ? -2.482 -1.924 15.602 1 98.81 238 GLY B N 1
ATOM 4366 C CA . GLY B 1 238 ? -3.707 -1.147 15.688 1 98.81 238 GLY B CA 1
ATOM 4367 C C . GLY B 1 238 ? -4.375 -1.235 17.047 1 98.81 238 GLY B C 1
ATOM 4368 O O . GLY B 1 238 ? -4.789 -0.219 17.609 1 98.81 238 GLY B O 1
ATOM 4369 N N . ILE B 1 239 ? -4.461 -2.443 17.562 1 98.88 239 ILE B N 1
ATOM 4370 C CA . ILE B 1 239 ? -5.051 -2.65 18.875 1 98.88 239 ILE B CA 1
ATOM 4371 C C . ILE B 1 239 ? -4.25 -1.885 19.938 1 98.88 239 ILE B C 1
ATOM 4373 O O . ILE B 1 239 ? -4.82 -1.177 20.766 1 98.88 239 ILE B O 1
ATOM 4377 N N . TYR B 1 240 ? -2.926 -2.016 19.891 1 98.81 240 TYR B N 1
ATOM 4378 C CA . TYR B 1 240 ? -2.055 -1.296 20.812 1 98.81 240 TYR B CA 1
ATOM 4379 C C . TYR B 1 240 ? -2.307 0.206 20.734 1 98.81 240 TYR B C 1
ATOM 4381 O O . TYR B 1 240 ? -2.453 0.867 21.766 1 98.81 240 TYR B O 1
ATOM 4389 N N . ALA B 1 241 ? -2.355 0.737 19.531 1 98.81 241 ALA B N 1
ATOM 4390 C CA . ALA B 1 241 ? -2.502 2.176 19.328 1 98.81 241 ALA B CA 1
ATOM 4391 C C . ALA B 1 241 ? -3.838 2.672 19.859 1 98.81 241 ALA B C 1
ATOM 4393 O O . ALA B 1 241 ? -3.898 3.711 20.531 1 98.81 241 ALA B O 1
ATOM 4394 N N . LEU B 1 242 ? -4.898 1.971 19.594 1 98.69 242 LEU B N 1
ATOM 4395 C CA . LEU B 1 242 ? -6.227 2.396 20.031 1 98.69 242 LEU B CA 1
ATOM 4396 C C . LEU B 1 242 ? -6.348 2.352 21.547 1 98.69 242 LEU B C 1
ATOM 4398 O O . LEU B 1 242 ? -7.07 3.156 22.141 1 98.69 242 LEU B O 1
ATOM 4402 N N . LYS B 1 243 ? -5.59 1.445 22.156 1 98.38 243 LYS B N 1
ATOM 4403 C CA . LYS B 1 243 ? -5.68 1.295 23.609 1 98.38 243 LYS B CA 1
ATOM 4404 C C . LYS B 1 243 ? -4.727 2.248 24.328 1 98.38 243 LYS B C 1
ATOM 4406 O O . LYS B 1 243 ? -4.996 2.684 25.438 1 98.38 243 LYS B O 1
ATOM 4411 N N . ASN B 1 244 ? -3.635 2.605 23.672 1 98.44 244 ASN B N 1
ATOM 4412 C CA . ASN B 1 244 ? -2.574 3.246 24.438 1 98.44 244 ASN B CA 1
ATOM 4413 C C . ASN B 1 244 ? -2.248 4.633 23.891 1 98.44 244 ASN B C 1
ATOM 4415 O O . ASN B 1 244 ? -1.649 5.453 24.594 1 98.44 244 ASN B O 1
ATOM 4419 N N . ASN B 1 245 ? -2.609 4.93 22.578 1 98.62 245 ASN B N 1
ATOM 4420 C CA . ASN B 1 245 ? -2.008 6.117 21.984 1 98.62 245 ASN B CA 1
ATOM 4421 C C . ASN B 1 245 ? -3.053 7.191 21.703 1 98.62 245 ASN B C 1
ATOM 4423 O O . ASN B 1 245 ? -2.717 8.289 21.266 1 98.62 245 ASN B O 1
ATOM 4427 N N . VAL B 1 246 ? -4.316 6.914 22.016 1 98.25 246 VAL B N 1
ATOM 4428 C CA . VAL B 1 246 ? -5.359 7.883 21.703 1 98.25 246 VAL B CA 1
ATOM 4429 C C . VAL B 1 246 ? -5.305 9.047 22.688 1 98.25 246 VAL B C 1
ATOM 4431 O O . VAL B 1 246 ? -5.223 10.211 22.281 1 98.25 246 VAL B O 1
ATOM 4434 N N . ALA B 1 247 ? -5.34 8.766 23.938 1 97.88 247 ALA B N 1
ATOM 4435 C CA . ALA B 1 247 ? -5.395 9.82 24.953 1 97.88 247 ALA B CA 1
ATOM 4436 C C . ALA B 1 247 ? -4.191 10.75 24.828 1 97.88 247 ALA B C 1
ATOM 4438 O O . ALA B 1 247 ? -4.312 11.961 25.062 1 97.88 247 ALA B O 1
ATOM 4439 N N . ARG B 1 248 ? -3.039 10.188 24.438 1 97.12 248 ARG B N 1
ATOM 4440 C CA . ARG B 1 248 ? -1.82 10.992 24.406 1 97.12 248 ARG B CA 1
ATOM 4441 C C . ARG B 1 248 ? -1.844 11.984 23.25 1 97.12 248 ARG B C 1
ATOM 4443 O O . ARG B 1 248 ? -0.984 12.859 23.156 1 97.12 248 ARG B O 1
ATOM 4450 N N . LEU B 1 249 ? -2.834 11.906 22.344 1 98.62 249 LEU B N 1
ATOM 4451 C CA . LEU B 1 249 ? -2.955 12.883 21.266 1 98.62 249 LEU B CA 1
ATOM 4452 C C . LEU B 1 249 ? -3.076 14.297 21.828 1 98.62 249 LEU B C 1
ATOM 4454 O O . LEU B 1 249 ? -2.699 15.266 21.172 1 98.62 249 LEU B O 1
ATOM 4458 N N . GLN B 1 250 ? -3.65 14.406 23 1 98.44 250 GLN B N 1
ATOM 4459 C CA . GLN B 1 250 ? -3.729 15.703 23.656 1 98.44 250 GLN B CA 1
ATOM 4460 C C . GLN B 1 250 ? -2.352 16.359 23.766 1 98.44 250 GLN B C 1
ATOM 4462 O O . GLN B 1 250 ? -2.225 17.578 23.625 1 98.44 250 GLN B O 1
ATOM 4467 N N . GLU B 1 251 ? -1.317 15.516 24.094 1 98.44 251 GLU B N 1
ATOM 4468 C CA . GLU B 1 251 ? 0.045 16.047 24.141 1 98.44 251 GLU B CA 1
ATOM 4469 C C . GLU B 1 251 ? 0.432 16.688 22.812 1 98.44 251 GLU B C 1
ATOM 4471 O O . GLU B 1 251 ? 1.083 17.734 22.797 1 98.44 251 GLU B O 1
ATOM 4476 N N . ASP B 1 252 ? 0.022 16.078 21.672 1 98.62 252 ASP B N 1
ATOM 4477 C CA . ASP B 1 252 ? 0.329 16.641 20.359 1 98.62 252 ASP B CA 1
ATOM 4478 C C . ASP B 1 252 ? -0.404 17.953 20.141 1 98.62 252 ASP B C 1
ATOM 4480 O O . ASP B 1 252 ? 0.139 18.875 19.531 1 98.62 252 ASP B O 1
ATOM 4484 N N . HIS B 1 253 ? -1.63 18.031 20.594 1 98.69 253 HIS B N 1
ATOM 4485 C CA . HIS B 1 253 ? -2.379 19.281 20.547 1 98.69 253 HIS B CA 1
ATOM 4486 C C . HIS B 1 253 ? -1.668 20.391 21.328 1 98.69 253 HIS B C 1
ATOM 4488 O O . HIS B 1 253 ? -1.504 21.5 20.828 1 98.69 253 HIS B O 1
ATOM 4494 N N . ASP B 1 254 ? -1.334 20.031 22.5 1 98.56 254 ASP B N 1
ATOM 4495 C CA . ASP B 1 254 ? -0.664 20.984 23.375 1 98.56 254 ASP B CA 1
ATOM 4496 C C . ASP B 1 254 ? 0.646 21.469 22.75 1 98.56 254 ASP B C 1
ATOM 4498 O O . ASP B 1 254 ? 0.976 22.656 22.828 1 98.56 254 ASP B O 1
ATOM 4502 N N . ASN B 1 255 ? 1.352 20.484 22.266 1 98.69 255 ASN B N 1
ATOM 4503 C CA . ASN B 1 255 ? 2.615 20.812 21.625 1 98.69 255 ASN B CA 1
ATOM 4504 C C . ASN B 1 255 ? 2.404 21.766 20.438 1 98.69 255 ASN B C 1
ATOM 4506 O O . ASN B 1 255 ? 3.186 22.688 20.234 1 98.69 255 ASN B O 1
ATOM 4510 N N . ALA B 1 256 ? 1.382 21.516 19.609 1 98.69 256 ALA B N 1
ATOM 4511 C CA . ALA B 1 256 ? 1.086 22.391 18.484 1 98.69 256 ALA B CA 1
ATOM 4512 C C . ALA B 1 256 ? 0.731 23.797 18.953 1 98.69 256 ALA B C 1
ATOM 4514 O O . ALA B 1 256 ? 1.18 24.797 18.375 1 98.69 256 ALA B O 1
ATOM 4515 N N . ALA B 1 257 ? -0.119 23.891 19.984 1 98.56 257 ALA B N 1
ATOM 4516 C CA . ALA B 1 257 ? -0.496 25.188 20.562 1 98.56 257 ALA B CA 1
ATOM 4517 C C . ALA B 1 257 ? 0.729 25.938 21.078 1 98.56 257 ALA B C 1
ATOM 4519 O O . ALA B 1 257 ? 0.882 27.125 20.812 1 98.56 257 ALA B O 1
ATOM 4520 N N . TRP B 1 258 ? 1.546 25.203 21.781 1 98.5 258 TRP B N 1
ATOM 4521 C CA . TRP B 1 258 ? 2.773 25.797 22.312 1 98.5 258 TRP B CA 1
ATOM 4522 C C . TRP B 1 258 ? 3.66 26.312 21.188 1 98.5 258 TRP B C 1
ATOM 4524 O O . TRP B 1 258 ? 4.18 27.422 21.25 1 98.5 258 TRP B O 1
ATOM 4534 N N . MET B 1 259 ? 3.75 25.469 20.234 1 98.38 259 MET B N 1
ATOM 4535 C CA . MET B 1 259 ? 4.594 25.844 19.094 1 98.38 259 MET B CA 1
ATOM 4536 C C . MET B 1 259 ? 4.055 27.078 18.391 1 98.38 259 MET B C 1
ATOM 4538 O O . MET B 1 259 ? 4.824 27.969 18.016 1 98.38 259 MET B O 1
ATOM 4542 N N . ALA B 1 260 ? 2.871 27.141 18.141 1 98.56 260 ALA B N 1
ATOM 4543 C CA . ALA B 1 260 ? 2.244 28.312 17.547 1 98.56 260 ALA B CA 1
ATOM 4544 C C . ALA B 1 260 ? 2.566 29.578 18.344 1 98.56 260 ALA B C 1
ATOM 4546 O O . ALA B 1 260 ? 2.889 30.609 17.781 1 98.56 260 ALA B O 1
ATOM 4547 N N . GLU B 1 261 ? 2.35 29.438 19.578 1 98.19 261 GLU B N 1
ATOM 4548 C CA . GLU B 1 261 ? 2.654 30.562 20.438 1 98.19 261 GLU B CA 1
ATOM 4549 C C . GLU B 1 261 ? 4.113 31 20.297 1 98.19 261 GLU B C 1
ATOM 4551 O O . GLU B 1 261 ? 4.41 32.188 20.172 1 98.19 261 GLU B O 1
ATOM 4556 N N . GLN B 1 262 ? 5.07 30.016 20.391 1 98.19 262 GLN B N 1
ATOM 4557 C CA . GLN B 1 262 ? 6.488 30.328 20.266 1 98.19 262 GLN B CA 1
ATOM 4558 C C . GLN B 1 262 ? 6.777 31.031 18.938 1 98.19 262 GLN B C 1
ATOM 4560 O O . GLN B 1 262 ? 7.555 31.984 18.891 1 98.19 262 GLN B O 1
ATOM 4565 N N . LEU B 1 263 ? 6.105 30.547 17.938 1 97.56 263 LEU B N 1
ATOM 4566 C CA . LEU B 1 263 ? 6.375 31.125 16.625 1 97.56 263 LEU B CA 1
ATOM 4567 C C . LEU B 1 263 ? 5.789 32.531 16.5 1 97.56 263 LEU B C 1
ATOM 4569 O O . LEU B 1 263 ? 6.398 33.406 15.906 1 97.56 263 LEU B O 1
ATOM 4573 N N . ARG B 1 264 ? 4.629 32.75 16.969 1 97.75 264 ARG B N 1
ATOM 4574 C CA . ARG B 1 264 ? 4.059 34.094 17.016 1 97.75 264 ARG B CA 1
ATOM 4575 C C . ARG B 1 264 ? 4.977 35.062 17.75 1 97.75 264 ARG B C 1
ATOM 4577 O O . ARG B 1 264 ? 5.203 36.188 17.281 1 97.75 264 ARG B O 1
ATOM 4584 N N . GLU B 1 265 ? 5.453 34.531 18.859 1 95.62 265 GLU B N 1
ATOM 4585 C CA . GLU B 1 265 ? 6.359 35.375 19.656 1 95.62 265 GLU B CA 1
ATOM 4586 C C . GLU B 1 265 ? 7.625 35.719 18.859 1 95.62 265 GLU B C 1
ATOM 4588 O O . GLU B 1 265 ? 8.219 36.781 19.062 1 95.62 265 GLU B O 1
ATOM 4593 N N . ALA B 1 266 ? 7.957 34.875 18.078 1 94.44 266 ALA B N 1
ATOM 4594 C CA . ALA B 1 266 ? 9.164 35.094 17.281 1 94.44 266 ALA B CA 1
ATOM 4595 C C . ALA B 1 266 ? 8.891 36 16.094 1 94.44 266 ALA B C 1
ATOM 4597 O O . ALA B 1 266 ? 9.812 36.344 15.352 1 94.44 266 ALA B O 1
ATOM 4598 N N . GLY B 1 267 ? 7.863 36.219 15.828 1 92.94 267 GLY B N 1
ATOM 4599 C CA . GLY B 1 267 ? 7.523 37.156 14.742 1 92.94 267 GLY B CA 1
ATOM 4600 C C . GLY B 1 267 ? 7.008 36.438 13.508 1 92.94 267 GLY B C 1
ATOM 4601 O O . GLY B 1 267 ? 6.777 37.062 12.477 1 92.94 267 GLY B O 1
ATOM 4602 N N . ALA B 1 268 ? 6.773 35.25 13.688 1 96.31 268 ALA B N 1
ATOM 4603 C CA . ALA B 1 268 ? 6.23 34.5 12.555 1 96.31 268 ALA B CA 1
ATOM 4604 C C . ALA B 1 268 ? 4.734 34.75 12.398 1 96.31 268 ALA B C 1
ATOM 4606 O O . ALA B 1 268 ? 4.043 35.031 13.375 1 96.31 268 ALA B O 1
ATOM 4607 N N . ASP B 1 269 ? 4.246 34.625 11.086 1 97.12 269 ASP B N 1
ATOM 4608 C CA . ASP B 1 269 ? 2.83 34.812 10.766 1 97.12 269 ASP B CA 1
ATOM 4609 C C . ASP B 1 269 ? 2.088 33.469 10.844 1 97.12 269 ASP B C 1
ATOM 4611 O O . ASP B 1 269 ? 1.829 32.844 9.812 1 97.12 269 ASP B O 1
ATOM 4615 N N . VAL B 1 270 ? 1.815 33.156 12.062 1 97.62 270 VAL B N 1
ATOM 4616 C CA . VAL B 1 270 ? 1.021 31.938 12.289 1 97.62 270 VAL B CA 1
ATOM 4617 C C . VAL B 1 270 ? -0.44 32.219 11.938 1 97.62 270 VAL B C 1
ATOM 4619 O O . VAL B 1 270 ? -1.141 32.906 12.672 1 97.62 270 VAL B O 1
ATOM 4622 N N . MET B 1 271 ? -0.872 31.547 10.867 1 96.69 271 MET B N 1
ATOM 4623 C CA . MET B 1 271 ? -2.209 31.812 10.344 1 96.69 271 MET B CA 1
ATOM 4624 C C . MET B 1 271 ? -3.268 31.078 11.164 1 96.69 271 MET B C 1
ATOM 4626 O O . MET B 1 271 ? -4.371 31.594 11.359 1 96.69 271 MET B O 1
ATOM 4630 N N . ARG B 1 272 ? -2.986 29.953 11.484 1 95.62 272 ARG B N 1
ATOM 4631 C CA . ARG B 1 272 ? -3.975 29.109 12.141 1 95.62 272 ARG B CA 1
ATOM 4632 C C . ARG B 1 272 ? -3.305 27.953 12.859 1 95.62 272 ARG B C 1
ATOM 4634 O O . ARG B 1 272 ? -2.225 27.5 12.469 1 95.62 272 ARG B O 1
ATOM 4641 N N . GLN B 1 273 ? -3.795 27.5 13.938 1 96.19 273 GLN B N 1
ATOM 4642 C CA . GLN B 1 273 ? -3.438 26.281 14.656 1 96.19 273 GLN B CA 1
ATOM 4643 C C . GLN B 1 273 ? -4.684 25.516 15.094 1 96.19 273 GLN B C 1
ATOM 4645 O O . GLN B 1 273 ? -5.586 26.094 15.711 1 96.19 273 GLN B O 1
ATOM 4650 N N . ASP B 1 274 ? -4.816 24.297 14.734 1 96.56 274 ASP B N 1
ATOM 4651 C CA . ASP B 1 274 ? -5.91 23.406 15.102 1 96.56 274 ASP B CA 1
ATOM 4652 C C . ASP B 1 274 ? -5.395 22 15.43 1 96.56 274 ASP B C 1
ATOM 4654 O O . ASP B 1 274 ? -4.711 21.375 14.609 1 96.56 274 ASP B O 1
ATOM 4658 N N . THR B 1 275 ? -5.777 21.406 16.594 1 97.88 275 THR B N 1
ATOM 4659 C CA . THR B 1 275 ? -5.344 20.094 17.062 1 97.88 275 THR B CA 1
ATOM 4660 C C . THR B 1 275 ? -3.824 19.984 17.031 1 97.88 275 THR B C 1
ATOM 4662 O O . THR B 1 275 ? -3.127 20.641 17.812 1 97.88 275 THR B O 1
ATOM 4665 N N . ASN B 1 276 ? -3.338 19.094 16.188 1 98.62 276 ASN B N 1
ATOM 4666 C CA . ASN B 1 276 ? -1.898 18.859 16.219 1 98.62 276 ASN B CA 1
ATOM 4667 C C . ASN B 1 276 ? -1.196 19.562 15.047 1 98.62 276 ASN B C 1
ATOM 4669 O O . ASN B 1 276 ? -0.073 19.188 14.688 1 98.62 276 ASN B O 1
ATOM 4673 N N . MET B 1 277 ? -1.867 20.656 14.438 1 98.56 277 MET B N 1
ATOM 4674 C CA . MET B 1 277 ? -1.294 21.297 13.258 1 98.56 277 MET B CA 1
ATOM 4675 C C . MET B 1 277 ? -1.256 22.812 13.43 1 98.56 277 MET B C 1
ATOM 4677 O O . MET B 1 277 ? -2.109 23.391 14.109 1 98.56 277 MET B O 1
ATOM 4681 N N . LEU B 1 278 ? -0.339 23.391 12.859 1 98.12 278 LEU B N 1
ATOM 4682 C CA . LEU B 1 278 ? -0.32 24.828 12.68 1 98.12 278 LEU B CA 1
ATOM 4683 C C . LEU B 1 278 ? 0.202 25.203 11.297 1 98.12 278 LEU B C 1
ATOM 4685 O O . LEU B 1 278 ? 0.919 24.422 10.672 1 98.12 278 LEU B O 1
ATOM 4689 N N . PHE B 1 279 ? -0.24 26.328 10.844 1 98.25 279 PHE B N 1
ATOM 4690 C CA . PHE B 1 279 ? 0.051 26.859 9.516 1 98.25 279 PHE B CA 1
ATOM 4691 C C . PHE B 1 279 ? 0.726 28.219 9.609 1 98.25 279 PHE B C 1
ATOM 4693 O O . PHE B 1 279 ? 0.174 29.141 10.203 1 98.25 279 PHE B O 1
ATOM 4700 N N . VAL B 1 280 ? 1.864 28.312 8.969 1 98.06 280 VAL B N 1
ATOM 4701 C CA . VAL B 1 280 ? 2.684 29.516 9.047 1 98.06 280 VAL B CA 1
ATOM 4702 C C . VAL B 1 280 ? 2.902 30.078 7.641 1 98.06 280 VAL B C 1
ATOM 4704 O O . VAL B 1 280 ? 3.418 29.391 6.762 1 98.06 280 VAL B O 1
ATOM 4707 N N . ARG B 1 281 ? 2.469 31.234 7.453 1 97.75 281 ARG B N 1
ATOM 4708 C CA . ARG B 1 281 ? 2.742 31.922 6.191 1 97.75 281 ARG B CA 1
ATOM 4709 C C . ARG B 1 281 ? 4.195 32.375 6.117 1 97.75 281 ARG B C 1
ATOM 4711 O O . ARG B 1 281 ? 4.641 33.188 6.926 1 97.75 281 ARG B O 1
ATOM 4718 N N . VAL B 1 282 ? 4.887 31.906 5.188 1 95.06 282 VAL B N 1
ATOM 4719 C CA . VAL B 1 282 ? 6.297 32.25 5.004 1 95.06 282 VAL B CA 1
ATOM 4720 C C . VAL B 1 282 ? 6.484 33 3.689 1 95.06 282 VAL B C 1
ATOM 4722 O O . VAL B 1 282 ? 7.484 33.688 3.5 1 95.06 282 VAL B O 1
ATOM 4725 N N . GLY B 1 283 ? 5.508 32.781 2.719 1 94.19 283 GLY B N 1
ATOM 4726 C CA . GLY B 1 283 ? 5.574 33.438 1.426 1 94.19 283 GLY B CA 1
ATOM 4727 C C . GLY B 1 283 ? 6.379 32.656 0.399 1 94.19 283 GLY B C 1
ATOM 4728 O O . GLY B 1 283 ? 7.262 31.875 0.757 1 94.19 283 GLY B O 1
ATOM 4729 N N . GLU B 1 284 ? 6.109 33.031 -0.729 1 94.62 284 GLU B N 1
ATOM 4730 C CA . GLU B 1 284 ? 6.746 32.375 -1.862 1 94.62 284 GLU B CA 1
ATOM 4731 C C . GLU B 1 284 ? 8.266 32.562 -1.826 1 94.62 284 GLU B C 1
ATOM 4733 O O . GLU B 1 284 ? 9.008 31.609 -2.102 1 94.62 284 GLU B O 1
ATOM 4738 N N . GLU B 1 285 ? 8.555 33.625 -1.553 1 92.69 285 GLU B N 1
ATOM 4739 C CA . GLU B 1 285 ? 9.961 34 -1.65 1 92.69 285 GLU B CA 1
ATOM 4740 C C . GLU B 1 285 ? 10.805 33.25 -0.63 1 92.69 285 GLU B C 1
ATOM 4742 O O . GLU B 1 285 ? 11.984 32.969 -0.875 1 92.69 285 GLU B O 1
ATOM 4747 N N . ASN B 1 286 ? 10.164 32.906 0.381 1 94.81 286 ASN B N 1
ATOM 4748 C CA . ASN B 1 286 ? 10.969 32.375 1.474 1 94.81 286 ASN B CA 1
ATOM 4749 C C . ASN B 1 286 ? 10.766 30.859 1.632 1 94.81 286 ASN B C 1
ATOM 4751 O O . ASN B 1 286 ? 11.516 30.203 2.361 1 94.81 286 ASN B O 1
ATOM 4755 N N . ALA B 1 287 ? 9.875 30.297 0.993 1 95.25 287 ALA B N 1
ATOM 4756 C CA . ALA B 1 287 ? 9.461 28.922 1.204 1 95.25 287 ALA B CA 1
ATOM 4757 C C . ALA B 1 287 ? 10.633 27.953 1.011 1 95.25 287 ALA B C 1
ATOM 4759 O O . ALA B 1 287 ? 10.969 27.188 1.912 1 95.25 287 ALA B O 1
ATOM 4760 N N . ALA B 1 288 ? 11.219 28.031 -0.015 1 96.94 288 ALA B N 1
ATOM 4761 C CA . ALA B 1 288 ? 12.344 27.141 -0.323 1 96.94 288 ALA B CA 1
ATOM 4762 C C . ALA B 1 288 ? 13.492 27.359 0.651 1 96.94 288 ALA B C 1
ATOM 4764 O O . ALA B 1 288 ? 14.117 26.406 1.109 1 96.94 288 ALA B O 1
ATOM 4765 N N . ALA B 1 289 ? 13.727 28.594 0.811 1 96.81 289 ALA B N 1
ATOM 4766 C CA . ALA B 1 289 ? 14.836 28.938 1.692 1 96.81 289 ALA B CA 1
ATOM 4767 C C . ALA B 1 289 ? 14.609 28.375 3.098 1 96.81 289 ALA B C 1
ATOM 4769 O O . ALA B 1 289 ? 15.539 27.859 3.723 1 96.81 289 ALA B O 1
ATOM 4770 N N . LEU B 1 290 ? 13.5 28.516 3.531 1 96.94 290 LEU B N 1
ATOM 4771 C CA . LEU B 1 290 ? 13.211 28 4.863 1 96.94 290 LEU B CA 1
ATOM 4772 C C . LEU B 1 290 ? 13.367 26.484 4.895 1 96.94 290 LEU B C 1
ATOM 4774 O O . LEU B 1 290 ? 13.938 25.938 5.844 1 96.94 290 LEU B O 1
ATOM 4778 N N . GLY B 1 291 ? 12.859 25.828 3.986 1 98.06 291 GLY B N 1
ATOM 4779 C CA . GLY B 1 291 ? 13.023 24.391 3.885 1 98.06 291 GLY B CA 1
ATOM 4780 C C . GLY B 1 291 ? 14.469 23.938 3.939 1 98.06 291 GLY B C 1
ATOM 4781 O O . GLY B 1 291 ? 14.812 23.016 4.684 1 98.06 291 GLY B O 1
ATOM 4782 N N . GLU B 1 292 ? 15.281 24.453 3.15 1 97.56 292 GLU B N 1
ATOM 4783 C CA . GLU B 1 292 ? 16.703 24.125 3.131 1 97.56 292 GLU B CA 1
ATOM 4784 C C . GLU B 1 292 ? 17.359 24.422 4.477 1 97.56 292 GLU B C 1
ATOM 4786 O O . GLU B 1 292 ? 18.188 23.641 4.957 1 97.56 292 GLU B O 1
ATOM 4791 N N . TYR B 1 293 ? 16.922 25.625 4.91 1 97.94 293 TYR B N 1
ATOM 4792 C CA . TYR B 1 293 ? 17.469 26.031 6.191 1 97.94 293 TYR B CA 1
ATOM 4793 C C . TYR B 1 293 ? 17.156 25.016 7.281 1 97.94 293 TYR B C 1
ATOM 4795 O O . TYR B 1 293 ? 18.031 24.625 8.047 1 97.94 293 TYR B O 1
ATOM 4803 N N . MET B 1 294 ? 15.992 24.688 7.406 1 98.38 294 MET B N 1
ATOM 4804 C CA . MET B 1 294 ? 15.547 23.734 8.422 1 98.38 294 MET B CA 1
ATOM 4805 C C . MET B 1 294 ? 16.172 22.359 8.188 1 98.38 294 MET B C 1
ATOM 4807 O O . MET B 1 294 ? 16.641 21.719 9.133 1 98.38 294 MET B O 1
ATOM 4811 N N . LYS B 1 295 ? 16.172 21.891 6.922 1 98 295 LYS B N 1
ATOM 4812 C CA . LYS B 1 295 ? 16.781 20.609 6.582 1 98 295 LYS B CA 1
ATOM 4813 C C . LYS B 1 295 ? 18.25 20.547 7.016 1 98 295 LYS B C 1
ATOM 4815 O O . LYS B 1 295 ? 18.703 19.531 7.543 1 98 295 LYS B O 1
ATOM 4820 N N . ALA B 1 296 ? 18.969 21.516 6.793 1 98 296 ALA B N 1
ATOM 4821 C CA . ALA B 1 296 ? 20.375 21.594 7.195 1 98 296 ALA B CA 1
ATOM 4822 C C . ALA B 1 296 ? 20.516 21.438 8.703 1 98 296 ALA B C 1
ATOM 4824 O O . ALA B 1 296 ? 21.609 21.125 9.203 1 98 296 ALA B O 1
ATOM 4825 N N . ARG B 1 297 ? 19.484 21.688 9.383 1 98.06 297 ARG B N 1
ATOM 4826 C CA . ARG B 1 297 ? 19.516 21.594 10.844 1 98.06 297 ARG B CA 1
ATOM 4827 C C . ARG B 1 297 ? 18.719 20.391 11.328 1 98.06 297 ARG B C 1
ATOM 4829 O O . ARG B 1 297 ? 18.266 20.344 12.477 1 98.06 297 ARG B O 1
ATOM 4836 N N . ASN B 1 298 ? 18.438 19.594 10.5 1 97.88 298 ASN B N 1
ATOM 4837 C CA . ASN B 1 298 ? 17.875 18.266 10.773 1 97.88 298 ASN B CA 1
ATOM 4838 C C . ASN B 1 298 ? 16.391 18.359 11.125 1 97.88 298 ASN B C 1
ATOM 4840 O O . ASN B 1 298 ? 15.906 17.609 11.984 1 97.88 298 ASN B O 1
ATOM 4844 N N . VAL B 1 299 ? 15.82 19.312 10.617 1 98.31 299 VAL B N 1
ATOM 4845 C CA . VAL B 1 299 ? 14.367 19.469 10.719 1 98.31 299 VAL B CA 1
ATOM 4846 C C . VAL B 1 299 ? 13.734 19.312 9.336 1 98.31 299 VAL B C 1
ATOM 4848 O O . VAL B 1 299 ? 14.109 20.016 8.398 1 98.31 299 VAL B O 1
ATOM 4851 N N . LEU B 1 300 ? 12.773 18.391 9.281 1 98.12 300 LEU B N 1
ATOM 4852 C CA . LEU B 1 300 ? 12.078 18.188 8.008 1 98.12 300 LEU B CA 1
ATOM 4853 C C . LEU B 1 300 ? 10.688 18.797 8.047 1 98.12 300 LEU B C 1
ATOM 4855 O O . LEU B 1 300 ? 9.906 18.516 8.961 1 98.12 300 LEU B O 1
ATOM 4859 N N . ILE B 1 301 ? 10.469 19.734 7.098 1 97.94 301 ILE B N 1
ATOM 4860 C CA . ILE B 1 301 ? 9.156 20.344 6.887 1 97.94 301 ILE B CA 1
ATOM 4861 C C . ILE B 1 301 ? 8.797 20.297 5.402 1 97.94 301 ILE B C 1
ATOM 4863 O O . ILE B 1 301 ? 9.672 20.109 4.551 1 97.94 301 ILE B O 1
ATOM 4867 N N . ASN B 1 302 ? 7.48 20.359 5.02 1 96.56 302 ASN B N 1
ATOM 4868 C CA . ASN B 1 302 ? 7.074 20.594 3.637 1 96.56 302 ASN B CA 1
ATOM 4869 C C . ASN B 1 302 ? 7.117 22.078 3.285 1 96.56 302 ASN B C 1
ATOM 4871 O O . ASN B 1 302 ? 6.211 22.828 3.639 1 96.56 302 ASN B O 1
ATOM 4875 N N . ALA B 1 303 ? 8.281 22.438 2.545 1 94.75 303 ALA B N 1
ATOM 4876 C CA . ALA B 1 303 ? 8.469 23.828 2.184 1 94.75 303 ALA B CA 1
ATOM 4877 C C . ALA B 1 303 ? 7.363 24.312 1.247 1 94.75 303 ALA B C 1
ATOM 4879 O O . ALA B 1 303 ? 7.129 23.719 0.194 1 94.75 303 ALA B O 1
ATOM 4880 N N . SER B 1 304 ? 6.613 25.375 1.774 1 97.44 304 SER B N 1
ATOM 4881 C CA . SER B 1 304 ? 5.523 26 1.034 1 97.44 304 SER B CA 1
ATOM 4882 C C . SER B 1 304 ? 5.25 27.422 1.536 1 97.44 304 SER B C 1
ATOM 4884 O O . SER B 1 304 ? 5.758 27.812 2.586 1 97.44 304 SER B O 1
ATOM 4886 N N . PRO B 1 305 ? 4.66 28.203 0.567 1 97.44 305 PRO B N 1
ATOM 4887 C CA . PRO B 1 305 ? 4.348 29.547 1.03 1 97.44 305 PRO B CA 1
ATOM 4888 C C . PRO B 1 305 ? 3.566 29.562 2.344 1 97.44 305 PRO B C 1
ATOM 4890 O O . PRO B 1 305 ? 3.684 30.5 3.129 1 97.44 305 PRO B O 1
ATOM 4893 N N . ILE B 1 306 ? 2.756 28.562 2.434 1 96.69 306 ILE B N 1
ATOM 4894 C CA . ILE B 1 306 ? 2.131 28.297 3.723 1 96.69 306 ILE B CA 1
ATOM 4895 C C . ILE B 1 306 ? 2.59 26.938 4.238 1 96.69 306 ILE B C 1
ATOM 4897 O O . ILE B 1 306 ? 2.188 25.891 3.707 1 96.69 306 ILE B O 1
ATOM 4901 N N . VAL B 1 307 ? 3.457 27 5.301 1 97.81 307 VAL B N 1
ATOM 4902 C CA . VAL B 1 307 ? 4.055 25.781 5.84 1 97.81 307 VAL B CA 1
ATOM 4903 C C . VAL B 1 307 ? 3.125 25.156 6.883 1 97.81 307 VAL B C 1
ATOM 4905 O O . VAL B 1 307 ? 2.699 25.844 7.824 1 97.81 307 VAL B O 1
ATOM 4908 N N . ARG B 1 308 ? 2.795 23.938 6.672 1 97.75 308 ARG B N 1
ATOM 4909 C CA . ARG B 1 308 ? 2.068 23.172 7.68 1 97.75 308 ARG B CA 1
ATOM 4910 C C . ARG B 1 308 ? 3.027 22.375 8.562 1 97.75 308 ARG B C 1
ATOM 4912 O O . ARG B 1 308 ? 3.869 21.641 8.062 1 97.75 308 ARG B O 1
ATOM 4919 N N . LEU B 1 309 ? 2.988 22.656 9.82 1 98.56 309 LEU B N 1
ATOM 4920 C CA . LEU B 1 309 ? 3.74 21.891 10.805 1 98.56 309 LEU B CA 1
ATOM 4921 C C . LEU B 1 309 ? 2.82 20.938 11.578 1 98.56 309 LEU B C 1
ATOM 4923 O O . LEU B 1 309 ? 1.788 21.375 12.102 1 98.56 309 LEU B O 1
ATOM 4927 N N . VAL B 1 310 ? 3.188 19.703 11.648 1 98.62 310 VAL B N 1
ATOM 4928 C CA . VAL B 1 310 ? 2.359 18.703 12.32 1 98.62 310 VAL B CA 1
ATOM 4929 C C . VAL B 1 310 ? 3.125 18.094 13.484 1 98.62 310 VAL B C 1
ATOM 4931 O O . VAL B 1 310 ? 4.188 17.5 13.297 1 98.62 310 VAL B O 1
ATOM 4934 N N . THR B 1 311 ? 2.609 18.234 14.734 1 98.75 311 THR B N 1
ATOM 4935 C CA . THR B 1 311 ? 3.205 17.625 15.914 1 98.75 311 THR B CA 1
ATOM 4936 C C . THR B 1 311 ? 2.654 16.219 16.141 1 98.75 311 THR B C 1
ATOM 4938 O O . THR B 1 311 ? 1.5 15.945 15.812 1 98.75 311 THR B O 1
ATOM 4941 N N . HIS B 1 312 ? 3.453 15.336 16.656 1 98.5 312 HIS B N 1
ATOM 4942 C CA . HIS B 1 312 ? 3.088 13.938 16.828 1 98.5 312 HIS B CA 1
ATOM 4943 C C . HIS B 1 312 ? 3.992 13.258 17.844 1 98.5 312 HIS B C 1
ATOM 4945 O O . HIS B 1 312 ? 4.887 13.891 18.406 1 98.5 312 HIS B O 1
ATOM 4951 N N . LEU B 1 313 ? 3.748 11.977 18.078 1 98 313 LEU B N 1
ATOM 4952 C CA . LEU B 1 313 ? 4.281 11.258 19.234 1 98 313 LEU B CA 1
ATOM 4953 C C . LEU B 1 313 ? 5.789 11.086 19.125 1 98 313 LEU B C 1
ATOM 4955 O O . LEU B 1 313 ? 6.457 10.742 20.094 1 98 313 LEU B O 1
ATOM 4959 N N . ASP B 1 314 ? 6.406 11.328 17.938 1 97.62 314 ASP B N 1
ATOM 4960 C CA . ASP B 1 314 ? 7.848 11.164 17.781 1 97.62 314 ASP B CA 1
ATOM 4961 C C . ASP B 1 314 ? 8.578 12.492 17.969 1 97.62 314 ASP B C 1
ATOM 4963 O O . ASP B 1 314 ? 9.789 12.57 17.797 1 97.62 314 ASP B O 1
ATOM 4967 N N . VAL B 1 315 ? 7.871 13.562 18.312 1 98.06 315 VAL B N 1
ATOM 4968 C CA . VAL B 1 315 ? 8.5 14.867 18.484 1 98.06 315 VAL B CA 1
ATOM 4969 C C . VAL B 1 315 ? 8.211 15.391 19.891 1 98.06 315 VAL B C 1
ATOM 4971 O O . VAL B 1 315 ? 7.051 15.617 20.25 1 98.06 315 VAL B O 1
ATOM 4974 N N . SER B 1 316 ? 9.258 15.664 20.656 1 97.5 316 SER B N 1
ATOM 4975 C CA . SER B 1 316 ? 9.133 16.141 22.031 1 97.5 316 SER B CA 1
ATOM 4976 C C . SER B 1 316 ? 9.031 17.656 22.078 1 97.5 316 SER B C 1
ATOM 4978 O O . SER B 1 316 ? 9.336 18.344 21.109 1 97.5 316 SER B O 1
ATOM 4980 N N . ARG B 1 317 ? 8.586 18.062 23.266 1 98 317 ARG B N 1
ATOM 4981 C CA . ARG B 1 317 ? 8.547 19.5 23.516 1 98 317 ARG B CA 1
ATOM 4982 C C . ARG B 1 317 ? 9.945 20.109 23.391 1 98 317 ARG B C 1
ATOM 4984 O O . ARG B 1 317 ? 10.094 21.219 22.891 1 98 317 ARG B O 1
ATOM 4991 N N . GLU B 1 318 ? 10.938 19.406 23.828 1 97.62 318 GLU B N 1
ATOM 4992 C CA . GLU B 1 318 ? 12.312 19.891 23.703 1 97.62 318 GLU B CA 1
ATOM 4993 C C . GLU B 1 318 ? 12.719 20.047 22.234 1 97.62 318 GLU B C 1
ATOM 4995 O O . GLU B 1 318 ? 13.391 21.016 21.875 1 97.62 318 GLU B O 1
ATOM 5000 N N . GLN B 1 319 ? 12.258 19.078 21.547 1 98.44 319 GLN B N 1
ATOM 5001 C CA . GLN B 1 319 ? 12.562 19.156 20.125 1 98.44 319 GLN B CA 1
ATOM 5002 C C . GLN B 1 319 ? 11.828 20.312 19.453 1 98.44 319 GLN B C 1
ATOM 5004 O O . GLN B 1 319 ? 12.383 21 18.594 1 98.44 319 GLN B O 1
ATOM 5009 N N . LEU B 1 320 ? 10.664 20.578 19.812 1 98.5 320 LEU B N 1
ATOM 5010 C CA . LEU B 1 320 ? 9.914 21.703 19.281 1 98.5 320 LEU B CA 1
ATOM 5011 C C . LEU B 1 320 ? 10.57 23.016 19.672 1 98.5 320 LEU B C 1
ATOM 5013 O O . LEU B 1 320 ? 10.539 23.984 18.891 1 98.5 320 LEU B O 1
ATOM 5017 N N . ALA B 1 321 ? 11.055 23.047 20.812 1 98.19 321 ALA B N 1
ATOM 5018 C CA . ALA B 1 321 ? 11.773 24.234 21.219 1 98.19 321 ALA B CA 1
ATOM 5019 C C . ALA B 1 321 ? 12.961 24.516 20.297 1 98.19 321 ALA B C 1
ATOM 5021 O O . ALA B 1 321 ? 13.25 25.672 19.969 1 98.19 321 ALA B O 1
ATOM 5022 N N . GLU B 1 322 ? 13.641 23.359 20.031 1 97.81 322 GLU B N 1
ATOM 5023 C CA . GLU B 1 322 ? 14.727 23.531 19.062 1 97.81 322 GLU B CA 1
ATOM 5024 C C . GLU B 1 322 ? 14.219 24.078 17.734 1 97.81 322 GLU B C 1
ATOM 5026 O O . GLU B 1 322 ? 14.828 24.984 17.156 1 97.81 322 GLU B O 1
ATOM 5031 N N . VAL B 1 323 ? 13.219 23.656 17.266 1 98.44 323 VAL B N 1
ATOM 5032 C CA . VAL B 1 323 ? 12.641 24.109 16 1 98.44 323 VAL B CA 1
ATOM 5033 C C . 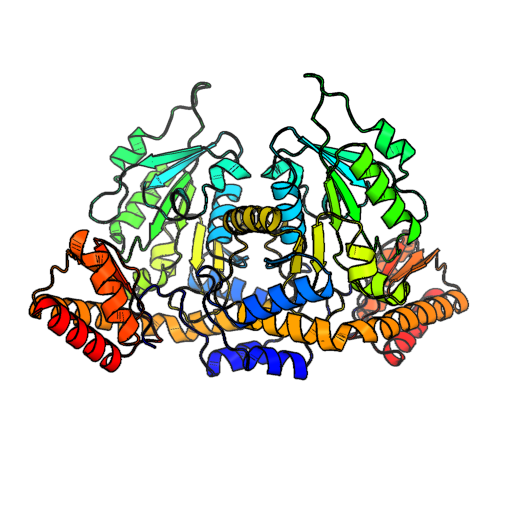VAL B 1 323 ? 12.273 25.594 16.109 1 98.44 323 VAL B C 1
ATOM 5035 O O . VAL B 1 323 ? 12.523 26.359 15.195 1 98.44 323 VAL B O 1
ATOM 5038 N N . ALA B 1 324 ? 11.578 26.047 17.094 1 97.81 324 ALA B N 1
ATOM 5039 C CA . ALA B 1 324 ? 11.195 27.438 17.266 1 97.81 324 ALA B CA 1
ATOM 5040 C C . ALA B 1 324 ? 12.43 28.344 17.25 1 97.81 324 ALA B C 1
ATOM 5042 O O . ALA B 1 324 ? 12.414 29.422 16.656 1 97.81 324 ALA B O 1
ATOM 5043 N N . ALA B 1 325 ? 13.617 27.734 17.891 1 96.69 325 ALA B N 1
ATOM 5044 C CA . ALA B 1 325 ? 14.859 28.5 17.891 1 96.69 325 ALA B CA 1
ATOM 5045 C C . ALA B 1 325 ? 15.391 28.688 16.469 1 96.69 325 ALA B C 1
ATOM 5047 O O . ALA B 1 325 ? 15.82 29.781 16.094 1 96.69 325 ALA B O 1
ATOM 5048 N N . HIS B 1 326 ? 15.234 27.562 15.844 1 96.69 326 HIS B N 1
ATOM 5049 C CA . HIS B 1 326 ? 15.68 27.656 14.453 1 96.69 326 HIS B CA 1
ATOM 5050 C C . HIS B 1 326 ? 14.812 28.609 13.656 1 96.69 326 HIS B C 1
ATOM 5052 O O . HIS B 1 326 ? 15.32 29.391 12.844 1 96.69 326 HIS B O 1
ATOM 5058 N N . TRP B 1 327 ? 13.586 28.594 13.875 1 97.38 327 TRP B N 1
ATOM 5059 C CA . TRP B 1 327 ? 12.68 29.484 13.164 1 97.38 327 TRP B CA 1
ATOM 5060 C C . TRP B 1 327 ? 12.969 30.938 13.5 1 97.38 327 TRP B C 1
ATOM 5062 O O . TRP B 1 327 ? 13.008 31.797 12.617 1 97.38 327 TRP B O 1
ATOM 5072 N N . ARG B 1 328 ? 13.156 31.203 14.641 1 96.19 328 ARG B N 1
ATOM 5073 C CA . ARG B 1 328 ? 13.508 32.562 15.078 1 96.19 328 ARG B CA 1
ATOM 5074 C C . ARG B 1 328 ? 14.773 33.031 14.383 1 96.19 328 ARG B C 1
ATOM 5076 O O . ARG B 1 328 ? 14.828 34.188 13.914 1 96.19 328 ARG B O 1
ATOM 5083 N N . ALA B 1 329 ? 15.672 32.188 14.492 1 96.12 329 ALA B N 1
ATOM 5084 C CA . ALA B 1 329 ? 16.938 32.531 13.852 1 96.12 329 ALA B CA 1
ATOM 5085 C C . ALA B 1 329 ? 16.734 32.812 12.367 1 96.12 329 ALA B C 1
ATOM 5087 O O . ALA B 1 329 ? 17.359 33.719 11.805 1 96.12 329 ALA B O 1
ATOM 5088 N N . PHE B 1 330 ? 16.016 32.094 11.781 1 96.94 330 PHE B N 1
ATOM 5089 C CA . PHE B 1 330 ? 15.75 32.312 10.367 1 96.94 330 PHE B CA 1
ATOM 5090 C C . PHE B 1 330 ? 15.078 33.656 10.133 1 96.94 330 PHE B C 1
ATOM 5092 O O . PHE B 1 330 ? 15.406 34.344 9.172 1 96.94 330 PHE B O 1
ATOM 5099 N N . LEU B 1 331 ? 14.109 33.969 10.891 1 94.38 331 LEU B N 1
ATOM 5100 C CA . LEU B 1 331 ? 13.367 35.219 10.695 1 94.38 331 LEU B CA 1
ATOM 5101 C C . LEU B 1 331 ? 14.266 36.438 10.961 1 94.38 331 LEU B C 1
ATOM 5103 O O . LEU B 1 331 ? 13.992 37.531 10.469 1 94.38 331 LEU B O 1
ATOM 5107 N N . ALA B 1 332 ? 15.352 36.219 11.781 1 90.06 332 ALA B N 1
ATOM 5108 C CA . ALA B 1 332 ? 16.25 37.312 12.117 1 90.06 332 ALA B CA 1
ATOM 5109 C C . ALA B 1 332 ? 17.281 37.562 11.008 1 90.06 332 ALA B C 1
ATOM 5111 O O . ALA B 1 332 ? 18.062 38.5 11.062 1 90.06 332 ALA B O 1
ATOM 5112 N N . ARG B 1 333 ? 17.359 36.719 10.078 1 82.69 333 ARG B N 1
ATOM 5113 C CA . ARG B 1 333 ? 18.297 36.906 8.977 1 82.69 333 ARG B CA 1
ATOM 5114 C C . ARG B 1 333 ? 17.828 38 8.023 1 82.69 333 ARG B C 1
ATOM 5116 O O . ARG B 1 333 ? 16.625 38.219 7.902 1 82.69 333 ARG B O 1
#

pLDDT: mean 97.29, std 1.88, range [82.69, 98.94]

GO terms:
  GO:0042802 identical protein binding (F, IPI)
  GO:0005829 cytosol (C, IDA)
  GO:0030170 pyridoxal phosphate binding (F, IDA)
  GO:0008732 L-allo-threonine aldolase activity (F, IDA)
  GO:0050179 phenylserine aldolase activity (F, IDA)
  GO:0006545 glycine biosynthetic process (P, EXP)

Sequence (666 aa):
MIDLRSDTVTRPSRAMLEAMMAAPVGDDVYGDDPTVNALQDYAAELSGKEAAIFLPTGTQANLVALLSHCERGEEYIVGQAAHNYLFEAGGAAVLGSIQPQPIDAAADGTLPLDKVAMKIKPDDIHFARTKLLSLENTHNGKVLPREYLKEAWEFTRERNLALHVDGARIFNAVVAYGCELKEITQYCDSFTICLSKGLGTPVGSLLVGNRDYIKRAIRWRKMTGGGMRQSGILAAAGIYALKNNVARLQEDHDNAAWMAEQLREAGADVMRQDTNMLFVRVGEENAAALGEYMKARNVLINASPIVRLVTHLDVSREQLAEVAAHWRAFLARMIDLRSDTVTRPSRAMLEAMMAAPVGDDVYGDDPTVNALQDYAAELSGKEAAIFLPTGTQANLVALLSHCERGEEYIVGQAAHNYLFEAGGAAVLGSIQPQPIDAAADGTLPLDKVAMKIKPDDIHFARTKLLSLENTHNGKVLPREYLKEAWEFTRERNLALHVDGARIFNAVVAYGCELKEITQYCDSFTICLSKGLGTPVGSLLVGNRDYIKRAIRWRKMTGGGMRQSGILAAAGIYALKNNVARLQEDHDNAAWMAEQLREAGADVMRQDTNMLFVRVGEENAAALGEYMKARNVLINASPIVRLVTHLDVSREQLAEVAAHWRAFLAR

Organism: Escherichia coli (strain K12) (NCBI:txid83333)

Nearest PDB structures (foldseek):
  3wlx-assembly1_B  TM=9.996E-01  e=6.896E-66  Escherichia coli K-12
  4lnj-assembly1_A  TM=9.999E-01  e=4.093E-64  Escherichia coli WV_060327
  3wgb-assembly1_C  TM=9.768E-01  e=3.451E-43  Aeromonas jandaei
  3wgc-assembly1_B  TM=9.540E-01  e=6.358E-44  Aeromonas jandaei
  3wgc-assembly1_A  TM=9.691E-01  e=2.366E-42  Aeromonas jandaei

Foldseek 3Di:
DAEFAFLLVFAADPVLLVLLVPFQFFFVVVPPGVLQVVLQVVVCVQQVAATKHKFFFLLLLLLLLLLLFDAALAEEEEAPQDCNCPPSVNCCCPVRNYHYDHDHADPLQHDDVVVVVVPQDDPDPVGRHYAAYEGEAPDLQRGHDQVVLQVVLVSCVVVNHAYEYAPCPVLLNCLVVVHGNNSRSVSGQKYKYNCSGQLNQNTIMMITHHPVSVVSSSVSCVVVVGRGTRCSSSSSSSVCSVVPPSNCLVVLQVLQVVLLVLLVVLVWAWPDGHRNKTKTADAPVCQVVLQVLCVVVVYHWRRDRITMTGGHPVADSVNSVVVSVSSSVVVVD/DAEFAFLLVFAADPVLLVLLVPFQFFFVLVPPGVLQVVLFVVVCVQQVAATKHKFWFLLLLLLLLLLLFDAALAEEEEAPQDCNCPPSVNCCCPVRNYHYDHDHADPLQDDPLVVVVVPQDDPDPVGRHYAAYEGEAPDLQRGHDQVSLQVVLVSCVVVNHAYEYAPCPVLLNCLVVVHGNNSRSVRGQKYKYNCSGQLNQNTIMMITHHPVSVVSSSVSCVVVVGRGTRCSSSSSSSVCSVVPPSNCLVVLQVLQVVLLVLLVVLVWAWPDGHRNKTKTQPADVCQVVVQVQCVVVVYHWRRDSITMTGGHDVADSVNSVVVSVSSSVVVVD